Protein AF-0000000085176950 (afdb_homodimer)

Organism: Enterobacter sp. (strain 638) (NCBI:txid399742)

Structure (mmCIF, N/CA/C/O backbone):
data_AF-0000000085176950-model_v1
#
loop_
_entity.id
_entity.type
_entity.pdbx_description
1 polymer 'Transcriptional regulator, IclR family'
#
loop_
_atom_site.group_PDB
_atom_site.id
_atom_site.type_symbol
_atom_site.label_atom_id
_atom_site.label_alt_id
_atom_site.label_comp_id
_atom_site.label_asym_id
_atom_site.label_entity_id
_atom_site.label_seq_id
_atom_site.pdbx_PDB_ins_code
_atom_site.Cartn_x
_atom_site.Cartn_y
_atom_site.Cartn_z
_atom_site.occupancy
_atom_site.B_iso_or_equiv
_atom_site.auth_seq_id
_atom_site.auth_comp_id
_atom_site.auth_asym_id
_atom_site.auth_atom_id
_atom_site.pdbx_PDB_model_num
ATOM 1 N N . MET A 1 1 ? 25 12.07 13.727 1 72.38 1 MET A N 1
ATOM 2 C CA . MET A 1 1 ? 25.453 10.75 13.289 1 72.38 1 MET A CA 1
ATOM 3 C C . MET A 1 1 ? 25.469 10.656 11.766 1 72.38 1 MET A C 1
ATOM 5 O O . MET A 1 1 ? 24.656 11.297 11.102 1 72.38 1 MET A O 1
ATOM 9 N N . PRO A 1 2 ? 26.531 9.992 11.234 1 88.69 2 PRO A N 1
ATOM 10 C CA . PRO A 1 2 ? 26.75 10.148 9.797 1 88.69 2 PRO A CA 1
ATOM 11 C C . PRO A 1 2 ? 25.734 9.367 8.953 1 88.69 2 PRO A C 1
ATOM 13 O O . PRO A 1 2 ? 25.25 8.32 9.391 1 88.69 2 PRO A O 1
ATOM 16 N N . ILE A 1 3 ? 25.328 9.922 7.883 1 93.12 3 ILE A N 1
ATOM 17 C CA . ILE A 1 3 ? 24.516 9.281 6.852 1 93.12 3 ILE A CA 1
ATOM 18 C C . ILE A 1 3 ? 25.375 8.266 6.086 1 93.12 3 ILE A C 1
ATOM 20 O O . ILE A 1 3 ? 26.516 8.539 5.75 1 93.12 3 ILE A O 1
ATOM 24 N N . ILE A 1 4 ? 24.781 7.086 5.996 1 97 4 ILE A N 1
ATOM 25 C CA . ILE A 1 4 ? 25.469 6.062 5.219 1 97 4 ILE A CA 1
ATOM 26 C C . ILE A 1 4 ? 25.172 6.258 3.734 1 97 4 ILE A C 1
ATOM 28 O O . ILE A 1 4 ? 24.047 6.035 3.281 1 97 4 ILE A O 1
ATOM 32 N N . GLN A 1 5 ? 26.172 6.543 2.994 1 96.81 5 GLN A N 1
ATOM 33 C CA . GLN A 1 5 ? 26.031 7.012 1.618 1 96.81 5 GLN A CA 1
ATOM 34 C C . GLN A 1 5 ? 25.422 5.934 0.732 1 96.81 5 GLN A C 1
ATOM 36 O O . GLN A 1 5 ? 24.562 6.23 -0.115 1 96.81 5 GLN A O 1
ATOM 41 N N . SER A 1 6 ? 25.922 4.707 0.87 1 97.25 6 SER A N 1
ATOM 42 C CA . SER A 1 6 ? 25.391 3.65 0.015 1 97.25 6 SER A CA 1
ATOM 43 C C . SER A 1 6 ? 23.906 3.422 0.276 1 97.25 6 SER A C 1
ATOM 45 O O . SER A 1 6 ? 23.141 3.16 -0.654 1 97.25 6 SER A O 1
ATOM 47 N N . VAL A 1 7 ? 23.516 3.488 1.551 1 98.25 7 VAL A N 1
ATOM 48 C CA . VAL A 1 7 ? 22.094 3.346 1.893 1 98.25 7 VAL A CA 1
ATOM 49 C C . VAL A 1 7 ? 21.312 4.512 1.309 1 98.25 7 VAL A C 1
ATOM 51 O O . VAL A 1 7 ? 20.25 4.312 0.703 1 98.25 7 VAL A O 1
ATOM 54 N N . GLU A 1 8 ? 21.828 5.684 1.453 1 98.12 8 GLU A N 1
ATOM 55 C CA . GLU A 1 8 ? 21.172 6.871 0.896 1 98.12 8 GLU A CA 1
ATOM 56 C C . GLU A 1 8 ? 20.984 6.738 -0.613 1 98.12 8 GLU A C 1
ATOM 58 O O . GLU A 1 8 ? 19.906 7.012 -1.136 1 98.12 8 GLU A O 1
ATOM 63 N N . ARG A 1 9 ? 22 6.324 -1.277 1 98.12 9 ARG A N 1
ATOM 64 C CA . ARG A 1 9 ? 21.938 6.168 -2.727 1 98.12 9 ARG A CA 1
ATOM 65 C C . ARG A 1 9 ? 20.906 5.113 -3.127 1 98.12 9 ARG A C 1
ATOM 67 O O . ARG A 1 9 ? 20.156 5.305 -4.082 1 98.12 9 ARG A O 1
ATOM 74 N N . ALA A 1 10 ? 20.906 3.984 -2.383 1 98.5 10 ALA A N 1
ATOM 75 C CA . ALA A 1 10 ? 19.938 2.926 -2.662 1 98.5 10 ALA A CA 1
ATOM 76 C C . ALA A 1 10 ? 18.516 3.445 -2.541 1 98.5 10 ALA A C 1
ATOM 78 O O . ALA A 1 10 ? 17.672 3.176 -3.402 1 98.5 10 ALA A O 1
ATOM 79 N N . LEU A 1 11 ? 18.266 4.223 -1.51 1 98.5 11 LEU A N 1
ATOM 80 C CA . LEU A 1 11 ? 16.922 4.754 -1.275 1 98.5 11 LEU A CA 1
ATOM 81 C C . LEU A 1 11 ? 16.578 5.816 -2.311 1 98.5 11 LEU A C 1
ATOM 83 O O . LEU A 1 11 ? 15.422 5.914 -2.738 1 98.5 11 LEU A O 1
ATOM 87 N N . GLN A 1 12 ? 17.531 6.605 -2.746 1 98.31 12 GLN A N 1
ATOM 88 C CA . GLN A 1 12 ? 17.312 7.609 -3.781 1 98.31 12 GLN A CA 1
ATOM 89 C C . GLN A 1 12 ? 16.969 6.961 -5.117 1 98.31 12 GLN A C 1
ATOM 91 O O . GLN A 1 12 ? 16.172 7.508 -5.895 1 98.31 12 GLN A O 1
ATOM 96 N N . ILE A 1 13 ? 17.562 5.828 -5.379 1 98.44 13 ILE A N 1
ATOM 97 C CA . ILE A 1 13 ? 17.219 5.094 -6.594 1 98.44 13 ILE A CA 1
ATOM 98 C C . ILE A 1 13 ? 15.727 4.758 -6.59 1 98.44 13 ILE A C 1
ATOM 100 O O . ILE A 1 13 ? 15.047 4.918 -7.605 1 98.44 13 ILE A O 1
ATOM 104 N N . LEU A 1 14 ? 15.172 4.305 -5.453 1 98.44 14 LEU A N 1
ATOM 105 C CA . LEU A 1 14 ? 13.766 3.955 -5.344 1 98.44 14 LEU A CA 1
ATOM 106 C C . LEU A 1 14 ? 12.883 5.172 -5.609 1 98.44 14 LEU A C 1
ATOM 108 O O . LEU A 1 14 ? 11.766 5.035 -6.109 1 98.44 14 LEU A O 1
ATOM 112 N N . ASP A 1 15 ? 13.406 6.348 -5.391 1 97.31 15 ASP A N 1
ATOM 113 C CA . ASP A 1 15 ? 12.648 7.582 -5.539 1 97.31 15 ASP A CA 1
ATOM 114 C C . ASP A 1 15 ? 12.57 8.008 -7.004 1 97.31 15 ASP A C 1
ATOM 116 O O . ASP A 1 15 ? 11.781 8.891 -7.363 1 97.31 15 ASP A O 1
ATOM 120 N N . LEU A 1 16 ? 13.367 7.391 -7.871 1 97.88 16 LEU A N 1
ATOM 121 C CA . LEU A 1 16 ? 13.422 7.801 -9.266 1 97.88 16 LEU A CA 1
ATOM 122 C C . LEU A 1 16 ? 12.164 7.363 -10.008 1 97.88 16 LEU A C 1
ATOM 124 O O . LEU A 1 16 ? 11.828 7.922 -11.062 1 97.88 16 LEU A O 1
ATOM 128 N N . PHE A 1 17 ? 11.508 6.336 -9.5 1 97.75 17 PHE A N 1
ATOM 129 C CA . PHE A 1 17 ? 10.367 5.75 -10.195 1 97.75 17 PHE A CA 1
ATOM 130 C C . PHE A 1 17 ? 9.078 6.488 -9.836 1 97.75 17 PHE A C 1
ATOM 132 O O . PHE A 1 17 ? 8.836 6.797 -8.672 1 97.75 17 PHE A O 1
ATOM 139 N N . ASN A 1 18 ? 8.305 6.828 -10.812 1 94.06 18 ASN A N 1
ATOM 140 C CA . ASN A 1 18 ? 7.035 7.535 -10.648 1 94.06 18 ASN A CA 1
ATOM 141 C C . ASN A 1 18 ? 6.09 7.262 -11.82 1 94.06 18 ASN A C 1
ATOM 143 O O . ASN A 1 18 ? 6.336 6.363 -12.625 1 94.06 18 ASN A O 1
ATOM 147 N N . GLU A 1 19 ? 5.027 7.938 -11.93 1 89.56 19 GLU A N 1
ATOM 148 C CA . GLU A 1 19 ? 3.994 7.672 -12.922 1 89.56 19 GLU A CA 1
ATOM 149 C C . GLU A 1 19 ? 4.523 7.867 -14.344 1 89.56 19 GLU A C 1
ATOM 151 O O . GLU A 1 19 ? 4.105 7.172 -15.266 1 89.56 19 GLU A O 1
ATOM 156 N N . GLN A 1 20 ? 5.457 8.773 -14.523 1 91.88 20 GLN A N 1
ATOM 157 C CA . GLN A 1 20 ? 6.027 9.055 -15.836 1 91.88 20 GLN A CA 1
ATOM 158 C C . GLN A 1 20 ? 7.203 8.133 -16.141 1 91.88 20 GLN A C 1
ATOM 160 O O . GLN A 1 20 ? 7.609 7.988 -17.281 1 91.88 20 GLN A O 1
ATOM 165 N N . ALA A 1 21 ? 7.734 7.539 -15.062 1 95.56 21 ALA A N 1
ATOM 166 C CA . ALA A 1 21 ? 8.875 6.637 -15.18 1 95.56 21 ALA A CA 1
ATOM 167 C C . ALA A 1 21 ? 8.688 5.398 -14.305 1 95.56 21 ALA A C 1
ATOM 169 O O . ALA A 1 21 ? 9.375 5.227 -13.297 1 95.56 21 ALA A O 1
ATOM 170 N N . THR A 1 22 ? 7.836 4.516 -14.812 1 95.56 22 THR A N 1
ATOM 171 C CA . THR A 1 22 ? 7.531 3.322 -14.039 1 95.56 22 THR A CA 1
ATOM 172 C C . THR A 1 22 ? 8.656 2.299 -14.148 1 95.56 22 THR A C 1
ATOM 174 O O . THR A 1 22 ? 8.766 1.389 -13.328 1 95.56 22 THR A O 1
ATOM 177 N N . GLU A 1 23 ? 9.422 2.387 -15.25 1 97.31 23 GLU A N 1
ATOM 178 C CA . GLU A 1 23 ? 10.602 1.562 -15.5 1 97.31 23 GLU A CA 1
ATOM 179 C C . GLU A 1 23 ? 11.758 2.402 -16.031 1 97.31 23 GLU A C 1
ATOM 181 O O . GLU A 1 23 ? 11.539 3.396 -16.734 1 97.31 23 GLU A O 1
ATOM 186 N N . LEU A 1 24 ? 12.922 2.004 -15.656 1 98.31 24 LEU A N 1
ATOM 187 C CA . LEU A 1 24 ? 14.094 2.764 -16.078 1 98.31 24 LEU A CA 1
ATOM 188 C C . LEU A 1 24 ? 15.234 1.831 -16.484 1 98.31 24 LEU A C 1
ATOM 190 O O . LEU A 1 24 ? 15.445 0.798 -15.852 1 98.31 24 LEU A O 1
ATOM 194 N N . LYS A 1 25 ? 15.961 2.221 -17.531 1 97.69 25 LYS A N 1
ATOM 195 C CA . LYS A 1 25 ? 17.203 1.55 -17.875 1 97.69 25 LYS A CA 1
ATOM 196 C C . LYS A 1 25 ? 18.328 1.926 -16.906 1 97.69 25 LYS A C 1
ATOM 198 O O . LYS A 1 25 ? 18.312 3.02 -16.344 1 97.69 25 LYS A O 1
ATOM 203 N N . ILE A 1 26 ? 19.25 1.022 -16.797 1 97.06 26 ILE A N 1
ATOM 204 C CA . ILE A 1 26 ? 20.375 1.29 -15.898 1 97.06 26 ILE A CA 1
ATOM 205 C C . ILE A 1 26 ? 21.109 2.541 -16.359 1 97.06 26 ILE A C 1
ATOM 207 O O . ILE A 1 26 ? 21.609 3.311 -15.539 1 97.06 26 ILE A O 1
ATOM 211 N N . THR A 1 27 ? 21.141 2.797 -17.672 1 97.44 27 THR A N 1
ATOM 212 C CA . THR A 1 27 ? 21.828 3.967 -18.203 1 97.44 27 THR A CA 1
ATOM 213 C C . THR A 1 27 ? 21.125 5.25 -17.766 1 97.44 27 THR A C 1
ATOM 215 O O . THR A 1 27 ? 21.781 6.234 -17.422 1 97.44 27 THR A O 1
ATOM 218 N N . ASP A 1 28 ? 19.812 5.242 -17.75 1 97.94 28 ASP A N 1
ATOM 219 C CA . ASP A 1 28 ? 19.047 6.395 -17.297 1 97.94 28 ASP A CA 1
ATOM 220 C C . ASP A 1 28 ? 19.25 6.637 -15.805 1 97.94 28 ASP A C 1
ATOM 222 O O . ASP A 1 28 ? 19.422 7.777 -15.375 1 97.94 28 ASP A O 1
ATOM 226 N N . ILE A 1 29 ? 19.266 5.566 -15.031 1 98.44 29 ILE A N 1
ATOM 227 C CA . ILE A 1 29 ? 19.5 5.68 -13.594 1 98.44 29 ILE A CA 1
ATOM 228 C C . ILE A 1 29 ? 20.891 6.25 -13.344 1 98.44 29 ILE A C 1
ATOM 230 O O . ILE A 1 29 ? 21.062 7.109 -12.477 1 98.44 29 ILE A O 1
ATOM 234 N N . SER A 1 30 ? 21.812 5.75 -14.117 1 98.25 30 SER A N 1
ATOM 235 C CA . SER A 1 30 ? 23.188 6.234 -13.992 1 98.25 30 SER A CA 1
ATOM 236 C C . SER A 1 30 ? 23.25 7.742 -14.219 1 98.25 30 SER A C 1
ATOM 238 O O . SER A 1 30 ? 23.875 8.461 -13.438 1 98.25 30 SER A O 1
ATOM 240 N N . LYS A 1 31 ? 22.656 8.227 -15.219 1 97.88 31 LYS A N 1
ATOM 241 C CA . LYS A 1 31 ? 22.641 9.648 -15.555 1 97.88 31 LYS A CA 1
ATOM 242 C C . LYS A 1 31 ? 21.953 10.461 -14.461 1 97.88 31 LYS A C 1
ATOM 244 O O . LYS A 1 31 ? 22.484 11.492 -14.031 1 97.88 31 LYS A O 1
ATOM 249 N N . LEU A 1 32 ? 20.844 9.992 -13.992 1 97.38 32 LEU A N 1
ATOM 250 C CA . LEU A 1 32 ? 20.047 10.711 -13 1 97.38 32 LEU A CA 1
ATOM 251 C C . LEU A 1 32 ? 20.766 10.773 -11.656 1 97.38 32 LEU A C 1
ATOM 253 O O . LEU A 1 32 ? 20.672 11.773 -10.945 1 97.38 32 LEU A O 1
ATOM 257 N N . MET A 1 33 ? 21.516 9.711 -11.328 1 97.62 33 MET A N 1
ATOM 258 C CA . MET A 1 33 ? 22.141 9.594 -10.023 1 97.62 33 MET A CA 1
ATOM 259 C C . MET A 1 33 ? 23.562 10.125 -10.047 1 97.62 33 MET A C 1
ATOM 261 O O . MET A 1 33 ? 24.156 10.406 -9 1 97.62 33 MET A O 1
ATOM 265 N N . GLY A 1 34 ? 24.125 10.234 -11.227 1 97.56 34 GLY A N 1
ATOM 266 C CA . GLY A 1 34 ? 25.531 10.586 -11.344 1 97.56 34 GLY A CA 1
ATOM 267 C C . GLY A 1 34 ? 26.469 9.508 -10.82 1 97.56 34 GLY A C 1
ATOM 268 O O . GLY A 1 34 ? 27.484 9.812 -10.195 1 97.56 34 GLY A O 1
ATOM 269 N N . LEU A 1 35 ? 26.109 8.234 -10.938 1 97.38 35 LEU A N 1
ATOM 270 C CA . LEU A 1 35 ? 26.906 7.105 -10.469 1 97.38 35 LEU A CA 1
ATOM 271 C C . LEU A 1 35 ? 27.375 6.25 -11.641 1 97.38 35 LEU A C 1
ATOM 273 O O . LEU A 1 35 ? 26.719 6.203 -12.68 1 97.38 35 LEU A O 1
ATOM 277 N N . SER A 1 36 ? 28.484 5.594 -11.453 1 96.19 36 SER A N 1
ATOM 278 C CA . SER A 1 36 ? 28.953 4.648 -12.461 1 96.19 36 SER A CA 1
ATOM 279 C C . SER A 1 36 ? 28.031 3.436 -12.555 1 96.19 36 SER A C 1
ATOM 281 O O . SER A 1 36 ? 27.359 3.088 -11.586 1 96.19 36 SER A O 1
ATOM 283 N N . LYS A 1 37 ? 28.047 2.842 -13.68 1 94.25 37 LYS A N 1
ATOM 284 C CA . LYS A 1 37 ? 27.234 1.646 -13.883 1 94.25 37 LYS A CA 1
ATOM 285 C C . LYS A 1 37 ? 27.656 0.532 -12.922 1 94.25 37 LYS A C 1
ATOM 287 O O . LYS A 1 37 ? 26.812 -0.238 -12.461 1 94.25 37 LYS A O 1
ATOM 292 N N . SER A 1 38 ? 28.875 0.488 -12.656 1 93.12 38 SER A N 1
ATOM 293 C CA . SER A 1 38 ? 29.375 -0.544 -11.742 1 93.12 38 SER A CA 1
ATOM 294 C C . SER A 1 38 ? 28.797 -0.367 -10.344 1 93.12 38 SER A C 1
ATOM 296 O O . SER A 1 38 ? 28.328 -1.331 -9.734 1 93.12 38 SER A O 1
ATOM 298 N N . THR A 1 39 ? 28.828 0.821 -9.836 1 94.06 39 THR A N 1
ATOM 299 C CA . THR A 1 39 ? 28.25 1.124 -8.539 1 94.06 39 THR A CA 1
ATOM 300 C C . THR A 1 39 ? 26.75 0.848 -8.539 1 94.06 39 THR A C 1
ATOM 302 O O . THR A 1 39 ? 26.219 0.259 -7.59 1 94.06 39 THR A O 1
ATOM 305 N N . LEU A 1 40 ? 26.188 1.199 -9.609 1 96.88 40 LEU A N 1
ATOM 306 C CA . LEU A 1 40 ? 24.734 1.013 -9.719 1 96.88 40 LEU A CA 1
ATOM 307 C C . LEU A 1 40 ? 24.391 -0.469 -9.742 1 96.88 40 LEU A C 1
ATOM 309 O O . LEU A 1 40 ? 23.391 -0.886 -9.141 1 96.88 40 LEU A O 1
ATOM 313 N N . HIS A 1 41 ? 25.156 -1.19 -10.422 1 96.88 41 HIS A N 1
ATOM 314 C CA . HIS A 1 41 ? 24.891 -2.621 -10.5 1 96.88 41 HIS A CA 1
ATOM 315 C C . HIS A 1 41 ? 24.875 -3.254 -9.117 1 96.88 41 HIS A C 1
ATOM 317 O O . HIS A 1 41 ? 24 -4.078 -8.812 1 96.88 41 HIS A O 1
ATOM 323 N N . SER A 1 42 ? 25.797 -2.889 -8.289 1 97.56 42 SER A N 1
ATOM 324 C CA . SER A 1 42 ? 25.859 -3.443 -6.941 1 97.56 42 SER A CA 1
ATOM 325 C C . SER A 1 42 ? 24.672 -3 -6.105 1 97.56 42 SER A C 1
ATOM 327 O O . SER A 1 42 ? 24.094 -3.799 -5.363 1 97.56 42 SER A O 1
ATOM 329 N N . LEU A 1 43 ? 24.328 -1.726 -6.234 1 98.19 43 LEU A N 1
ATOM 330 C CA . LEU A 1 43 ? 23.172 -1.207 -5.512 1 98.19 43 LEU A CA 1
ATOM 331 C C . LEU A 1 43 ? 21.906 -1.906 -5.957 1 98.19 43 LEU A C 1
ATOM 333 O O . LEU A 1 43 ? 21.125 -2.379 -5.125 1 98.19 43 LEU A O 1
ATOM 337 N N . LEU A 1 44 ? 21.734 -2.029 -7.262 1 98.12 44 LEU A N 1
ATOM 338 C CA . LEU A 1 44 ? 20.531 -2.631 -7.832 1 98.12 44 LEU A CA 1
ATOM 339 C C . LEU A 1 44 ? 20.453 -4.117 -7.492 1 98.12 44 LEU A C 1
ATOM 341 O O . LEU A 1 44 ? 19.375 -4.633 -7.18 1 98.12 44 LEU A O 1
ATOM 345 N N . LYS A 1 45 ? 21.578 -4.77 -7.555 1 97.69 45 LYS A N 1
ATOM 346 C CA . LYS A 1 45 ? 21.609 -6.188 -7.211 1 97.69 45 LYS A CA 1
ATOM 347 C C . LYS A 1 45 ? 21.203 -6.414 -5.758 1 97.69 45 LYS A C 1
ATOM 349 O O . LYS A 1 45 ? 20.438 -7.34 -5.461 1 97.69 45 LYS A O 1
ATOM 354 N N . THR A 1 46 ? 21.703 -5.598 -4.859 1 98.19 46 THR A N 1
ATOM 355 C CA . THR A 1 46 ? 21.359 -5.711 -3.447 1 98.19 46 THR A CA 1
ATOM 356 C C . THR A 1 46 ? 19.875 -5.457 -3.232 1 98.19 46 THR A C 1
ATOM 358 O O . THR A 1 46 ? 19.203 -6.203 -2.508 1 98.19 46 THR A O 1
ATOM 361 N N . LEU A 1 47 ? 19.328 -4.43 -3.885 1 98.5 47 LEU A N 1
ATOM 362 C CA . LEU A 1 47 ? 17.906 -4.113 -3.795 1 98.5 47 LEU A CA 1
ATOM 363 C C . LEU A 1 47 ? 17.062 -5.242 -4.375 1 98.5 47 LEU A C 1
ATOM 365 O O . LEU A 1 47 ? 15.984 -5.547 -3.857 1 98.5 47 LEU A O 1
ATOM 369 N N . GLN A 1 48 ? 17.531 -5.848 -5.43 1 97.25 48 GLN A N 1
ATOM 370 C CA . GLN A 1 48 ? 16.828 -6.949 -6.074 1 97.25 48 GLN A CA 1
ATOM 371 C C . GLN A 1 48 ? 16.797 -8.18 -5.172 1 97.25 48 GLN A C 1
ATOM 373 O O . GLN A 1 48 ? 15.758 -8.844 -5.062 1 97.25 48 GLN A O 1
ATOM 378 N N . LEU A 1 49 ? 17.922 -8.43 -4.574 1 96.56 49 LEU A N 1
ATOM 379 C CA . LEU A 1 49 ? 18.031 -9.586 -3.684 1 96.56 49 LEU A CA 1
ATOM 380 C C . LEU A 1 49 ? 16.984 -9.508 -2.576 1 96.56 49 LEU A C 1
ATOM 382 O O . LEU A 1 49 ? 16.469 -10.539 -2.141 1 96.56 49 LEU A O 1
ATOM 386 N N . HIS A 1 50 ? 16.594 -8.289 -2.186 1 97.25 50 HIS A N 1
ATOM 387 C CA . HIS A 1 50 ? 15.68 -8.109 -1.062 1 97.25 50 HIS A CA 1
ATOM 388 C C . HIS A 1 50 ? 14.289 -7.707 -1.541 1 97.25 50 HIS A C 1
ATOM 390 O O . HIS A 1 50 ? 13.422 -7.375 -0.731 1 97.25 50 HIS A O 1
ATOM 396 N N . GLY A 1 51 ? 14.07 -7.664 -2.848 1 97.31 51 GLY A N 1
ATOM 397 C CA . GLY A 1 51 ? 12.742 -7.551 -3.428 1 97.31 51 GLY A CA 1
ATOM 398 C C . GLY A 1 51 ? 12.266 -6.117 -3.562 1 97.31 51 GLY A C 1
ATOM 399 O O . GLY A 1 51 ? 11.086 -5.867 -3.812 1 97.31 51 GLY A O 1
ATOM 400 N N . TYR A 1 52 ? 13.156 -5.102 -3.443 1 98.44 52 TYR A N 1
ATOM 401 C CA . TYR A 1 52 ? 12.758 -3.699 -3.506 1 98.44 52 TYR A CA 1
ATOM 402 C C . TYR A 1 52 ? 12.805 -3.182 -4.938 1 98.44 52 TYR A C 1
ATOM 404 O O . TYR A 1 52 ? 12.203 -2.15 -5.254 1 98.44 52 TYR A O 1
ATOM 412 N N . ILE A 1 53 ? 13.617 -3.898 -5.742 1 98.12 53 ILE A N 1
ATOM 413 C CA . ILE A 1 53 ? 13.688 -3.637 -7.176 1 98.12 53 ILE A CA 1
ATOM 414 C C . ILE A 1 53 ? 13.555 -4.945 -7.945 1 98.12 53 ILE A C 1
ATOM 416 O O . ILE A 1 53 ? 13.922 -6.012 -7.445 1 98.12 53 ILE A O 1
ATOM 420 N N . ASP A 1 54 ? 12.922 -4.832 -9.008 1 96.69 54 ASP A N 1
ATOM 421 C CA . ASP A 1 54 ? 12.82 -5.953 -9.938 1 96.69 54 ASP A CA 1
ATOM 422 C C . ASP A 1 54 ? 13.266 -5.547 -11.344 1 96.69 54 ASP A C 1
ATOM 424 O O . ASP A 1 54 ? 13.43 -4.359 -11.625 1 96.69 54 ASP A O 1
ATOM 428 N N . GLN A 1 55 ? 13.555 -6.52 -12.07 1 95.44 55 GLN A N 1
ATOM 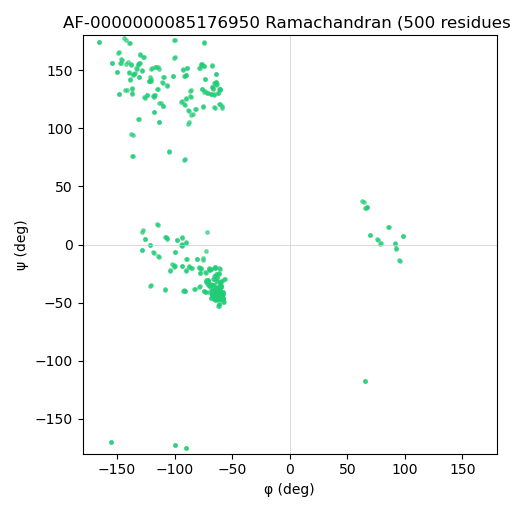429 C CA . GLN A 1 55 ? 13.914 -6.289 -13.461 1 95.44 55 GLN A CA 1
ATOM 430 C C . GLN A 1 55 ? 12.93 -6.969 -14.406 1 95.44 55 GLN A C 1
ATOM 432 O O . GLN A 1 55 ? 12.633 -8.156 -14.25 1 95.44 55 GLN A O 1
ATOM 437 N N . ASN A 1 56 ? 12.391 -6.168 -15.344 1 93.31 56 ASN A N 1
ATOM 438 C CA . ASN A 1 56 ? 11.516 -6.707 -16.391 1 93.31 56 ASN A CA 1
ATOM 439 C C . ASN A 1 56 ? 12.273 -7.648 -17.312 1 93.31 56 ASN A C 1
ATOM 441 O O . ASN A 1 56 ? 13.203 -7.23 -18.016 1 93.31 56 ASN A O 1
ATOM 445 N N . PRO A 1 57 ? 11.93 -8.867 -17.391 1 88.5 57 PRO A N 1
ATOM 446 C CA . PRO A 1 57 ? 12.688 -9.82 -18.203 1 88.5 57 PRO A CA 1
ATOM 447 C C . PRO A 1 57 ? 12.539 -9.57 -19.703 1 88.5 57 PRO A C 1
ATOM 449 O O . PRO A 1 57 ? 13.391 -10 -20.5 1 88.5 57 PRO A O 1
ATOM 452 N N . GLU A 1 58 ? 11.523 -8.891 -20.094 1 89 58 GLU A N 1
ATOM 453 C CA . GLU A 1 58 ? 11.258 -8.664 -21.516 1 89 58 GLU A CA 1
ATOM 454 C C . GLU A 1 58 ? 12.156 -7.562 -22.078 1 89 58 GLU A C 1
ATOM 456 O O . GLU A 1 58 ? 12.617 -7.652 -23.219 1 89 58 GLU A O 1
ATOM 461 N N . ASN A 1 59 ? 12.414 -6.539 -21.219 1 94.19 59 ASN A N 1
ATOM 462 C CA . ASN A 1 59 ? 13.125 -5.398 -21.797 1 94.19 59 ASN A CA 1
ATOM 463 C C . ASN A 1 59 ? 14.344 -5.02 -20.969 1 94.19 59 ASN A C 1
ATOM 465 O O . ASN A 1 59 ? 15.086 -4.102 -21.328 1 94.19 59 ASN A O 1
ATOM 469 N N . GLY A 1 60 ? 14.469 -5.715 -19.844 1 95.25 60 GLY A N 1
ATOM 470 C CA . GLY A 1 60 ? 15.656 -5.543 -19.016 1 95.25 60 GLY A CA 1
ATOM 471 C C . GLY A 1 60 ? 15.609 -4.297 -18.156 1 95.25 60 GLY A C 1
ATOM 472 O O . GLY A 1 60 ? 16.547 -4.031 -17.391 1 95.25 60 GLY A O 1
ATOM 473 N N . LYS A 1 61 ? 14.57 -3.525 -18.188 1 97.75 61 LYS A N 1
ATOM 474 C CA . LYS A 1 61 ? 14.453 -2.303 -17.391 1 97.75 61 LYS A CA 1
ATOM 475 C C . LYS A 1 61 ? 14.125 -2.619 -15.938 1 97.75 61 LYS A C 1
ATOM 477 O O . LYS A 1 61 ? 13.555 -3.672 -15.641 1 97.75 61 LYS A O 1
ATOM 482 N N . TYR A 1 62 ? 14.516 -1.677 -15.141 1 98.19 62 TYR A N 1
ATOM 483 C CA . TYR A 1 62 ? 14.273 -1.829 -13.711 1 98.19 62 TYR A CA 1
ATOM 484 C C . TYR A 1 62 ? 12.961 -1.175 -13.305 1 98.19 62 TYR A C 1
ATOM 486 O O . TYR A 1 62 ? 12.523 -0.206 -13.93 1 98.19 62 TYR A O 1
ATOM 494 N N . ARG A 1 63 ? 12.328 -1.727 -12.242 1 98 63 ARG A N 1
ATOM 495 C CA . ARG A 1 63 ? 11.109 -1.197 -11.641 1 98 63 ARG A CA 1
ATOM 496 C C . ARG A 1 63 ? 11.062 -1.498 -10.148 1 98 63 ARG A C 1
ATOM 498 O O . ARG A 1 63 ? 11.859 -2.289 -9.641 1 98 63 ARG A O 1
ATOM 505 N N . LEU A 1 64 ? 10.195 -0.833 -9.438 1 98.31 64 LEU A N 1
ATOM 506 C CA . LEU A 1 64 ? 10.039 -1.081 -8.016 1 98.31 64 LEU A CA 1
ATOM 507 C C . LEU A 1 64 ? 9.531 -2.498 -7.762 1 98.31 64 LEU A C 1
ATOM 509 O O . LEU A 1 64 ? 8.758 -3.035 -8.555 1 98.31 64 LEU A O 1
ATOM 513 N N . GLY A 1 65 ? 9.953 -3.084 -6.656 1 97.75 65 GLY A N 1
ATOM 514 C CA . GLY A 1 65 ? 9.641 -4.473 -6.363 1 97.75 65 GLY A CA 1
ATOM 515 C C . GLY A 1 65 ? 8.484 -4.633 -5.387 1 97.75 65 GLY A C 1
ATOM 516 O O . GLY A 1 65 ? 8.062 -3.662 -4.758 1 97.75 65 GLY A O 1
ATOM 517 N N . MET A 1 66 ? 8.078 -5.844 -5.129 1 97.25 66 MET A N 1
ATOM 518 C CA . MET A 1 66 ? 6.871 -6.203 -4.391 1 97.25 66 MET A CA 1
ATOM 519 C C . MET A 1 66 ? 7.09 -6.066 -2.889 1 97.25 66 MET A C 1
ATOM 521 O O . MET A 1 66 ? 6.129 -5.996 -2.121 1 97.25 66 MET A O 1
ATOM 525 N N . LYS A 1 67 ? 8.328 -6.062 -2.477 1 98 67 LYS A N 1
ATOM 526 C CA . LYS A 1 67 ? 8.609 -5.891 -1.053 1 98 67 LYS A CA 1
ATOM 527 C C . LYS A 1 67 ? 8.039 -4.574 -0.536 1 98 67 LYS A C 1
ATOM 529 O O . LYS A 1 67 ? 7.574 -4.492 0.604 1 98 67 LYS A O 1
ATOM 534 N N . LEU A 1 68 ? 8.016 -3.578 -1.43 1 98.38 68 LEU A N 1
ATOM 535 C CA . LEU A 1 68 ? 7.449 -2.283 -1.068 1 98.38 68 LEU A CA 1
ATOM 536 C C . LEU A 1 68 ? 5.957 -2.404 -0.789 1 98.38 68 LEU A C 1
ATOM 538 O O . LEU A 1 68 ? 5.445 -1.792 0.151 1 98.38 68 LEU A O 1
ATOM 542 N N . VAL A 1 69 ? 5.27 -3.207 -1.553 1 97.69 69 VAL A N 1
ATOM 543 C CA . VAL A 1 69 ? 3.84 -3.438 -1.363 1 97.69 69 VAL A CA 1
ATOM 544 C C . VAL A 1 69 ? 3.604 -4.148 -0.033 1 97.69 69 VAL A C 1
ATOM 546 O O . VAL A 1 69 ? 2.756 -3.732 0.759 1 97.69 69 VAL A O 1
ATOM 549 N N . GLU A 1 70 ? 4.371 -5.148 0.204 1 97.25 70 GLU A N 1
ATOM 550 C CA . GLU A 1 70 ? 4.266 -5.926 1.434 1 97.25 70 GLU A CA 1
ATOM 551 C C . GLU A 1 70 ? 4.441 -5.043 2.664 1 97.25 70 GLU A C 1
ATOM 553 O O . GLU A 1 70 ? 3.6 -5.047 3.564 1 97.25 70 GLU A O 1
ATOM 558 N N . ARG A 1 71 ? 5.492 -4.242 2.672 1 97.44 71 ARG A N 1
ATOM 559 C CA . ARG A 1 71 ? 5.816 -3.43 3.838 1 97.44 71 ARG A CA 1
ATOM 560 C C . ARG A 1 71 ? 4.859 -2.248 3.963 1 97.44 71 ARG A C 1
ATOM 562 O O . ARG A 1 71 ? 4.461 -1.88 5.07 1 97.44 71 ARG A O 1
ATOM 569 N N . GLY A 1 72 ? 4.543 -1.651 2.805 1 97.56 72 GLY A N 1
ATOM 570 C CA . GLY A 1 72 ? 3.631 -0.518 2.818 1 97.56 72 GLY A CA 1
ATOM 571 C C . GLY A 1 72 ? 2.25 -0.869 3.342 1 97.56 72 GLY A C 1
ATOM 572 O O . GLY A 1 72 ? 1.675 -0.125 4.141 1 97.56 72 GLY A O 1
ATOM 573 N N . HIS A 1 73 ? 1.733 -1.954 2.898 1 96 73 HIS A N 1
ATOM 574 C CA . HIS A 1 73 ? 0.406 -2.367 3.338 1 96 73 HIS A CA 1
ATOM 575 C C . HIS A 1 73 ? 0.424 -2.82 4.793 1 96 73 HIS A C 1
ATOM 577 O O . HIS A 1 73 ? -0.561 -2.643 5.516 1 96 73 HIS A O 1
ATOM 583 N N . PHE A 1 74 ? 1.51 -3.367 5.254 1 94.5 74 PHE A N 1
ATOM 584 C CA . PHE A 1 74 ? 1.665 -3.666 6.672 1 94.5 74 PHE A CA 1
ATOM 585 C C . PHE A 1 74 ? 1.535 -2.4 7.508 1 94.5 74 PHE A C 1
ATOM 587 O O . PHE A 1 74 ? 0.8 -2.377 8.5 1 94.5 74 PHE A O 1
ATOM 594 N N . VAL A 1 75 ? 2.213 -1.345 7.059 1 96.19 75 VAL A N 1
ATOM 595 C CA . VAL A 1 75 ? 2.205 -0.08 7.785 1 96.19 75 VAL A CA 1
ATOM 596 C C . VAL A 1 75 ? 0.782 0.47 7.855 1 96.19 75 VAL A C 1
ATOM 598 O O . VAL A 1 75 ? 0.28 0.779 8.938 1 96.19 75 VAL A O 1
ATOM 601 N N . VAL A 1 76 ? 0.157 0.548 6.77 1 94 76 VAL A N 1
ATOM 602 C CA . VAL A 1 76 ? -1.149 1.195 6.695 1 94 76 VAL A CA 1
ATOM 603 C C . VAL A 1 76 ? -2.203 0.309 7.352 1 94 76 VAL A C 1
ATOM 605 O O . VAL A 1 76 ? -3.141 0.809 7.98 1 94 76 VAL A O 1
ATOM 608 N N . GLY A 1 77 ? -2.041 -0.979 7.277 1 91.12 77 GLY A N 1
ATOM 609 C CA . GLY A 1 77 ? -2.959 -1.933 7.879 1 91.12 77 GLY A CA 1
ATOM 610 C C . GLY A 1 77 ? -2.9 -1.938 9.398 1 91.12 77 GLY A C 1
ATOM 611 O O . GLY A 1 77 ? -3.842 -2.381 10.055 1 91.12 77 GLY A O 1
ATOM 612 N N . SER A 1 78 ? -1.846 -1.485 9.922 1 89.75 78 SER A N 1
ATOM 613 C CA . SER A 1 78 ? -1.65 -1.526 11.367 1 89.75 78 SER A CA 1
ATOM 614 C C . SER A 1 78 ? -2.182 -0.261 12.039 1 89.75 78 SER A C 1
ATOM 616 O O . SER A 1 78 ? -2.178 -0.152 13.266 1 89.75 78 SER A O 1
ATOM 618 N N . MET A 1 79 ? -2.732 0.634 11.258 1 91.81 79 MET A N 1
ATOM 619 C CA . MET A 1 79 ? -3.209 1.896 11.812 1 91.81 79 MET A CA 1
ATOM 620 C C . MET A 1 79 ? -4.645 1.764 12.312 1 91.81 79 MET A C 1
ATOM 622 O O . MET A 1 79 ? -5.574 1.649 11.508 1 91.81 79 MET A O 1
ATOM 626 N N . ASP A 1 80 ? -4.879 1.899 13.578 1 90.88 80 ASP A N 1
ATOM 627 C CA . ASP A 1 80 ? -6.18 1.738 14.219 1 90.88 80 ASP A CA 1
ATOM 628 C C . ASP A 1 80 ? -7.184 2.762 13.68 1 90.88 80 ASP A C 1
ATOM 630 O O . ASP A 1 80 ? -8.344 2.434 13.445 1 90.88 80 ASP A O 1
ATOM 634 N N . ILE A 1 81 ? -6.762 3.916 13.406 1 94.31 81 ILE A N 1
ATOM 635 C CA . ILE A 1 81 ? -7.645 5 13 1 94.31 81 ILE A CA 1
ATOM 636 C C . ILE A 1 81 ? -8.219 4.699 11.617 1 94.31 81 ILE A C 1
ATOM 638 O O . ILE A 1 81 ? -9.352 5.09 11.305 1 94.31 81 ILE A O 1
ATOM 642 N N . ARG A 1 82 ? -7.41 4.07 10.805 1 94.5 82 ARG A N 1
ATOM 643 C CA . ARG A 1 82 ? -7.863 3.713 9.461 1 94.5 82 ARG A CA 1
ATOM 644 C C . ARG A 1 82 ? -9.055 2.758 9.531 1 94.5 82 ARG A C 1
ATOM 646 O O . ARG A 1 82 ? -10.062 2.971 8.852 1 94.5 82 ARG A O 1
ATOM 653 N N . GLN A 1 83 ? -8.953 1.76 10.344 1 90.06 83 GLN A N 1
ATOM 654 C CA . GLN A 1 83 ? -10.016 0.768 10.5 1 90.06 83 GLN A CA 1
ATOM 655 C C . GLN A 1 83 ? -11.281 1.401 11.07 1 90.06 83 GLN A C 1
ATOM 657 O O . GLN A 1 83 ? -12.383 1.114 10.609 1 90.06 83 GLN A O 1
ATOM 662 N N . LYS A 1 84 ? -11.117 2.232 11.984 1 93.94 84 LYS A N 1
ATOM 663 C CA . LYS A 1 84 ? -12.234 2.877 12.664 1 93.94 84 LYS A CA 1
ATOM 664 C C . LYS A 1 84 ? -12.938 3.873 11.742 1 93.94 84 LYS A C 1
ATOM 666 O O . LYS A 1 84 ? -14.148 4.07 11.844 1 93.94 84 LYS A O 1
ATOM 671 N N . ALA A 1 85 ? -12.188 4.457 10.867 1 97.56 85 ALA A N 1
ATOM 672 C CA . ALA A 1 85 ? -12.727 5.516 10.016 1 97.56 85 ALA A CA 1
ATOM 673 C C . ALA A 1 85 ? -13.414 4.934 8.781 1 97.56 85 ALA A C 1
ATOM 675 O O . ALA A 1 85 ? -14.227 5.605 8.141 1 97.56 85 ALA A O 1
ATOM 676 N N . LYS A 1 86 ? -13.109 3.732 8.438 1 95.25 86 LYS A N 1
ATOM 677 C CA . LYS A 1 86 ? -13.492 3.154 7.152 1 95.25 86 LYS A CA 1
ATOM 678 C C . LYS A 1 86 ? -15.008 3.15 6.984 1 95.25 86 LYS A C 1
ATOM 680 O O . LYS A 1 86 ? -15.523 3.498 5.922 1 95.25 86 LYS A O 1
ATOM 685 N N . SER A 1 87 ? -15.734 2.766 8.008 1 94.62 87 SER A N 1
ATOM 686 C CA . SER A 1 87 ? -17.188 2.68 7.91 1 94.62 87 SER A CA 1
ATOM 687 C C . SER A 1 87 ? -17.812 4.055 7.676 1 94.62 87 SER A C 1
ATOM 689 O O . SER A 1 87 ? -18.766 4.188 6.91 1 94.62 87 SER A O 1
ATOM 691 N N . TRP A 1 88 ? -17.25 5.039 8.312 1 96.69 88 TRP A N 1
ATOM 692 C CA . TRP A 1 88 ? -17.766 6.398 8.148 1 96.69 88 TRP A CA 1
ATOM 693 C C . TRP A 1 88 ? -17.469 6.922 6.746 1 96.69 88 TRP A C 1
ATOM 695 O O . TRP A 1 88 ? -18.328 7.539 6.117 1 96.69 88 TRP A O 1
ATOM 705 N N . LEU A 1 89 ? -16.281 6.633 6.285 1 98.06 89 LEU A N 1
ATOM 706 C CA . LEU A 1 89 ? -15.891 7.059 4.945 1 98.06 89 LEU A CA 1
ATOM 707 C C . LEU A 1 89 ? -16.766 6.379 3.889 1 98.06 89 LEU A C 1
ATOM 709 O O . LEU A 1 89 ? -17.188 7.02 2.924 1 98.06 89 LEU A O 1
ATOM 713 N N . THR A 1 90 ? -17.031 5.152 4.059 1 96.31 90 THR A N 1
ATOM 714 C CA . THR A 1 90 ? -17.844 4.383 3.127 1 96.31 90 THR A CA 1
ATOM 715 C C . THR A 1 90 ? -19.266 4.926 3.086 1 96.31 90 THR A C 1
ATOM 717 O O . THR A 1 90 ? -19.828 5.133 2.006 1 96.31 90 THR A O 1
ATOM 720 N N . ALA A 1 91 ? -19.844 5.184 4.27 1 97.19 91 ALA A N 1
ATOM 721 C CA . ALA A 1 91 ? -21.188 5.727 4.352 1 97.19 91 ALA A CA 1
ATOM 722 C C . ALA A 1 91 ? -21.266 7.102 3.693 1 97.19 91 ALA A C 1
ATOM 724 O O . ALA A 1 91 ? -22.203 7.383 2.938 1 97.19 91 ALA A O 1
ATOM 725 N N . LEU A 1 92 ? -20.281 7.898 3.957 1 98.19 92 LEU A N 1
ATOM 726 C CA . LEU A 1 92 ? -20.25 9.234 3.379 1 98.19 92 LEU A CA 1
ATOM 727 C C . LEU A 1 92 ? -20.172 9.172 1.856 1 98.19 92 LEU A C 1
ATOM 729 O O . LEU A 1 92 ? -20.891 9.898 1.163 1 98.19 92 LEU A O 1
ATOM 733 N N . SER A 1 93 ? -19.281 8.336 1.37 1 98 93 SER A N 1
ATOM 734 C CA . SER A 1 93 ? -19.125 8.18 -0.073 1 98 93 SER A CA 1
ATOM 735 C C . SER A 1 93 ? -20.406 7.691 -0.72 1 98 93 SER A C 1
ATOM 737 O O . SER A 1 93 ? -20.828 8.219 -1.753 1 98 93 SER A O 1
ATOM 739 N N . ARG A 1 94 ? -21 6.754 -0.101 1 96.19 94 ARG A N 1
ATOM 740 C CA . ARG A 1 94 ? -22.25 6.199 -0.599 1 96.19 94 ARG A CA 1
ATOM 741 C C . ARG A 1 94 ? -23.359 7.258 -0.62 1 96.19 94 ARG A C 1
ATOM 743 O O . ARG A 1 94 ? -24.047 7.418 -1.625 1 96.19 94 ARG A O 1
ATOM 750 N N . ASP A 1 95 ? -23.484 7.98 0.415 1 97.44 95 ASP A N 1
ATOM 751 C CA . ASP A 1 95 ? -24.578 8.93 0.595 1 97.44 95 ASP A CA 1
ATOM 752 C C . ASP A 1 95 ? -24.406 10.148 -0.302 1 97.44 95 ASP A C 1
ATOM 754 O O . ASP A 1 95 ? -25.375 10.75 -0.75 1 97.44 95 ASP A O 1
ATOM 758 N N . THR A 1 96 ? -23.156 10.477 -0.546 1 97.44 96 THR A N 1
ATOM 759 C CA . THR A 1 96 ? -22.906 11.719 -1.26 1 97.44 96 THR A CA 1
ATOM 760 C C . THR A 1 96 ? -22.531 11.445 -2.711 1 97.44 96 THR A C 1
ATOM 762 O O . THR A 1 96 ? -22.578 12.344 -3.553 1 97.44 96 THR A O 1
ATOM 765 N N . GLY A 1 97 ? -22.062 10.242 -2.936 1 97.38 97 GLY A N 1
ATOM 766 C CA . GLY A 1 97 ? -21.516 9.898 -4.246 1 97.38 97 GLY A CA 1
ATOM 767 C C . GLY A 1 97 ? -20.141 10.461 -4.488 1 97.38 97 GLY A C 1
ATOM 768 O O . GLY A 1 97 ? -19.578 10.305 -5.578 1 97.38 97 GLY A O 1
ATOM 769 N N . GLN A 1 98 ? -19.516 11.117 -3.498 1 98.19 98 GLN A N 1
ATOM 770 C CA . GLN A 1 98 ? -18.234 11.781 -3.648 1 98.19 98 GLN A CA 1
ATOM 771 C C . GLN A 1 98 ? -17.094 10.922 -3.096 1 98.19 98 GLN A C 1
ATOM 773 O O . GLN A 1 98 ? -17.344 9.984 -2.336 1 98.19 98 GLN A O 1
ATOM 778 N N . THR A 1 99 ? -15.906 11.195 -3.486 1 98.06 99 THR A N 1
ATOM 779 C CA . THR A 1 99 ? -14.727 10.508 -2.965 1 98.06 99 THR A CA 1
ATOM 780 C C . THR A 1 99 ? -14.375 11.016 -1.569 1 98.06 99 THR A C 1
ATOM 782 O O . THR A 1 99 ? -14.414 12.227 -1.316 1 98.06 99 THR A O 1
ATOM 785 N N . THR A 1 100 ? -14.125 10.102 -0.705 1 98.62 100 THR A N 1
ATOM 786 C CA . THR A 1 100 ? -13.789 10.469 0.668 1 98.62 100 THR A CA 1
ATOM 787 C C . THR A 1 100 ? -12.398 9.953 1.04 1 98.62 100 THR A C 1
ATOM 789 O O . THR A 1 100 ? -11.93 8.961 0.485 1 98.62 100 THR A O 1
ATOM 792 N N . HIS A 1 101 ? -11.75 10.664 1.96 1 98.62 101 HIS A N 1
ATOM 793 C CA . HIS A 1 101 ? -10.375 10.344 2.344 1 98.62 101 HIS A CA 1
ATOM 794 C C . HIS A 1 101 ? -10.195 10.445 3.854 1 98.62 101 HIS A C 1
ATOM 796 O O . HIS A 1 101 ? -10.961 11.125 4.535 1 98.62 101 HIS A O 1
ATOM 802 N N . LEU A 1 102 ? -9.219 9.711 4.305 1 98.81 102 LEU A N 1
ATOM 803 C CA . LEU A 1 102 ? -8.578 9.891 5.602 1 98.81 102 LEU A CA 1
ATOM 804 C C . LEU A 1 102 ? -7.102 10.234 5.434 1 98.81 102 LEU A C 1
ATOM 806 O O . LEU A 1 102 ? -6.387 9.57 4.684 1 98.81 102 LEU A O 1
ATOM 810 N N . GLY A 1 103 ? -6.672 11.25 6.047 1 98.56 103 GLY A N 1
ATOM 811 C CA . GLY A 1 103 ? -5.277 11.656 5.973 1 98.56 103 GLY A CA 1
ATOM 812 C C . GLY A 1 103 ? -4.656 11.922 7.332 1 98.56 103 GLY A C 1
ATOM 813 O O . GLY A 1 103 ? -5.367 12.211 8.297 1 98.56 103 GLY A O 1
ATOM 814 N N . ILE A 1 104 ? -3.395 11.82 7.402 1 98.38 104 ILE A N 1
ATOM 815 C CA . ILE A 1 104 ? -2.633 12.141 8.602 1 98.38 104 ILE A CA 1
ATOM 816 C C . ILE A 1 104 ? -1.477 13.078 8.25 1 98.38 104 ILE A C 1
ATOM 818 O O . ILE A 1 104 ? -1.139 13.234 7.074 1 98.38 104 ILE A O 1
ATOM 822 N N . LEU A 1 105 ? -0.949 13.672 9.312 1 97.88 105 LEU A N 1
ATOM 823 C CA . LEU A 1 105 ? 0.247 14.492 9.133 1 97.88 105 LEU A CA 1
ATOM 824 C C . LEU A 1 105 ? 1.507 13.633 9.219 1 97.88 105 LEU A C 1
ATOM 826 O O . LEU A 1 105 ? 1.664 12.852 10.156 1 97.88 105 LEU A O 1
ATOM 830 N N . ASP A 1 106 ? 2.33 13.727 8.273 1 96.31 106 ASP A N 1
ATOM 831 C CA . ASP A 1 106 ? 3.656 13.117 8.266 1 96.31 106 ASP A CA 1
ATOM 832 C C . ASP A 1 106 ? 4.723 14.117 7.844 1 96.31 106 ASP A C 1
ATOM 834 O O . ASP A 1 106 ? 4.82 14.477 6.668 1 96.31 106 ASP A O 1
ATOM 838 N N . GLY A 1 107 ? 5.516 14.523 8.836 1 93.69 107 GLY A N 1
ATOM 839 C CA . GLY A 1 107 ? 6.398 15.648 8.578 1 93.69 107 GLY A CA 1
ATOM 840 C C . GLY A 1 107 ? 5.648 16.938 8.32 1 93.69 107 GLY A C 1
ATOM 841 O O . GLY A 1 107 ? 4.875 17.391 9.164 1 93.69 107 GLY A O 1
ATOM 842 N N . ARG A 1 108 ? 5.824 17.469 7.129 1 96.38 108 ARG A N 1
ATOM 843 C CA . ARG A 1 108 ? 5.211 18.766 6.812 1 96.38 108 ARG A CA 1
ATOM 844 C C . ARG A 1 108 ? 4.152 18.609 5.723 1 96.38 108 ARG A C 1
ATOM 846 O O . ARG A 1 108 ? 3.859 19.562 4.996 1 96.38 108 ARG A O 1
ATOM 853 N N . GLU A 1 109 ? 3.773 17.359 5.57 1 97.56 109 GLU A N 1
ATOM 854 C CA . GLU A 1 109 ? 2.773 17.062 4.547 1 97.56 109 GLU A CA 1
ATOM 855 C C . GLU A 1 109 ? 1.671 16.156 5.09 1 97.56 109 GLU A C 1
ATOM 857 O O . GLU A 1 109 ? 1.893 15.406 6.039 1 97.56 109 GLU A O 1
ATOM 862 N N . GLY A 1 110 ? 0.525 16.312 4.523 1 98 110 GLY A N 1
ATOM 863 C CA . GLY A 1 110 ? -0.484 15.273 4.699 1 98 110 GLY A CA 1
ATOM 864 C C . GLY A 1 110 ? -0.228 14.039 3.857 1 98 110 GLY A C 1
ATOM 865 O O . GLY A 1 110 ? 0.449 14.109 2.83 1 98 110 GLY A O 1
ATOM 866 N N . VAL A 1 111 ? -0.744 12.922 4.305 1 98.19 111 VAL A N 1
ATOM 867 C CA . VAL A 1 111 ? -0.683 11.68 3.539 1 98.19 111 VAL A CA 1
ATOM 868 C C . VAL A 1 111 ? -2.027 10.961 3.611 1 98.19 111 VAL A C 1
ATOM 870 O O . VAL A 1 111 ? -2.596 10.797 4.695 1 98.19 111 VAL A O 1
ATOM 873 N N . TYR A 1 112 ? -2.584 10.547 2.441 1 98.19 112 TYR A N 1
ATOM 874 C CA . TYR A 1 112 ? -3.791 9.734 2.455 1 98.19 112 TYR A CA 1
ATOM 875 C C . TYR A 1 112 ? -3.502 8.344 3.014 1 98.19 112 TYR A C 1
ATOM 877 O O . TYR A 1 112 ? -2.566 7.672 2.572 1 98.19 112 TYR A O 1
ATOM 885 N N . ILE A 1 113 ? -4.301 7.91 3.963 1 97.88 113 ILE A N 1
ATOM 886 C CA . ILE A 1 113 ? -4.113 6.555 4.465 1 97.88 113 ILE A CA 1
ATOM 887 C C . ILE A 1 113 ? -5.371 5.727 4.207 1 97.88 113 ILE A C 1
ATOM 889 O O . ILE A 1 113 ? -5.391 4.52 4.453 1 97.88 113 ILE A O 1
ATOM 893 N N . GLU A 1 114 ? -6.426 6.367 3.73 1 97.44 114 GLU A N 1
ATOM 894 C CA . GLU A 1 114 ? -7.617 5.688 3.234 1 97.44 114 GLU A CA 1
ATOM 895 C C . GLU A 1 114 ? -8.305 6.504 2.146 1 97.44 114 GLU A C 1
ATOM 897 O O . GLU A 1 114 ? -8.242 7.738 2.154 1 97.44 114 GLU A O 1
ATOM 902 N N . LYS A 1 115 ? -8.906 5.887 1.265 1 96.62 115 LYS A N 1
ATOM 903 C CA . LYS A 1 115 ? -9.672 6.488 0.177 1 96.62 115 LYS A CA 1
ATOM 904 C C . LYS A 1 115 ? -10.844 5.598 -0.224 1 96.62 115 LYS A C 1
ATOM 906 O O . LYS A 1 115 ? -10.688 4.387 -0.389 1 96.62 115 LYS A O 1
ATOM 911 N N . ILE A 1 116 ? -11.992 6.141 -0.298 1 96.25 116 ILE A N 1
ATOM 912 C CA . ILE A 1 116 ? -13.172 5.504 -0.877 1 96.25 116 ILE A CA 1
ATOM 913 C C . ILE A 1 116 ? -13.648 6.305 -2.086 1 96.25 116 ILE A C 1
ATOM 915 O O . ILE A 1 116 ? -14.109 7.438 -1.945 1 96.25 116 ILE A O 1
ATOM 919 N N . GLU A 1 117 ? -13.539 5.688 -3.23 1 94.56 117 GLU A N 1
ATOM 920 C CA . GLU A 1 117 ? -13.914 6.379 -4.461 1 94.56 117 GLU A CA 1
ATOM 921 C C . GLU A 1 117 ? -15.43 6.492 -4.586 1 94.56 117 GLU A C 1
ATOM 923 O O . GLU A 1 117 ? -16.156 5.516 -4.379 1 94.56 117 GLU A O 1
ATOM 928 N N . GLY A 1 118 ? -15.875 7.68 -4.895 1 94.5 118 GLY A N 1
ATOM 929 C CA . GLY A 1 118 ? -17.297 7.914 -5.129 1 94.5 118 GLY A CA 1
ATOM 930 C C . GLY A 1 118 ? -17.703 7.711 -6.578 1 94.5 118 GLY A C 1
ATOM 931 O O . GLY A 1 118 ? -16.922 7.977 -7.492 1 94.5 118 GLY A O 1
ATOM 932 N N . LYS A 1 119 ? -18.922 7.348 -6.805 1 91.81 119 LYS A N 1
ATOM 933 C CA . LYS A 1 119 ? -19.469 7.086 -8.133 1 91.81 119 LYS A CA 1
ATOM 934 C C . LYS A 1 119 ? -19.5 8.359 -8.977 1 91.81 119 LYS A C 1
ATOM 936 O O . LYS A 1 119 ? -19.391 8.305 -10.203 1 91.81 119 LYS A O 1
ATOM 941 N N . LEU A 1 120 ? -19.594 9.484 -8.266 1 92.5 120 LEU A N 1
ATOM 942 C CA . LEU A 1 120 ? -19.812 10.742 -8.969 1 92.5 120 LEU A CA 1
ATOM 943 C C . LEU A 1 120 ? -18.516 11.539 -9.078 1 92.5 120 LEU A C 1
ATOM 945 O O . LEU A 1 120 ? -18.453 12.516 -9.836 1 92.5 120 LEU A O 1
ATOM 949 N N . ALA A 1 121 ? -17.562 11.219 -8.312 1 85.19 121 ALA A N 1
ATOM 950 C CA . ALA A 1 121 ? -16.312 11.969 -8.305 1 85.19 121 ALA A CA 1
ATOM 951 C C . ALA A 1 121 ? -15.109 11.039 -8.234 1 85.19 121 ALA A C 1
ATOM 953 O O . ALA A 1 121 ? -14.656 10.672 -7.145 1 85.19 121 ALA A O 1
ATOM 954 N N . ALA A 1 122 ? -14.625 10.766 -9.344 1 83.38 122 ALA A N 1
ATOM 955 C CA . ALA A 1 122 ? -13.328 10.102 -9.43 1 83.38 122 ALA A CA 1
ATOM 956 C C . ALA A 1 122 ? -12.188 11.109 -9.461 1 83.38 122 ALA A C 1
ATOM 958 O O . ALA A 1 122 ? -12 11.82 -10.453 1 83.38 122 ALA A O 1
ATOM 959 N N . ILE A 1 123 ? -11.531 11.219 -8.336 1 90.81 123 ILE A N 1
ATOM 960 C CA . ILE A 1 123 ? -10.43 12.172 -8.227 1 90.81 123 ILE A CA 1
ATOM 961 C C . ILE A 1 123 ? -9.148 11.539 -8.758 1 90.81 123 ILE A C 1
ATOM 963 O O . ILE A 1 123 ? -8.539 10.703 -8.086 1 90.81 123 ILE A O 1
ATOM 967 N N . ALA A 1 124 ? -8.633 11.969 -9.812 1 81.88 124 ALA A N 1
ATOM 968 C CA . ALA A 1 124 ? -7.59 11.336 -10.617 1 81.88 124 ALA A CA 1
ATOM 969 C C . ALA A 1 124 ? -6.285 11.234 -9.828 1 81.88 124 ALA A C 1
ATOM 971 O O . ALA A 1 124 ? -5.609 10.203 -9.875 1 81.88 124 ALA A O 1
ATOM 972 N N . TYR A 1 125 ? -5.945 12.117 -9.078 1 83.81 125 TYR A N 1
ATOM 973 C CA . TYR A 1 125 ? -4.625 12.18 -8.461 1 83.81 125 TYR A CA 1
ATOM 974 C C . TYR A 1 125 ? -4.637 11.523 -7.086 1 83.81 125 TYR A C 1
ATOM 976 O O . TYR A 1 125 ? -3.588 11.375 -6.453 1 83.81 125 TYR A O 1
ATOM 984 N N . SER A 1 126 ? -5.738 11.062 -6.664 1 91.94 126 SER A N 1
ATOM 985 C CA . SER A 1 126 ? -5.895 10.648 -5.277 1 91.94 126 SER A CA 1
ATOM 986 C C . SER A 1 126 ? -5.625 9.148 -5.117 1 91.94 126 SER A C 1
ATOM 988 O O . SER A 1 126 ? -6.281 8.328 -5.758 1 91.94 126 SER A O 1
ATOM 990 N N . ARG A 1 127 ? -4.672 8.844 -4.234 1 93.31 127 ARG A N 1
ATOM 991 C CA . ARG A 1 127 ? -4.367 7.457 -3.881 1 93.31 127 ARG A CA 1
ATOM 992 C C . ARG A 1 127 ? -3.758 7.367 -2.486 1 93.31 127 ARG A C 1
ATOM 994 O O . ARG A 1 127 ? -3.146 8.328 -2.008 1 93.31 127 ARG A O 1
ATOM 1001 N N . ILE A 1 128 ? -3.906 6.258 -1.961 1 96.06 128 ILE A N 1
ATOM 1002 C CA . ILE A 1 128 ? -3.281 6.023 -0.665 1 96.06 128 ILE A CA 1
ATOM 1003 C C . ILE A 1 128 ? -1.768 6.191 -0.783 1 96.06 128 ILE A C 1
ATOM 1005 O O . ILE A 1 128 ? -1.159 5.73 -1.752 1 96.06 128 ILE A O 1
ATOM 1009 N N . GLY A 1 129 ? -1.178 6.93 0.157 1 96.62 129 GLY A N 1
ATOM 1010 C CA . GLY A 1 129 ? 0.253 7.184 0.165 1 96.62 129 GLY A CA 1
ATOM 1011 C C . GLY A 1 129 ? 0.626 8.508 -0.481 1 96.62 129 GLY A C 1
ATOM 1012 O O . GLY A 1 129 ? 1.746 8.992 -0.313 1 96.62 129 GLY A O 1
ATOM 1013 N N . ARG A 1 130 ? -0.28 9.102 -1.184 1 95.75 130 ARG A N 1
ATOM 1014 C CA . ARG A 1 130 ? -0.009 10.391 -1.81 1 95.75 130 ARG A CA 1
ATOM 1015 C C . ARG A 1 130 ? 0.17 11.484 -0.759 1 95.75 130 ARG A C 1
ATOM 1017 O O . ARG A 1 130 ? -0.575 11.531 0.222 1 95.75 130 ARG A O 1
ATOM 1024 N N . ARG A 1 131 ? 1.171 12.266 -0.973 1 96.5 131 ARG A N 1
ATOM 1025 C CA . ARG A 1 131 ? 1.455 13.375 -0.065 1 96.5 131 ARG A CA 1
ATOM 1026 C C . ARG A 1 131 ? 0.756 14.648 -0.521 1 96.5 131 ARG A C 1
ATOM 1028 O O . ARG A 1 131 ? 0.634 14.898 -1.721 1 96.5 131 ARG A O 1
ATOM 1035 N N . LEU A 1 132 ? 0.338 15.414 0.395 1 97.25 132 LEU A N 1
ATOM 1036 C CA . LEU A 1 132 ? -0.483 16.609 0.181 1 97.25 132 LEU A CA 1
ATOM 1037 C C . LEU A 1 132 ? 0.174 17.844 0.792 1 97.25 132 LEU A C 1
ATOM 1039 O O . LEU A 1 132 ? 0.55 17.828 1.966 1 97.25 132 LEU A O 1
ATOM 1043 N N . PRO A 1 133 ? 0.284 18.844 -0.003 1 98.38 133 PRO A N 1
ATOM 1044 C CA . PRO A 1 133 ? 0.781 20.094 0.599 1 98.38 133 PRO A CA 1
ATOM 1045 C C . PRO A 1 133 ? -0.18 20.672 1.633 1 98.38 133 PRO A C 1
ATOM 1047 O O . PRO A 1 133 ? -1.384 20.766 1.379 1 98.38 133 PRO A O 1
ATOM 1050 N N . VAL A 1 134 ? 0.366 21.141 2.699 1 98.75 134 VAL A N 1
ATOM 1051 C CA . VAL A 1 134 ? -0.489 21.578 3.799 1 98.75 134 VAL A CA 1
ATOM 1052 C C . VAL A 1 134 ? -1.095 22.938 3.473 1 98.75 134 VAL A C 1
ATOM 1054 O O . VAL A 1 134 ? -2.174 23.281 3.963 1 98.75 134 VAL A O 1
ATOM 1057 N N . HIS A 1 135 ? -0.49 23.672 2.557 1 98.81 135 HIS A N 1
ATOM 1058 C CA . HIS A 1 135 ? -0.959 25.031 2.299 1 98.81 135 HIS A CA 1
ATOM 1059 C C . HIS A 1 135 ? -2.035 25.047 1.218 1 98.81 135 HIS A C 1
ATOM 1061 O O . HIS A 1 135 ? -2.723 26.062 1.032 1 98.81 135 HIS A O 1
ATOM 1067 N N . ALA A 1 136 ? -2.193 23.906 0.504 1 98.62 136 ALA A N 1
ATOM 1068 C CA . ALA A 1 136 ? -3.021 23.984 -0.698 1 98.62 136 ALA A CA 1
ATOM 1069 C C . ALA A 1 136 ? -4.133 22.938 -0.656 1 98.62 136 ALA A C 1
ATOM 1071 O O . ALA A 1 136 ? -4.875 22.766 -1.626 1 98.62 136 ALA A O 1
ATOM 1072 N N . THR A 1 137 ? -4.27 22.219 0.425 1 98.69 137 THR A N 1
ATOM 1073 C CA . THR A 1 137 ? -5.297 21.188 0.523 1 98.69 137 THR A CA 1
ATOM 1074 C C . THR A 1 137 ? -6.125 21.359 1.793 1 98.69 137 THR A C 1
ATOM 1076 O O . THR A 1 137 ? -5.621 21.844 2.805 1 98.69 137 THR A O 1
ATOM 1079 N N . ALA A 1 138 ? -7.418 20.938 1.716 1 98.88 138 ALA A N 1
ATOM 1080 C CA . ALA A 1 138 ? -8.281 21 2.893 1 98.88 138 ALA A CA 1
ATOM 1081 C C . ALA A 1 138 ? -7.75 20.109 4.008 1 98.88 138 ALA A C 1
ATOM 1083 O O . ALA A 1 138 ? -7.641 20.531 5.16 1 98.88 138 ALA A O 1
ATOM 1084 N N . ILE A 1 139 ? -7.336 18.938 3.693 1 98.56 139 ILE A N 1
ATOM 1085 C CA . ILE A 1 139 ? -6.789 18 4.66 1 98.56 139 ILE A CA 1
ATOM 1086 C C . ILE A 1 139 ? -5.527 18.578 5.293 1 98.56 139 ILE A C 1
ATOM 1088 O O . ILE A 1 139 ? -5.355 18.531 6.516 1 98.56 139 ILE A O 1
ATOM 1092 N N . GLY A 1 140 ? -4.664 19.125 4.449 1 98.81 140 GLY A N 1
ATOM 1093 C CA . GLY A 1 140 ? -3.439 19.703 4.965 1 98.81 140 GLY A CA 1
ATOM 1094 C C . GLY A 1 140 ? -3.688 20.812 5.98 1 98.81 140 GLY A C 1
ATOM 1095 O O . GLY A 1 140 ? -3.068 20.828 7.047 1 98.81 140 GLY A O 1
ATOM 1096 N N . LYS A 1 141 ? -4.609 21.703 5.645 1 98.94 141 LYS A N 1
ATOM 1097 C CA . LYS A 1 141 ? -4.938 22.812 6.543 1 98.94 141 LYS A CA 1
ATOM 1098 C C . LYS A 1 141 ? -5.504 22.297 7.863 1 98.94 141 LYS A C 1
ATOM 1100 O O . LYS A 1 141 ? -5.109 22.75 8.938 1 98.94 141 LYS A O 1
ATOM 1105 N N . VAL A 1 142 ? -6.363 21.281 7.805 1 98.94 142 VAL A N 1
ATOM 1106 C CA . VAL A 1 142 ? -6.961 20.734 9.016 1 98.94 142 VAL A CA 1
ATOM 1107 C C . VAL A 1 142 ? -5.883 20.094 9.883 1 98.94 142 VAL A C 1
ATOM 1109 O O . VAL A 1 142 ? -5.871 20.281 11.109 1 98.94 142 VAL A O 1
ATOM 1112 N N . LEU A 1 143 ? -4.957 19.438 9.336 1 98.88 143 LEU A N 1
ATOM 1113 C CA . LEU A 1 143 ? -3.961 18.656 10.062 1 98.88 143 LEU A CA 1
ATOM 1114 C C . LEU A 1 143 ? -3.025 19.562 10.852 1 98.88 143 LEU A C 1
ATOM 1116 O O . LEU A 1 143 ? -2.428 19.141 11.844 1 98.88 143 LEU A O 1
ATOM 1120 N N . ILE A 1 144 ? -2.941 20.859 10.438 1 98.81 144 ILE A N 1
ATOM 1121 C CA . ILE A 1 144 ? -1.937 21.672 11.117 1 98.81 144 ILE A CA 1
ATOM 1122 C C . ILE A 1 144 ? -2.605 22.875 11.781 1 98.81 144 ILE A C 1
ATOM 1124 O O . ILE A 1 144 ? -1.943 23.656 12.461 1 98.81 144 ILE A O 1
ATOM 1128 N N . ALA A 1 145 ? -3.926 23 11.641 1 98.81 145 ALA A N 1
ATOM 1129 C CA . ALA A 1 145 ? -4.637 24.203 12.078 1 98.81 145 ALA A CA 1
ATOM 1130 C C . ALA A 1 145 ? -4.586 24.344 13.594 1 98.81 145 ALA A C 1
ATOM 1132 O O . ALA A 1 145 ? -4.586 25.469 14.117 1 98.81 145 ALA A O 1
ATOM 1133 N N . TRP A 1 146 ? -4.512 23.266 14.32 1 98.69 146 TRP A N 1
ATOM 1134 C CA . TRP A 1 146 ? -4.625 23.344 15.773 1 98.69 146 TRP A CA 1
ATOM 1135 C C . TRP A 1 146 ? -3.275 23.094 16.438 1 98.69 146 TRP A C 1
ATOM 1137 O O . TRP A 1 146 ? -3.203 22.891 17.656 1 98.69 146 TRP A O 1
ATOM 1147 N N . LEU A 1 147 ? -2.219 22.984 15.641 1 98 147 LEU A N 1
ATOM 1148 C CA . LEU A 1 147 ? -0.881 22.938 16.219 1 98 147 LEU A CA 1
ATOM 1149 C C . LEU A 1 147 ? -0.55 24.25 16.922 1 98 147 LEU A C 1
ATOM 1151 O O . LEU A 1 147 ? -0.9 25.328 16.438 1 98 147 LEU A O 1
ATOM 1155 N N . ASP A 1 148 ? 0.074 24.156 18.016 1 96.62 148 ASP A N 1
ATOM 1156 C CA . ASP A 1 148 ? 0.509 25.391 18.672 1 96.62 148 ASP A CA 1
ATOM 1157 C C . ASP A 1 148 ? 1.711 26 17.938 1 96.62 148 ASP A C 1
ATOM 1159 O O . ASP A 1 148 ? 2.236 25.406 17 1 96.62 148 ASP A O 1
ATOM 1163 N N . GLU A 1 149 ? 2.09 27.141 18.359 1 96.88 149 GLU A N 1
ATOM 1164 C CA . GLU A 1 149 ? 3.16 27.875 17.688 1 96.88 149 GLU A CA 1
ATOM 1165 C C . GLU A 1 149 ? 4.469 27.078 17.719 1 96.88 149 GLU A C 1
ATOM 1167 O O . GLU A 1 149 ? 5.234 27.094 16.75 1 96.88 149 GLU A O 1
ATOM 1172 N N . ALA A 1 150 ? 4.734 26.469 18.797 1 97.06 150 ALA A N 1
ATOM 1173 C CA . ALA A 1 150 ? 5.969 25.703 18.984 1 97.06 150 ALA A CA 1
ATOM 1174 C C . ALA A 1 150 ? 6.039 24.531 18 1 97.06 150 ALA A C 1
ATOM 1176 O O . ALA A 1 150 ? 7.129 24.094 17.641 1 97.06 150 ALA A O 1
ATOM 1177 N N . GLU A 1 151 ? 4.922 24.016 17.594 1 96.75 151 GLU A N 1
ATOM 1178 C CA . GLU A 1 151 ? 4.855 22.922 16.625 1 96.75 151 GLU A CA 1
ATOM 1179 C C . GLU A 1 151 ? 4.754 23.453 15.195 1 96.75 151 GLU A C 1
ATOM 1181 O O . GLU A 1 151 ? 5.383 22.906 14.289 1 96.75 151 GLU A O 1
ATOM 1186 N N . LEU A 1 152 ? 3.975 24.5 15.016 1 98.25 152 LEU A N 1
ATOM 1187 C CA . LEU A 1 152 ? 3.654 25.016 13.688 1 98.25 152 LEU A CA 1
ATOM 1188 C C . LEU A 1 152 ? 4.852 25.734 13.07 1 98.25 152 LEU A C 1
ATOM 1190 O O . LEU A 1 152 ? 5.129 25.578 11.875 1 98.25 152 LEU A O 1
ATOM 1194 N N . ASN A 1 153 ? 5.582 26.484 13.797 1 97.94 153 ASN A N 1
ATOM 1195 C CA . ASN A 1 153 ? 6.668 27.312 13.273 1 97.94 153 ASN A CA 1
ATOM 1196 C C . ASN A 1 153 ? 7.766 26.453 12.641 1 97.94 153 ASN A C 1
ATOM 1198 O O . ASN A 1 153 ? 8.148 26.672 11.492 1 97.94 153 ASN A O 1
ATOM 1202 N N . PRO A 1 154 ? 8.273 25.453 13.414 1 97.25 154 PRO A N 1
ATOM 1203 C CA . PRO A 1 154 ? 9.281 24.609 12.773 1 97.25 154 PRO A CA 1
ATOM 1204 C C . PRO A 1 154 ? 8.75 23.891 11.531 1 97.25 154 PRO A C 1
ATOM 1206 O O . PRO A 1 154 ? 9.5 23.656 10.578 1 97.25 154 PRO A O 1
ATOM 1209 N N . LEU A 1 155 ? 7.543 23.516 11.547 1 97.62 155 LEU A N 1
ATOM 1210 C CA . LEU A 1 155 ? 6.914 22.844 10.414 1 97.62 155 LEU A CA 1
ATOM 1211 C C . LEU A 1 155 ? 6.945 23.719 9.172 1 97.62 155 LEU A C 1
ATOM 1213 O O . LEU A 1 155 ? 7.168 23.234 8.062 1 97.62 155 LEU A O 1
ATOM 1217 N N . LEU A 1 156 ? 6.777 25.016 9.328 1 98.25 156 LEU A N 1
ATOM 1218 C CA . LEU A 1 156 ? 6.641 25.922 8.203 1 98.25 156 LEU A CA 1
ATOM 1219 C C . LEU A 1 156 ? 7.961 26.625 7.906 1 98.25 156 LEU A C 1
ATOM 1221 O O . LEU A 1 156 ? 8.062 27.375 6.934 1 98.25 156 LEU A O 1
ATOM 1225 N N . GLU A 1 157 ? 8.914 26.406 8.75 1 97.56 157 GLU A N 1
ATOM 1226 C CA . GLU A 1 157 ? 10.219 27.016 8.508 1 97.56 157 GLU A CA 1
ATOM 1227 C C . GLU A 1 157 ? 10.812 26.531 7.188 1 97.56 157 GLU A C 1
ATOM 1229 O O . GLU A 1 157 ? 11.023 25.328 7 1 97.56 157 GLU A O 1
ATOM 1234 N N . GLY A 1 158 ? 11.094 27.391 6.293 1 96.75 158 GLY A N 1
ATOM 1235 C CA . GLY A 1 158 ? 11.656 27.031 5 1 96.75 158 GLY A CA 1
ATOM 1236 C C . GLY A 1 158 ? 10.672 26.297 4.105 1 96.75 158 GLY A C 1
ATOM 1237 O O . GLY A 1 158 ? 11.062 25.719 3.09 1 96.75 158 GLY A O 1
ATOM 1238 N N . TYR A 1 159 ? 9.469 26.266 4.555 1 97.75 159 TYR A N 1
ATOM 1239 C CA . TYR A 1 159 ? 8.43 25.609 3.781 1 97.75 159 TYR A CA 1
ATOM 1240 C C . TYR A 1 159 ? 8.242 26.281 2.424 1 97.75 159 TYR A C 1
ATOM 1242 O O . TYR A 1 159 ? 8.242 27.5 2.328 1 97.75 159 TYR A O 1
ATOM 1250 N N . GLN A 1 160 ? 8.164 25.5 1.348 1 97.56 160 GLN A N 1
ATOM 1251 C CA . GLN A 1 160 ? 7.973 26.016 -0.005 1 97.56 160 GLN A CA 1
ATOM 1252 C C . GLN A 1 160 ? 6.492 26.094 -0.364 1 97.56 160 GLN A C 1
ATOM 1254 O O . GLN A 1 160 ? 5.805 25.062 -0.396 1 97.56 160 GLN A O 1
ATOM 1259 N N . TYR A 1 161 ? 6.074 27.219 -0.646 1 98.44 161 TYR A N 1
ATOM 1260 C CA . TYR A 1 161 ? 4.691 27.453 -1.039 1 98.44 161 TYR A CA 1
ATOM 1261 C C . TYR A 1 161 ? 4.531 27.359 -2.553 1 98.44 161 TYR A C 1
ATOM 1263 O O . TYR A 1 161 ? 4.273 28.375 -3.215 1 98.44 161 TYR A O 1
ATOM 1271 N N . THR A 1 162 ? 4.594 26.172 -3.018 1 98.19 162 THR A N 1
ATOM 1272 C CA . THR A 1 162 ? 4.492 25.906 -4.449 1 98.19 162 THR A CA 1
ATOM 1273 C C . THR A 1 162 ? 3.123 26.312 -4.98 1 98.19 162 THR A C 1
ATOM 1275 O O . THR A 1 162 ? 2.1 26.047 -4.344 1 98.19 162 THR A O 1
ATOM 1278 N N . THR A 1 163 ? 3.096 26.938 -6.133 1 98.56 163 THR A N 1
ATOM 1279 C CA . THR A 1 163 ? 1.85 27.312 -6.797 1 98.56 163 THR A CA 1
ATOM 1280 C C . THR A 1 163 ? 1.376 26.203 -7.723 1 98.56 163 THR A C 1
ATOM 1282 O O . THR A 1 163 ? 2.09 25.812 -8.648 1 98.56 163 THR A O 1
ATOM 1285 N N . PHE A 1 164 ? 0.123 25.75 -7.531 1 97.88 164 PHE A N 1
ATOM 1286 C CA . PHE A 1 164 ? -0.441 24.688 -8.359 1 97.88 164 PHE A CA 1
ATOM 1287 C C . PHE A 1 164 ? -1.504 25.25 -9.297 1 97.88 164 PHE A C 1
ATOM 1289 O O . PHE A 1 164 ? -1.656 24.766 -10.422 1 97.88 164 PHE A O 1
ATOM 1296 N N . THR A 1 165 ? -2.27 26.156 -8.805 1 98.31 165 THR A N 1
ATOM 1297 C CA . THR A 1 165 ? -3.322 26.859 -9.531 1 98.31 165 THR A CA 1
ATOM 1298 C C . THR A 1 165 ? -3.328 28.344 -9.18 1 98.31 165 THR A C 1
ATOM 1300 O O . THR A 1 165 ? -2.637 28.781 -8.25 1 98.31 165 THR A O 1
ATOM 1303 N N . PRO A 1 166 ? -4.121 29.094 -9.859 1 98.19 166 PRO A N 1
ATOM 1304 C CA . PRO A 1 166 ? -4.219 30.516 -9.516 1 98.19 166 PRO A CA 1
ATOM 1305 C C . PRO A 1 166 ? -4.801 30.75 -8.117 1 98.19 166 PRO A C 1
ATOM 1307 O O . PRO A 1 166 ? -4.613 31.828 -7.539 1 98.19 166 PRO A O 1
ATOM 1310 N N . ALA A 1 167 ? -5.469 29.766 -7.594 1 98.5 167 ALA A N 1
ATOM 1311 C CA . ALA A 1 167 ? -6.141 29.922 -6.305 1 98.5 167 ALA A CA 1
ATOM 1312 C C . ALA A 1 167 ? -5.254 29.438 -5.164 1 98.5 167 ALA A C 1
ATOM 1314 O O . ALA A 1 167 ? -5.617 29.562 -3.99 1 98.5 167 ALA A O 1
ATOM 1315 N N . THR A 1 168 ? -4.051 28.953 -5.418 1 98.81 168 THR A N 1
ATOM 1316 C CA . THR A 1 168 ? -3.178 28.359 -4.406 1 98.81 168 THR A CA 1
ATOM 1317 C C . THR A 1 168 ? -2.732 29.422 -3.395 1 98.81 168 THR A C 1
ATOM 1319 O O . THR A 1 168 ? -2.389 30.531 -3.771 1 98.81 168 THR A O 1
ATOM 1322 N N . ILE A 1 169 ? -2.812 29.047 -2.158 1 98.62 169 ILE A N 1
ATOM 1323 C CA . ILE A 1 169 ? -2.189 29.859 -1.126 1 98.62 169 ILE A CA 1
ATOM 1324 C C . ILE A 1 169 ? -0.672 29.844 -1.296 1 98.62 169 ILE A C 1
ATOM 1326 O O . ILE A 1 169 ? -0.061 28.766 -1.345 1 98.62 169 ILE A O 1
ATOM 1330 N N . THR A 1 170 ? -0.022 31.031 -1.331 1 98.25 170 THR A N 1
ATOM 1331 C CA . THR A 1 170 ? 1.383 31.016 -1.721 1 98.25 170 THR A CA 1
ATOM 1332 C C . THR A 1 170 ? 2.238 31.734 -0.688 1 98.25 170 THR A C 1
ATOM 1334 O O . THR A 1 170 ? 3.387 32.094 -0.965 1 98.25 170 THR A O 1
ATOM 1337 N N . SER A 1 171 ? 1.671 32.031 0.482 1 98.25 171 SER A N 1
ATOM 1338 C CA . SER A 1 171 ? 2.457 32.719 1.515 1 98.25 171 SER A CA 1
ATOM 1339 C C . SER A 1 171 ? 2.111 32.188 2.902 1 98.25 171 SER A C 1
ATOM 1341 O O . SER A 1 171 ? 1.006 31.688 3.123 1 98.25 171 SER A O 1
ATOM 1343 N N . ARG A 1 172 ? 3.09 32.375 3.738 1 98.31 172 ARG A N 1
ATOM 1344 C CA . ARG A 1 172 ? 2.879 31.984 5.129 1 98.31 172 ARG A CA 1
ATOM 1345 C C . ARG A 1 172 ? 1.724 32.75 5.746 1 98.31 172 ARG A C 1
ATOM 1347 O O . ARG A 1 172 ? 0.9 32.188 6.469 1 98.31 172 ARG A O 1
ATOM 1354 N N . GLU A 1 173 ? 1.661 34.031 5.516 1 98.31 173 GLU A N 1
ATOM 1355 C CA . GLU A 1 173 ? 0.618 34.875 6.066 1 98.31 173 GLU A CA 1
ATOM 1356 C C . GLU A 1 173 ? -0.769 34.406 5.641 1 98.31 173 GLU A C 1
ATOM 1358 O O . GLU A 1 173 ? -1.675 34.281 6.469 1 98.31 173 GLU A O 1
ATOM 1363 N N . ASP A 1 174 ? -0.898 34.125 4.344 1 98.62 174 ASP A N 1
ATOM 1364 C CA . ASP A 1 174 ? -2.18 33.656 3.826 1 98.62 17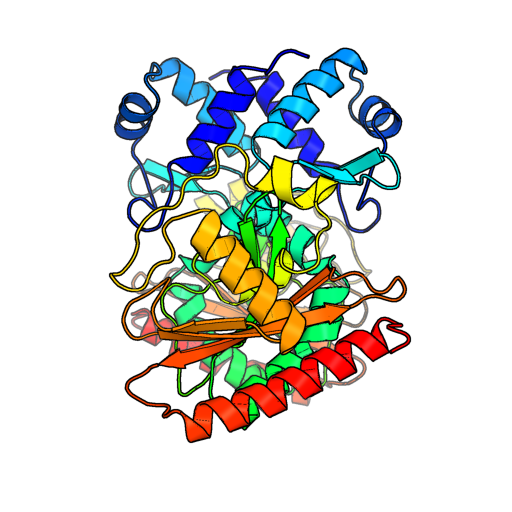4 ASP A CA 1
ATOM 1365 C C . ASP A 1 174 ? -2.543 32.281 4.418 1 98.62 174 ASP A C 1
ATOM 1367 O O . ASP A 1 174 ? -3.713 32.031 4.703 1 98.62 174 ASP A O 1
ATOM 1371 N N . LEU A 1 175 ? -1.523 31.469 4.543 1 98.81 175 LEU A N 1
ATOM 1372 C CA . LEU A 1 175 ? -1.783 30.172 5.156 1 98.81 175 LEU A CA 1
ATOM 1373 C C . LEU A 1 175 ? -2.234 30.328 6.605 1 98.81 175 LEU A C 1
ATOM 1375 O O . LEU A 1 175 ? -3.195 29.688 7.035 1 98.81 175 LEU A O 1
ATOM 1379 N N . LEU A 1 176 ? -1.564 31.188 7.355 1 98.62 176 LEU A N 1
ATOM 1380 C CA . LEU A 1 176 ? -1.931 31.406 8.75 1 98.62 176 LEU A CA 1
ATOM 1381 C C . LEU A 1 176 ? -3.359 31.922 8.859 1 98.62 176 LEU A C 1
ATOM 1383 O O . LEU A 1 176 ? -4.094 31.547 9.773 1 98.62 176 LEU A O 1
ATOM 1387 N N . ALA A 1 177 ? -3.73 32.781 7.973 1 98.75 177 ALA A N 1
ATOM 1388 C CA . ALA A 1 177 ? -5.102 33.281 7.949 1 98.75 177 ALA A CA 1
ATOM 1389 C C . ALA A 1 177 ? -6.09 32.156 7.684 1 98.75 177 ALA A C 1
ATOM 1391 O O . ALA A 1 177 ? -7.141 32.062 8.328 1 98.75 177 ALA A O 1
ATOM 1392 N N . ALA A 1 178 ? -5.766 31.297 6.742 1 98.81 178 ALA A N 1
ATOM 1393 C CA . ALA A 1 178 ? -6.609 30.141 6.426 1 98.81 178 ALA A CA 1
ATOM 1394 C C . ALA A 1 178 ? -6.723 29.203 7.621 1 98.81 178 ALA A C 1
ATOM 1396 O O . ALA A 1 178 ? -7.793 28.641 7.883 1 98.81 178 ALA A O 1
ATOM 1397 N N . LEU A 1 179 ? -5.645 29.016 8.328 1 98.88 179 LEU A N 1
ATOM 1398 C CA . LEU A 1 179 ? -5.648 28.156 9.5 1 98.88 179 LEU A CA 1
ATOM 1399 C C . LEU A 1 179 ? -6.523 28.75 10.602 1 98.88 179 LEU A C 1
ATOM 1401 O O . LEU A 1 179 ? -7.254 28.016 11.281 1 98.88 179 LEU A O 1
ATOM 1405 N N . ALA A 1 180 ? -6.426 30.031 10.789 1 98.75 180 ALA A N 1
ATOM 1406 C CA . ALA A 1 180 ? -7.27 30.703 11.773 1 98.75 180 ALA A CA 1
ATOM 1407 C C . ALA A 1 180 ? -8.75 30.531 11.445 1 98.75 180 ALA A C 1
ATOM 1409 O O . ALA A 1 180 ? -9.562 30.266 12.328 1 98.75 180 ALA A O 1
ATOM 1410 N N . GLN A 1 181 ? -9.078 30.703 10.164 1 98.69 181 GLN A N 1
ATOM 1411 C CA . GLN A 1 181 ? -10.445 30.5 9.719 1 98.69 181 GLN A CA 1
ATOM 1412 C C . GLN A 1 181 ? -10.883 29.047 9.953 1 98.69 181 GLN A C 1
ATOM 1414 O O . GLN A 1 181 ? -12.016 28.812 10.375 1 98.69 181 GLN A O 1
ATOM 1419 N N . THR A 1 182 ? -10.023 28.109 9.68 1 98.88 182 THR A N 1
ATOM 1420 C CA . THR A 1 182 ? -10.297 26.688 9.883 1 98.88 182 THR A CA 1
ATOM 1421 C C . THR A 1 182 ? -10.617 26.406 11.352 1 98.88 182 THR A C 1
ATOM 1423 O O . THR A 1 182 ? -11.594 25.719 11.656 1 98.88 182 THR A O 1
ATOM 1426 N N . ARG A 1 183 ? -9.883 26.969 12.258 1 98.44 183 ARG A N 1
ATOM 1427 C CA . ARG A 1 183 ? -10.117 26.781 13.688 1 98.44 183 ARG A CA 1
ATOM 1428 C C . ARG A 1 183 ? -11.469 27.359 14.094 1 98.44 183 ARG A C 1
ATOM 1430 O O . ARG A 1 183 ? -12.211 26.75 14.867 1 98.44 183 ARG A O 1
ATOM 1437 N N . ALA A 1 184 ? -11.734 28.484 13.547 1 98.44 184 ALA A N 1
ATOM 1438 C CA . ALA A 1 184 ? -12.945 29.203 13.938 1 98.44 184 ALA A CA 1
ATOM 1439 C C . ALA A 1 184 ? -14.195 28.469 13.484 1 98.44 184 ALA A C 1
ATOM 1441 O O . ALA A 1 184 ? -15.195 28.422 14.203 1 98.44 184 ALA A O 1
ATOM 1442 N N . GLN A 1 185 ? -14.133 27.891 12.281 1 98.25 185 GLN A N 1
ATOM 1443 C CA . GLN A 1 185 ? -15.359 27.312 11.734 1 98.25 185 GLN A CA 1
ATOM 1444 C C . GLN A 1 185 ? -15.383 25.797 11.922 1 98.25 185 GLN A C 1
ATOM 1446 O O . GLN A 1 185 ? -16.422 25.172 11.75 1 98.25 185 GLN A O 1
ATOM 1451 N N . GLY A 1 186 ? -14.203 25.172 12.188 1 98.38 186 GLY A N 1
ATOM 1452 C CA . GLY A 1 186 ? -14.148 23.766 12.5 1 98.38 186 GLY A CA 1
ATOM 1453 C C . GLY A 1 186 ? -13.938 22.891 11.281 1 98.38 186 GLY A C 1
ATOM 1454 O O . GLY A 1 186 ? -13.945 21.656 11.375 1 98.38 186 GLY A O 1
ATOM 1455 N N . TYR A 1 187 ? -13.805 23.5 10.086 1 98.88 187 TYR A N 1
ATOM 1456 C CA . TYR A 1 187 ? -13.531 22.781 8.852 1 98.88 187 TYR A CA 1
ATOM 1457 C C . TYR A 1 187 ? -12.656 23.609 7.918 1 98.88 187 TYR A C 1
ATOM 1459 O O . TYR A 1 187 ? -12.531 24.828 8.102 1 98.88 187 TYR A O 1
ATOM 1467 N N . ALA A 1 188 ? -12.016 22.953 7 1 98.94 188 ALA A N 1
ATOM 1468 C CA . ALA A 1 188 ? -11.227 23.641 5.98 1 98.94 188 ALA A CA 1
ATOM 1469 C C . ALA A 1 188 ? -11.789 23.375 4.586 1 98.94 188 ALA A C 1
ATOM 1471 O O . ALA A 1 188 ? -12.414 22.344 4.348 1 98.94 188 ALA A O 1
ATOM 1472 N N . LEU A 1 189 ? -11.539 24.312 3.748 1 98.56 189 LEU A N 1
ATOM 1473 C CA . LEU A 1 189 ? -11.906 24.203 2.342 1 98.56 189 LEU A CA 1
ATOM 1474 C C . LEU A 1 189 ? -10.68 24.328 1.447 1 98.56 189 LEU A C 1
ATOM 1476 O O . LEU A 1 189 ? -9.719 25.016 1.798 1 98.56 189 LEU A O 1
ATOM 1480 N N . ASP A 1 190 ? -10.609 23.594 0.456 1 98.19 190 ASP A N 1
ATOM 1481 C CA . ASP A 1 190 ? -9.773 23.75 -0.732 1 98.19 190 ASP A CA 1
ATOM 1482 C C . ASP A 1 190 ? -10.625 24.016 -1.971 1 98.19 190 ASP A C 1
ATOM 1484 O O . ASP A 1 190 ? -11.336 23.109 -2.447 1 98.19 190 ASP A O 1
ATOM 1488 N N . SER A 1 191 ? -10.625 25.172 -2.41 1 97.75 191 SER A N 1
ATOM 1489 C CA . SER A 1 191 ? -11.367 25.562 -3.604 1 97.75 191 SER A CA 1
ATOM 1490 C C . SER A 1 191 ? -10.445 25.75 -4.801 1 97.75 191 SER A C 1
ATOM 1492 O O . SER A 1 191 ? -10.141 26.875 -5.191 1 97.75 191 SER A O 1
ATOM 1494 N N . GLU A 1 192 ? -10.133 24.688 -5.32 1 98.06 192 GLU A N 1
ATOM 1495 C CA . GLU A 1 192 ? -9.289 24.641 -6.512 1 98.06 192 GLU A CA 1
ATOM 1496 C C . GLU A 1 192 ? -7.875 25.141 -6.211 1 98.06 192 GLU A C 1
ATOM 1498 O O . GLU A 1 192 ? -7.258 25.797 -7.047 1 98.06 192 GLU A O 1
ATOM 1503 N N . GLU A 1 193 ? -7.43 24.938 -5.035 1 98.5 193 GLU A N 1
ATOM 1504 C CA . GLU A 1 193 ? -6.102 25.391 -4.633 1 98.5 193 GLU A CA 1
ATOM 1505 C C . GLU A 1 193 ? -5.027 24.406 -5.07 1 98.5 193 GLU A C 1
ATOM 1507 O O . GLU A 1 193 ? -3.926 24.812 -5.457 1 98.5 193 GLU A O 1
ATOM 1512 N N . ASN A 1 194 ? -5.359 23.078 -4.969 1 97.69 194 ASN A N 1
ATOM 1513 C CA . ASN A 1 194 ? -4.41 22.016 -5.297 1 97.69 194 ASN A CA 1
ATOM 1514 C C . ASN A 1 194 ? -4.539 21.578 -6.754 1 97.69 194 ASN A C 1
ATOM 1516 O O . ASN A 1 194 ? -3.543 21.25 -7.402 1 97.69 194 ASN A O 1
ATOM 1520 N N . GLU A 1 195 ? -5.777 21.5 -7.227 1 97.19 195 GLU A N 1
ATOM 1521 C CA . GLU A 1 195 ? -6.117 21.094 -8.586 1 97.19 195 GLU A CA 1
ATOM 1522 C C . GLU A 1 195 ? -7.281 21.906 -9.141 1 97.19 195 GLU A C 1
ATOM 1524 O O . GLU A 1 195 ? -8.305 22.078 -8.469 1 97.19 195 GLU A O 1
ATOM 1529 N N . GLN A 1 196 ? -7.062 22.359 -10.359 1 96.69 196 GLN A N 1
ATOM 1530 C CA . GLN A 1 196 ? -8.141 23.094 -11 1 96.69 196 GLN A CA 1
ATOM 1531 C C . GLN A 1 196 ? -9.375 22.219 -11.188 1 96.69 196 GLN A C 1
ATOM 1533 O O . GLN A 1 196 ? -9.273 21.078 -11.633 1 96.69 196 GLN A O 1
ATOM 1538 N N . GLY A 1 197 ? -10.523 22.719 -10.773 1 97.06 197 GLY A N 1
ATOM 1539 C CA . GLY A 1 197 ? -11.781 22.016 -10.977 1 97.06 197 GLY A CA 1
ATOM 1540 C C . GLY A 1 197 ? -12.164 21.125 -9.812 1 97.06 197 GLY A C 1
ATOM 1541 O O . GLY A 1 197 ? -13.25 20.547 -9.797 1 97.06 197 GLY A O 1
ATOM 1542 N N . VAL A 1 198 ? -11.273 21.062 -8.82 1 97.81 198 VAL A N 1
ATOM 1543 C CA . VAL A 1 198 ? -11.531 20.188 -7.684 1 97.81 198 VAL A CA 1
ATOM 1544 C C . VAL A 1 198 ? -11.711 21.016 -6.418 1 97.81 198 VAL A C 1
ATOM 1546 O O . VAL A 1 198 ? -10.961 21.969 -6.18 1 97.81 198 VAL A O 1
ATOM 1549 N N . ARG A 1 199 ? -12.727 20.703 -5.645 1 97.75 199 ARG A N 1
ATOM 1550 C CA . ARG A 1 199 ? -12.953 21.281 -4.324 1 97.75 199 ARG A CA 1
ATOM 1551 C C . ARG A 1 199 ? -12.992 20.203 -3.248 1 97.75 199 ARG A C 1
ATOM 1553 O O . ARG A 1 199 ? -13.469 19.094 -3.492 1 97.75 199 ARG A O 1
ATOM 1560 N N . CYS A 1 200 ? -12.477 20.594 -2.145 1 98.44 200 CYS A N 1
ATOM 1561 C CA . CYS A 1 200 ? -12.469 19.641 -1.036 1 98.44 200 CYS A CA 1
ATOM 1562 C C . CYS A 1 200 ? -12.891 20.312 0.263 1 98.44 200 CYS A C 1
ATOM 1564 O O . CYS A 1 200 ? -12.68 21.516 0.441 1 98.44 200 CYS A O 1
ATOM 1566 N N . VAL A 1 201 ? -13.523 19.578 1.07 1 98.81 201 VAL A N 1
ATOM 1567 C CA . VAL A 1 201 ? -13.805 19.969 2.447 1 98.81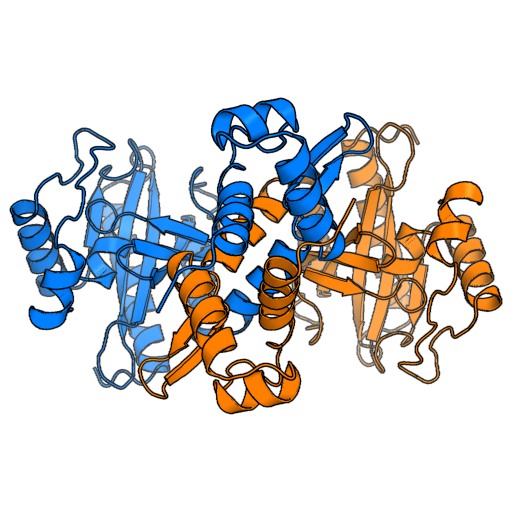 201 VAL A CA 1
ATOM 1568 C C . VAL A 1 201 ? -13.227 18.938 3.41 1 98.81 201 VAL A C 1
ATOM 1570 O O . VAL A 1 201 ? -13.211 17.75 3.107 1 98.81 201 VAL A O 1
ATOM 1573 N N . SER A 1 202 ? -12.68 19.359 4.492 1 98.94 202 SER A N 1
ATOM 1574 C CA . SER A 1 202 ? -12.039 18.469 5.453 1 98.94 202 SER A CA 1
ATOM 1575 C C . SER A 1 202 ? -12.359 18.891 6.887 1 98.94 202 SER A C 1
ATOM 1577 O O . SER A 1 202 ? -12.578 20.062 7.164 1 98.94 202 SER A O 1
ATOM 1579 N N . VAL A 1 203 ? -12.43 17.906 7.738 1 98.94 203 VAL A N 1
ATOM 1580 C CA . VAL A 1 203 ? -12.711 18.125 9.148 1 98.94 203 VAL A CA 1
ATOM 1581 C C . VAL A 1 203 ? -11.703 17.359 10.008 1 98.94 203 VAL A C 1
ATOM 1583 O O . VAL A 1 203 ? -11.141 16.359 9.562 1 98.94 203 VAL A O 1
ATOM 1586 N N . PRO A 1 204 ? -11.469 17.828 11.227 1 98.88 204 PRO A N 1
ATOM 1587 C CA . PRO A 1 204 ? -10.492 17.172 12.094 1 98.88 204 PRO A CA 1
ATOM 1588 C C . PRO A 1 204 ? -11.047 15.891 12.734 1 98.88 204 PRO A C 1
ATOM 1590 O O . PRO A 1 204 ? -12.258 15.742 12.875 1 98.88 204 PRO A O 1
ATOM 1593 N N . VAL A 1 205 ? -10.227 15 13.016 1 98.75 205 VAL A N 1
ATOM 1594 C CA . VAL A 1 205 ? -10.469 13.859 13.898 1 98.75 205 VAL A CA 1
ATOM 1595 C C . VAL A 1 205 ? -9.672 14.031 15.188 1 98.75 205 VAL A C 1
ATOM 1597 O O . VAL A 1 205 ? -8.438 14.055 15.164 1 98.75 205 VAL A O 1
ATOM 1600 N N . TRP A 1 206 ? -10.383 14.094 16.266 1 98.31 206 TRP A N 1
ATOM 1601 C CA . TRP A 1 206 ? -9.789 14.344 17.578 1 98.31 206 TRP A CA 1
ATOM 1602 C C . TRP A 1 206 ? -9.656 13.047 18.375 1 98.31 206 TRP A C 1
ATOM 1604 O O . TRP A 1 206 ? -10.5 12.148 18.25 1 98.31 206 TRP A O 1
ATOM 1614 N N . ASN A 1 207 ? -8.586 13.008 19.125 1 96.94 207 ASN A N 1
ATOM 1615 C CA . ASN A 1 207 ? -8.438 11.859 20 1 96.94 207 ASN A CA 1
ATOM 1616 C C . ASN A 1 207 ? -8.852 12.195 21.438 1 96.94 207 ASN A C 1
ATOM 1618 O O . ASN A 1 207 ? -9.43 13.258 21.688 1 96.94 207 ASN A O 1
ATOM 1622 N N . HIS A 1 208 ? -8.625 11.273 22.375 1 96.06 208 HIS A N 1
ATOM 1623 C CA . HIS A 1 208 ? -9.047 11.406 23.766 1 96.06 208 HIS A CA 1
ATOM 1624 C C . HIS A 1 208 ? -8.32 12.555 24.453 1 96.06 208 HIS A C 1
ATOM 1626 O O . HIS A 1 208 ? -8.797 13.078 25.469 1 96.06 208 HIS A O 1
ATOM 1632 N N . GLU A 1 209 ? -7.188 12.984 23.906 1 95.75 209 GLU A N 1
ATOM 1633 C CA . GLU A 1 209 ? -6.418 14.094 24.469 1 95.75 209 GLU A CA 1
ATOM 1634 C C . GLU A 1 209 ? -6.805 15.414 23.812 1 95.75 209 GLU A C 1
ATOM 1636 O O . GLU A 1 209 ? -6.141 16.438 24.016 1 95.75 209 GLU A O 1
ATOM 1641 N N . SER A 1 210 ? -7.805 15.383 22.984 1 96.62 210 SER A N 1
ATOM 1642 C CA . SER A 1 210 ? -8.289 16.562 22.281 1 96.62 210 SER A CA 1
ATOM 1643 C C . SER A 1 210 ? -7.227 17.109 21.328 1 96.62 210 SER A C 1
ATOM 1645 O O . SER A 1 210 ? -7.027 18.328 21.25 1 96.62 210 SER A O 1
ATOM 1647 N N . ARG A 1 211 ? -6.52 16.219 20.75 1 97 211 ARG A N 1
ATOM 1648 C CA . ARG A 1 211 ? -5.57 16.562 19.703 1 97 211 ARG A CA 1
ATOM 1649 C C . ARG A 1 211 ? -6.059 16.062 18.344 1 97 211 ARG A C 1
ATOM 1651 O O . ARG A 1 211 ? -6.625 14.969 18.25 1 97 211 ARG A O 1
ATOM 1658 N N . VAL A 1 212 ? -5.785 16.828 17.312 1 98.31 212 VAL A N 1
ATOM 1659 C CA . VAL A 1 212 ? -6.105 16.391 15.961 1 98.31 212 VAL A CA 1
ATOM 1660 C C . VAL A 1 212 ? -5.094 15.336 15.508 1 98.31 212 VAL A C 1
ATOM 1662 O O . VAL A 1 212 ? -3.9 15.617 15.398 1 98.31 212 VAL A O 1
ATOM 1665 N N . ILE A 1 213 ? -5.562 14.125 15.211 1 97.44 213 ILE A N 1
ATOM 1666 C CA . ILE A 1 213 ? -4.645 13.039 14.875 1 97.44 213 ILE A CA 1
ATOM 1667 C C . ILE A 1 213 ? -4.84 12.633 13.414 1 97.44 213 ILE A C 1
ATOM 1669 O O . ILE A 1 213 ? -4.051 11.852 12.875 1 97.44 213 ILE A O 1
ATOM 1673 N N . ALA A 1 214 ? -5.852 13.109 12.781 1 98.75 214 ALA A N 1
ATOM 1674 C CA . ALA A 1 214 ? -6.18 12.828 11.383 1 98.75 214 ALA A CA 1
ATOM 1675 C C . ALA A 1 214 ? -7.215 13.82 10.859 1 98.75 214 ALA A C 1
ATOM 1677 O O . ALA A 1 214 ? -7.676 14.695 11.594 1 98.75 214 ALA A O 1
ATOM 1678 N N . ALA A 1 215 ? -7.465 13.711 9.602 1 98.88 215 ALA A N 1
ATOM 1679 C CA . ALA A 1 215 ? -8.484 14.523 8.953 1 98.88 215 ALA A CA 1
ATOM 1680 C C . ALA A 1 215 ? -9.328 13.688 7.992 1 98.88 215 ALA A C 1
ATOM 1682 O O . ALA A 1 215 ? -8.805 12.859 7.254 1 98.88 215 ALA A O 1
ATOM 1683 N N . LEU A 1 216 ? -10.648 13.859 8.055 1 98.81 216 LEU A N 1
ATOM 1684 C CA . LEU A 1 216 ? -11.562 13.352 7.039 1 98.81 216 LEU A CA 1
ATOM 1685 C C . LEU A 1 216 ? -11.781 14.391 5.941 1 98.81 216 LEU A C 1
ATOM 1687 O O . LEU A 1 216 ? -11.859 15.586 6.223 1 98.81 216 LEU A O 1
ATOM 1691 N N . SER A 1 217 ? -11.945 13.906 4.801 1 98.62 217 SER A N 1
ATOM 1692 C CA . SER A 1 217 ? -12.203 14.859 3.727 1 98.62 217 SER A CA 1
ATOM 1693 C C . SER A 1 217 ? -13.133 14.266 2.676 1 98.62 217 SER A C 1
ATOM 1695 O O . SER A 1 217 ? -13.305 13.047 2.609 1 98.62 217 SER A O 1
ATOM 1697 N N . LEU A 1 218 ? -13.789 15.102 1.981 1 98.5 218 LEU A N 1
ATOM 1698 C CA . LEU A 1 218 ? -14.602 14.82 0.803 1 98.5 218 LEU A CA 1
ATOM 1699 C C . LEU A 1 218 ? -14.172 15.688 -0.374 1 98.5 218 LEU A C 1
ATOM 1701 O O . LEU A 1 218 ? -14.055 16.906 -0.242 1 98.5 218 LEU A O 1
ATOM 1705 N N . SER A 1 219 ? -13.883 15.055 -1.461 1 98.38 219 SER A N 1
ATOM 1706 C CA . SER A 1 219 ? -13.469 15.742 -2.678 1 98.38 219 SER A CA 1
ATOM 1707 C C . SER A 1 219 ? -14.547 15.664 -3.752 1 98.38 219 SER A C 1
ATOM 1709 O O . SER A 1 219 ? -15.18 14.625 -3.932 1 98.38 219 SER A O 1
ATOM 1711 N N . THR A 1 220 ? -14.727 16.766 -4.426 1 97.94 220 THR A N 1
ATOM 1712 C CA . THR A 1 220 ? -15.742 16.828 -5.465 1 97.94 220 THR A CA 1
ATOM 1713 C C . THR A 1 220 ? -15.273 17.688 -6.633 1 97.94 220 THR A C 1
ATOM 1715 O O . THR A 1 220 ? -14.164 18.234 -6.605 1 97.94 220 THR A O 1
ATOM 1718 N N . LEU A 1 221 ? -16.062 17.781 -7.629 1 97.12 221 LEU A N 1
ATOM 1719 C CA . LEU A 1 221 ? -15.797 18.578 -8.82 1 97.12 221 LEU A CA 1
ATOM 1720 C C . LEU A 1 221 ? -16.656 19.828 -8.852 1 97.12 221 LEU A C 1
ATOM 1722 O O . LEU A 1 221 ? -17.859 19.766 -8.57 1 97.12 221 LEU A O 1
ATOM 1726 N N . THR A 1 222 ? -16.047 20.906 -9.219 1 96.12 222 THR A N 1
ATOM 1727 C CA . THR A 1 222 ? -16.781 22.156 -9.289 1 96.12 222 THR A CA 1
ATOM 1728 C C . THR A 1 222 ? -17.875 22.094 -10.359 1 96.12 222 THR A C 1
ATOM 1730 O O . THR A 1 222 ? -18.891 22.766 -10.242 1 96.12 222 THR A O 1
ATOM 1733 N N . SER A 1 223 ? -17.75 21.281 -11.359 1 96.19 223 SER A N 1
ATOM 1734 C CA . SER A 1 223 ? -18.688 21.172 -12.469 1 96.19 223 SER A CA 1
ATOM 1735 C C . SER A 1 223 ? -19.953 20.422 -12.055 1 96.19 223 SER A C 1
ATOM 1737 O O . SER A 1 223 ? -20.984 20.5 -12.727 1 96.19 223 SER A O 1
ATOM 1739 N N . ARG A 1 224 ? -19.922 19.797 -10.898 1 95.75 224 ARG A N 1
ATOM 1740 C CA . ARG A 1 224 ? -21.016 18.891 -10.562 1 95.75 224 ARG A CA 1
ATOM 1741 C C . ARG A 1 224 ? -21.703 19.328 -9.273 1 95.75 224 ARG A C 1
ATOM 1743 O O . ARG A 1 224 ? -22.906 19.109 -9.102 1 95.75 224 ARG A O 1
ATOM 1750 N N . VAL A 1 225 ? -20.953 19.828 -8.383 1 97.44 225 VAL A N 1
ATOM 1751 C CA . VAL A 1 225 ? -21.453 20.125 -7.043 1 97.44 225 VAL A CA 1
ATOM 1752 C C . VAL A 1 225 ? -21.484 21.625 -6.816 1 97.44 225 VAL A C 1
ATOM 1754 O O . VAL A 1 225 ? -20.438 22.297 -6.875 1 97.44 225 VAL A O 1
ATOM 1757 N N . ASP A 1 226 ? -22.594 22.156 -6.531 1 97.25 226 ASP A N 1
ATOM 1758 C CA . ASP A 1 226 ? -22.688 23.594 -6.27 1 97.25 226 ASP A CA 1
ATOM 1759 C C . ASP A 1 226 ? -22.484 23.891 -4.789 1 97.25 226 ASP A C 1
ATOM 1761 O O . ASP A 1 226 ? -22.203 22.984 -3.996 1 97.25 226 ASP A O 1
ATOM 1765 N N . ASP A 1 227 ? -22.641 25.109 -4.422 1 97.19 227 ASP A N 1
ATOM 1766 C CA . ASP A 1 227 ? -22.312 25.547 -3.068 1 97.19 227 ASP A CA 1
ATOM 1767 C C . ASP A 1 227 ? -23.281 24.969 -2.047 1 97.19 227 ASP A C 1
ATOM 1769 O O . ASP A 1 227 ? -22.891 24.625 -0.932 1 97.19 227 ASP A O 1
ATOM 1773 N N . ASN A 1 228 ? -24.484 24.875 -2.42 1 97.88 228 ASN A N 1
ATOM 1774 C CA . ASN A 1 228 ? -25.484 24.312 -1.51 1 97.88 228 ASN A CA 1
ATOM 1775 C C . ASN A 1 228 ? -25.234 22.844 -1.237 1 97.88 228 ASN A C 1
ATOM 1777 O O . ASN A 1 228 ? -25.328 22.391 -0.094 1 97.88 228 ASN A O 1
ATOM 1781 N N . GLU A 1 229 ? -24.938 22.141 -2.285 1 97.56 229 GLU A N 1
ATOM 1782 C CA . GLU A 1 229 ? -24.625 20.719 -2.133 1 97.56 229 GLU A CA 1
ATOM 1783 C C . GLU A 1 229 ? -23.359 20.516 -1.301 1 97.56 229 GLU A C 1
ATOM 1785 O O . GLU A 1 229 ? -23.312 19.641 -0.448 1 97.56 229 GLU A O 1
ATOM 1790 N N . LEU A 1 230 ? -22.422 21.375 -1.585 1 98.06 230 LEU A N 1
ATOM 1791 C CA . LEU A 1 230 ? -21.188 21.266 -0.825 1 98.06 230 LEU A CA 1
ATOM 1792 C C . LEU A 1 230 ? -21.438 21.516 0.66 1 98.06 230 LEU A C 1
ATOM 1794 O O . LEU A 1 230 ? -20.828 20.859 1.511 1 98.06 230 LEU A O 1
ATOM 1798 N N . THR A 1 231 ? -22.281 22.453 0.945 1 98.31 231 THR A N 1
ATOM 1799 C CA . THR A 1 231 ? -22.625 22.734 2.334 1 98.31 231 THR A CA 1
ATOM 1800 C C . THR A 1 231 ? -23.281 21.516 2.988 1 98.31 231 THR A C 1
ATOM 1802 O O . THR A 1 231 ? -22.969 21.188 4.137 1 98.31 231 THR A O 1
ATOM 1805 N N . ARG A 1 232 ? -24.109 20.875 2.262 1 98.38 232 ARG A N 1
ATOM 1806 C CA . ARG A 1 232 ? -24.734 19.656 2.766 1 98.38 232 ARG A CA 1
ATOM 1807 C C . ARG A 1 232 ? -23.703 18.578 3.025 1 98.38 232 ARG A C 1
ATOM 1809 O O . ARG A 1 232 ? -23.75 17.891 4.055 1 98.38 232 ARG A O 1
ATOM 1816 N N . PHE A 1 233 ? -22.812 18.438 2.1 1 98.44 233 PHE A N 1
ATOM 1817 C CA . PHE A 1 233 ? -21.734 17.453 2.262 1 98.44 233 PHE A CA 1
ATOM 1818 C C . PHE A 1 233 ? -20.875 17.781 3.477 1 98.44 233 PHE A C 1
ATOM 1820 O O . PHE A 1 233 ? -20.5 16.891 4.238 1 98.44 233 PHE A O 1
ATOM 1827 N N . ARG A 1 234 ? -20.594 19.031 3.613 1 98.69 234 ARG A N 1
ATOM 1828 C CA . ARG A 1 234 ? -19.781 19.5 4.738 1 98.69 234 ARG A CA 1
ATOM 1829 C C . ARG A 1 234 ? -20.438 19.125 6.066 1 98.69 234 ARG A C 1
ATOM 1831 O O . ARG A 1 234 ? -19.766 18.625 6.977 1 98.69 234 ARG A O 1
ATOM 1838 N N . LEU A 1 235 ? -21.719 19.328 6.156 1 98.69 235 LEU A N 1
ATOM 1839 C CA . LEU A 1 235 ? -22.438 19.031 7.391 1 98.69 235 LEU A CA 1
ATOM 1840 C C . LEU A 1 235 ? -22.391 17.547 7.699 1 98.69 235 LEU A C 1
ATOM 1842 O O . LEU A 1 235 ? -22.219 17.156 8.852 1 98.69 235 LEU A O 1
ATOM 1846 N N . GLN A 1 236 ? -22.5 16.75 6.668 1 98.69 236 GLN A N 1
ATOM 1847 C CA . GLN A 1 236 ? -22.391 15.297 6.836 1 98.69 236 GLN A CA 1
ATOM 1848 C C . GLN A 1 236 ? -20.984 14.906 7.27 1 98.69 236 GLN A C 1
ATOM 1850 O O . GLN A 1 236 ? -20.812 14.031 8.125 1 98.69 236 GLN A O 1
ATOM 1855 N N . LEU A 1 237 ? -20.031 15.539 6.684 1 98.81 237 LEU A N 1
ATOM 1856 C CA . LEU A 1 237 ? -18.625 15.273 7 1 98.81 237 LEU A CA 1
ATOM 1857 C C . LEU A 1 237 ? -18.312 15.672 8.438 1 98.81 237 LEU A C 1
ATOM 1859 O O . LEU A 1 237 ? -17.609 14.953 9.148 1 98.81 237 LEU A O 1
ATOM 1863 N N . GLU A 1 238 ? -18.812 16.812 8.828 1 98.75 238 GLU A N 1
ATOM 1864 C CA . GLU A 1 238 ? -18.609 17.281 10.195 1 98.75 238 GLU A CA 1
ATOM 1865 C C . GLU A 1 238 ? -19.203 16.297 11.203 1 98.75 238 GLU A C 1
ATOM 1867 O O . GLU A 1 238 ? -18.578 16 12.227 1 98.75 238 GLU A O 1
ATOM 1872 N N . GLU A 1 239 ? -20.375 15.82 10.867 1 98.31 239 GLU A N 1
ATOM 1873 C CA . GLU A 1 239 ? -21.016 14.844 11.742 1 98.31 239 GLU A CA 1
ATOM 1874 C C . GLU A 1 239 ? -20.188 13.562 11.828 1 98.31 239 GLU A C 1
ATOM 1876 O O . GLU A 1 239 ? -19.969 13.031 12.922 1 98.31 239 GLU A O 1
ATOM 1881 N N . ALA A 1 240 ? -19.719 13.109 10.727 1 98.38 240 ALA A N 1
ATOM 1882 C CA . ALA A 1 240 ? -18.875 11.914 10.688 1 98.38 240 ALA A CA 1
ATOM 1883 C C . ALA A 1 240 ? -17.594 12.117 11.484 1 98.38 240 ALA A C 1
ATOM 1885 O O . ALA A 1 240 ? -17.188 11.242 12.258 1 98.38 240 ALA A O 1
ATOM 1886 N N . GLY A 1 241 ? -16.906 13.281 11.266 1 98.38 241 GLY A N 1
ATOM 1887 C CA . GLY A 1 241 ? -15.68 13.586 12 1 98.38 241 GLY A CA 1
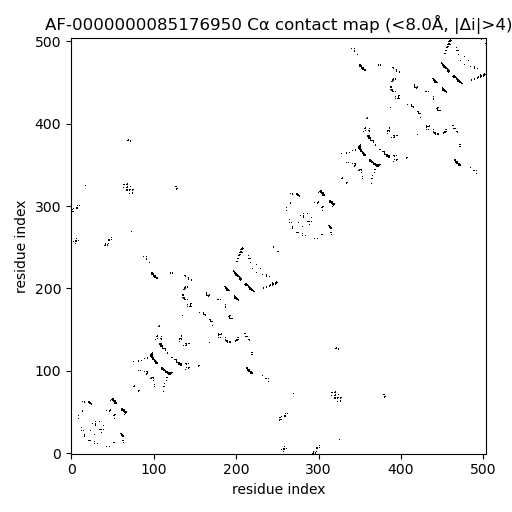ATOM 1888 C C . GLY A 1 241 ? -15.883 13.602 13.508 1 98.38 241 GLY A C 1
ATOM 1889 O O . GLY A 1 241 ? -15.055 13.086 14.258 1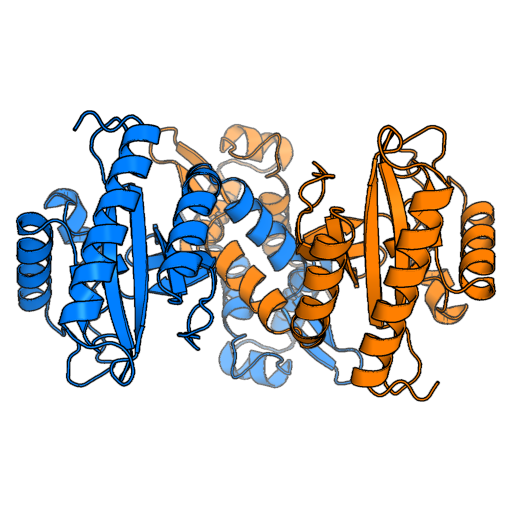 98.38 241 GLY A O 1
ATOM 1890 N N . LEU A 1 242 ? -17.016 14.172 13.891 1 97.94 242 LEU A N 1
ATOM 1891 C CA . LEU A 1 242 ? -17.328 14.258 15.312 1 97.94 242 LEU A CA 1
ATOM 1892 C C . LEU A 1 242 ? -17.609 12.875 15.898 1 97.94 242 LEU A C 1
ATOM 1894 O O . LEU A 1 242 ? -17.125 12.547 16.984 1 97.94 242 LEU A O 1
ATOM 1898 N N . GLN A 1 243 ? -18.406 12.086 15.219 1 97.62 243 GLN A N 1
ATOM 1899 C CA . GLN A 1 243 ? -18.734 10.75 15.695 1 97.62 243 GLN A CA 1
ATOM 1900 C C . GLN A 1 243 ? -17.484 9.875 15.781 1 97.62 243 GLN A C 1
ATOM 1902 O O . GLN A 1 243 ? -17.312 9.133 16.75 1 97.62 243 GLN A O 1
ATOM 1907 N N . LEU A 1 244 ? -16.641 9.961 14.789 1 97.94 244 LEU A N 1
ATOM 1908 C CA . LEU A 1 244 ? -15.383 9.227 14.82 1 97.94 244 LEU A CA 1
ATOM 1909 C C . LEU A 1 244 ? -14.508 9.695 15.977 1 97.94 244 LEU A C 1
ATOM 1911 O O . LEU A 1 244 ? -13.914 8.875 16.672 1 97.94 244 LEU A O 1
ATOM 1915 N N . SER A 1 245 ? -14.453 10.977 16.172 1 98.38 245 SER A N 1
ATOM 1916 C CA . SER A 1 245 ? -13.68 11.531 17.281 1 98.38 245 SER A CA 1
ATOM 1917 C C . SER A 1 245 ? -14.18 11.008 18.625 1 98.38 245 SER A C 1
ATOM 1919 O O . SER A 1 245 ? -13.383 10.625 19.484 1 98.38 245 SER A O 1
ATOM 1921 N N . ARG A 1 246 ? -15.5 10.953 18.766 1 97.5 246 ARG A N 1
ATOM 1922 C CA . ARG A 1 246 ? -16.094 10.445 20 1 97.5 246 ARG A CA 1
ATOM 1923 C C . ARG A 1 246 ? -15.75 8.969 20.203 1 97.5 246 ARG A C 1
ATOM 1925 O O . ARG A 1 246 ? -15.445 8.547 21.328 1 97.5 246 ARG A O 1
ATOM 1932 N N . ALA A 1 247 ? -15.812 8.266 19.125 1 96.31 247 ALA A N 1
ATOM 1933 C CA . ALA A 1 247 ? -15.453 6.855 19.188 1 96.31 247 ALA A CA 1
ATOM 1934 C C . ALA A 1 247 ? -14 6.68 19.609 1 96.31 247 ALA A C 1
ATOM 1936 O O . ALA A 1 247 ? -13.617 5.625 20.141 1 96.31 247 ALA A O 1
ATOM 1937 N N . LEU A 1 248 ? -13.195 7.758 19.438 1 96.06 248 LEU A N 1
ATOM 1938 C CA . LEU A 1 248 ? -11.781 7.723 19.797 1 96.06 248 LEU A CA 1
ATOM 1939 C C . LEU A 1 248 ? -11.547 8.336 21.172 1 96.06 248 LEU A C 1
ATOM 1941 O O . LEU A 1 248 ? -10.406 8.555 21.578 1 96.06 248 LEU A O 1
ATOM 1945 N N . GLY A 1 249 ? -12.633 8.719 21.844 1 95.75 249 GLY A N 1
ATOM 1946 C CA . GLY A 1 249 ? -12.547 9.18 23.219 1 95.75 249 GLY A CA 1
ATOM 1947 C C . GLY A 1 249 ? -12.531 10.688 23.344 1 95.75 249 GLY A C 1
ATOM 1948 O O . GLY A 1 249 ? -12.273 11.227 24.422 1 95.75 249 GLY A O 1
ATOM 1949 N N . TYR A 1 250 ? -12.742 11.391 22.25 1 95.31 250 TYR A N 1
ATOM 1950 C CA . TYR A 1 250 ? -12.812 12.844 22.312 1 95.31 250 TYR A CA 1
ATOM 1951 C C . TYR A 1 250 ? -13.922 13.305 23.25 1 95.31 250 TYR A C 1
ATOM 1953 O O . TYR A 1 250 ? -15.078 12.898 23.094 1 95.31 250 TYR A O 1
ATOM 1961 N N . PRO A 1 251 ? -13.531 14 24.297 1 89.94 251 PRO A N 1
ATOM 1962 C CA . PRO A 1 251 ? -14.508 14.391 25.328 1 89.94 251 PRO A CA 1
ATOM 1963 C C . PRO A 1 251 ? -15.461 15.484 24.844 1 89.94 251 PRO A C 1
ATOM 1965 O O . PRO A 1 251 ? -16.422 15.828 25.547 1 89.94 251 PRO A O 1
ATOM 1968 N N . ALA A 1 252 ? -15.625 15.914 23.734 1 69.12 252 ALA A N 1
ATOM 1969 C CA . ALA A 1 252 ? -16.391 17.094 23.328 1 69.12 252 ALA A CA 1
ATOM 1970 C C . ALA A 1 252 ? -17.516 17.375 24.312 1 69.12 252 ALA A C 1
ATOM 1972 O O . ALA A 1 252 ? -18.031 16.453 24.953 1 69.12 252 ALA A O 1
ATOM 1973 N N . MET B 1 1 ? 28.266 -9.789 -8.961 1 72.56 1 MET B N 1
ATOM 1974 C CA . MET B 1 1 ? 28.5 -8.445 -8.445 1 72.56 1 MET B CA 1
ATOM 1975 C C . MET B 1 1 ? 28.219 -8.375 -6.949 1 72.56 1 MET B C 1
ATOM 1977 O O . MET B 1 1 ? 27.359 -9.102 -6.441 1 72.56 1 MET B O 1
ATOM 1981 N N . PRO B 1 2 ? 29.094 -7.617 -6.219 1 88.62 2 PRO B N 1
ATOM 1982 C CA . PRO B 1 2 ? 29.047 -7.773 -4.762 1 88.62 2 PRO B CA 1
ATOM 1983 C C . PRO B 1 2 ? 27.828 -7.117 -4.129 1 88.62 2 PRO B C 1
ATOM 1985 O O . PRO B 1 2 ? 27.312 -6.121 -4.648 1 88.62 2 PRO B O 1
ATOM 1988 N N . ILE B 1 3 ? 27.281 -7.723 -3.146 1 93.19 3 ILE B N 1
ATOM 1989 C CA . ILE B 1 3 ? 26.234 -7.184 -2.283 1 93.19 3 ILE B CA 1
ATOM 1990 C C . ILE B 1 3 ? 26.828 -6.098 -1.383 1 93.19 3 ILE B C 1
ATOM 1992 O O . ILE B 1 3 ? 27.922 -6.258 -0.839 1 93.19 3 ILE B O 1
ATOM 1996 N N . ILE B 1 4 ? 26.109 -4.984 -1.411 1 97.06 4 ILE B N 1
ATOM 1997 C CA . ILE B 1 4 ? 26.531 -3.9 -0.533 1 97.06 4 ILE B CA 1
ATOM 1998 C C . ILE B 1 4 ? 26 -4.145 0.879 1 97.06 4 ILE B C 1
ATOM 2000 O O . ILE B 1 4 ? 24.797 -4.047 1.124 1 97.06 4 ILE B O 1
ATOM 2004 N N . GLN B 1 5 ? 26.875 -4.324 1.788 1 96.75 5 GLN B N 1
ATOM 2005 C CA . GLN B 1 5 ? 26.562 -4.816 3.123 1 96.75 5 GLN B CA 1
ATOM 2006 C C . GLN B 1 5 ? 25.672 -3.82 3.873 1 96.75 5 GLN B C 1
ATOM 2008 O O . GLN B 1 5 ? 24.734 -4.215 4.559 1 96.75 5 GLN B O 1
ATOM 2013 N N . SER B 1 6 ? 26.062 -2.545 3.818 1 97.19 6 SER B N 1
ATOM 2014 C CA . SER B 1 6 ? 25.281 -1.562 4.555 1 97.19 6 SER B CA 1
ATOM 2015 C C . SER B 1 6 ? 23.844 -1.492 4.031 1 97.19 6 SER B C 1
ATOM 2017 O O . SER B 1 6 ? 22.906 -1.324 4.805 1 97.19 6 SER B O 1
ATOM 2019 N N . VAL B 1 7 ? 23.688 -1.592 2.713 1 98.25 7 VAL B N 1
ATOM 2020 C CA . VAL B 1 7 ? 22.359 -1.598 2.121 1 98.25 7 VAL B CA 1
ATOM 2021 C C . VAL B 1 7 ? 21.594 -2.85 2.564 1 98.25 7 VAL B C 1
ATOM 2023 O O . VAL B 1 7 ? 20.438 -2.77 2.971 1 98.25 7 VAL B O 1
ATOM 2026 N N . GLU B 1 8 ? 22.266 -3.951 2.521 1 98.12 8 GLU B N 1
ATOM 2027 C CA . GLU B 1 8 ? 21.656 -5.203 2.965 1 98.12 8 GLU B CA 1
ATOM 2028 C C . GLU B 1 8 ? 21.188 -5.109 4.414 1 98.12 8 GLU B C 1
ATOM 2030 O O . GLU B 1 8 ? 20.062 -5.504 4.738 1 98.12 8 GLU B O 1
ATOM 2035 N N . ARG B 1 9 ? 22.016 -4.594 5.242 1 98.12 9 ARG B N 1
ATOM 2036 C CA . ARG B 1 9 ? 21.688 -4.457 6.656 1 98.12 9 ARG B CA 1
ATOM 2037 C C . ARG B 1 9 ? 20.484 -3.525 6.855 1 98.12 9 ARG B C 1
ATOM 2039 O O . ARG B 1 9 ? 19.594 -3.807 7.66 1 98.12 9 ARG B O 1
ATOM 2046 N N . ALA B 1 10 ? 20.5 -2.4 6.117 1 98.5 10 ALA B N 1
ATOM 2047 C CA . ALA B 1 10 ? 19.391 -1.456 6.207 1 98.5 10 ALA B CA 1
ATOM 2048 C C . ALA B 1 10 ? 18.062 -2.125 5.832 1 98.5 10 ALA B C 1
ATOM 2050 O O . ALA B 1 10 ? 17.062 -1.957 6.527 1 98.5 10 ALA B O 1
ATOM 2051 N N . LEU B 1 11 ? 18.078 -2.91 4.777 1 98.5 11 LEU B N 1
ATOM 2052 C CA . LEU B 1 11 ? 16.875 -3.582 4.312 1 98.5 11 LEU B CA 1
ATOM 2053 C C . LEU B 1 11 ? 16.453 -4.688 5.277 1 98.5 11 LEU B C 1
ATOM 2055 O O . LEU B 1 11 ? 15.266 -4.914 5.492 1 98.5 11 LEU B O 1
ATOM 2059 N N . GLN B 1 12 ? 17.406 -5.367 5.887 1 98.25 12 GLN B N 1
ATOM 2060 C CA . GLN B 1 12 ? 17.109 -6.402 6.879 1 98.25 12 GLN B CA 1
ATOM 2061 C C . GLN B 1 12 ? 16.469 -5.805 8.125 1 98.25 12 GLN B C 1
ATOM 2063 O O . GLN B 1 12 ? 15.617 -6.438 8.758 1 98.25 12 GLN B O 1
ATOM 2068 N N . ILE B 1 13 ? 16.891 -4.617 8.477 1 98.44 13 ILE B N 1
ATOM 2069 C CA . ILE B 1 13 ? 16.25 -3.934 9.602 1 98.44 13 ILE B CA 1
ATOM 2070 C C . ILE B 1 13 ? 14.766 -3.76 9.336 1 98.44 13 ILE B C 1
ATOM 2072 O O . ILE B 1 13 ? 13.93 -3.998 10.211 1 98.44 13 ILE B O 1
ATOM 2076 N N . LEU B 1 14 ? 14.383 -3.363 8.117 1 98.44 14 LEU B N 1
ATOM 2077 C CA . LEU B 1 14 ? 12.977 -3.17 7.754 1 98.44 14 LEU B CA 1
ATOM 2078 C C . LEU B 1 14 ? 12.203 -4.477 7.875 1 98.44 14 LEU B C 1
ATOM 2080 O O . LEU B 1 14 ? 11.008 -4.469 8.172 1 98.44 14 LEU B O 1
ATOM 2084 N N . ASP B 1 15 ? 12.883 -5.582 7.758 1 97.25 15 ASP B N 1
ATOM 2085 C CA . ASP B 1 15 ? 12.242 -6.895 7.781 1 97.25 15 ASP B CA 1
ATOM 2086 C C . ASP B 1 15 ? 11.953 -7.336 9.219 1 97.25 15 ASP B C 1
ATOM 2088 O O . ASP B 1 15 ? 11.219 -8.297 9.438 1 97.25 15 ASP B O 1
ATOM 2092 N N . LEU B 1 16 ? 12.516 -6.652 10.203 1 97.81 16 LEU B N 1
ATOM 2093 C CA . LEU B 1 16 ? 12.359 -7.062 11.594 1 97.81 16 LEU B CA 1
ATOM 2094 C C . LEU B 1 16 ? 10.953 -6.766 12.094 1 97.81 16 LEU B C 1
ATOM 2096 O O . LEU B 1 16 ? 10.5 -7.363 13.078 1 97.81 16 LEU B O 1
ATOM 2100 N N . PHE B 1 17 ? 10.297 -5.805 11.461 1 97.69 17 PHE B N 1
ATOM 2101 C CA . PHE B 1 17 ? 8.992 -5.355 11.938 1 97.69 17 PHE B CA 1
ATOM 2102 C C . PHE B 1 17 ? 7.879 -6.223 11.367 1 97.69 17 PHE B C 1
ATOM 2104 O O . PHE B 1 17 ? 7.883 -6.543 10.18 1 97.69 17 PHE B O 1
ATOM 2111 N N . ASN B 1 18 ? 6.98 -6.648 12.18 1 93.94 18 ASN B N 1
ATOM 2112 C CA . ASN B 1 18 ? 5.848 -7.488 11.805 1 93.94 18 ASN B CA 1
ATOM 2113 C C . ASN B 1 18 ? 4.684 -7.332 12.781 1 93.94 18 ASN B C 1
ATOM 2115 O O . ASN B 1 18 ? 4.684 -6.418 13.609 1 93.94 18 ASN B O 1
ATOM 2119 N N . GLU B 1 19 ? 3.697 -8.125 12.711 1 89.31 19 GLU B N 1
ATOM 2120 C CA . GLU B 1 19 ? 2.479 -7.98 13.5 1 89.31 19 GLU B CA 1
ATOM 2121 C C . GLU B 1 19 ? 2.768 -8.133 14.992 1 89.31 19 GLU B C 1
ATOM 2123 O O . GLU B 1 19 ? 2.117 -7.492 15.828 1 89.31 19 GLU B O 1
ATOM 2128 N N . GLN B 1 20 ? 3.744 -8.93 15.352 1 91.69 20 GLN B N 1
ATOM 2129 C CA . GLN B 1 20 ? 4.098 -9.164 16.75 1 91.69 20 GLN B CA 1
ATOM 2130 C C . GLN B 1 20 ? 5.094 -8.117 17.234 1 91.69 20 GLN B C 1
ATOM 2132 O O . GLN B 1 20 ? 5.258 -7.934 18.453 1 91.69 20 GLN B O 1
ATOM 2137 N N . ALA B 1 21 ? 5.754 -7.473 16.266 1 95.38 21 ALA B N 1
ATOM 2138 C CA . ALA B 1 21 ? 6.75 -6.449 16.578 1 95.38 21 ALA B CA 1
ATOM 2139 C C . ALA B 1 21 ? 6.586 -5.23 15.68 1 95.38 21 ALA B C 1
ATOM 2141 O O . ALA B 1 21 ? 7.418 -4.98 14.805 1 95.38 21 ALA B O 1
ATOM 2142 N N . THR B 1 22 ? 5.566 -4.457 16.016 1 95.5 22 THR B N 1
ATOM 2143 C CA . THR B 1 22 ? 5.277 -3.295 15.188 1 95.5 22 THR B CA 1
ATOM 2144 C C . THR B 1 22 ? 6.246 -2.158 15.492 1 95.5 22 THR B C 1
ATOM 2146 O O . THR B 1 22 ? 6.406 -1.238 14.688 1 95.5 22 THR B O 1
ATOM 2149 N N . GLU B 1 23 ? 6.797 -2.172 16.703 1 97.31 23 GLU B N 1
ATOM 2150 C CA . GLU B 1 23 ? 7.816 -1.226 17.156 1 97.31 23 GLU B CA 1
ATOM 2151 C C . GLU B 1 23 ? 8.938 -1.938 17.906 1 97.31 23 GLU B C 1
ATOM 2153 O O . GLU B 1 23 ? 8.711 -2.955 18.562 1 97.31 23 GLU B O 1
ATOM 2158 N N . LEU B 1 24 ? 10.109 -1.411 17.734 1 98.25 24 LEU B N 1
ATOM 2159 C CA . LEU B 1 24 ? 11.258 -2.045 18.375 1 98.25 24 LEU B CA 1
ATOM 2160 C C . LEU B 1 24 ? 12.195 -0.998 18.953 1 98.25 24 LEU B C 1
ATOM 2162 O O . LEU B 1 24 ? 12.406 0.059 18.359 1 98.25 24 LEU B O 1
ATOM 2166 N N . LYS B 1 25 ? 12.766 -1.311 20.109 1 97.62 25 LYS B N 1
ATOM 2167 C CA . LYS B 1 25 ? 13.852 -0.509 20.672 1 97.62 25 LYS B CA 1
ATOM 2168 C C . LYS B 1 25 ? 15.156 -0.752 19.922 1 97.62 25 LYS B C 1
ATOM 2170 O O . LYS B 1 25 ? 15.367 -1.833 19.359 1 97.62 25 LYS B O 1
ATOM 2175 N N . ILE B 1 26 ? 15.984 0.236 19.969 1 97 26 ILE B N 1
ATOM 2176 C CA . ILE B 1 26 ? 17.266 0.103 19.297 1 97 26 ILE B CA 1
ATOM 2177 C C . ILE B 1 26 ? 18.047 -1.066 19.891 1 97 26 ILE B C 1
ATOM 2179 O O . ILE B 1 26 ? 18.766 -1.767 19.188 1 97 26 ILE B O 1
ATOM 2183 N N . THR B 1 27 ? 17.875 -1.327 21.203 1 97.38 27 THR B N 1
ATOM 2184 C CA . THR B 1 27 ? 18.578 -2.424 21.859 1 97.38 27 THR B CA 1
ATOM 2185 C C . THR B 1 27 ? 18.109 -3.77 21.312 1 97.38 27 THR B C 1
ATOM 2187 O O . THR B 1 27 ? 18.922 -4.676 21.094 1 97.38 27 THR B O 1
ATOM 2190 N N . ASP B 1 28 ? 16.812 -3.902 21.047 1 97.94 28 ASP B N 1
ATOM 2191 C CA . ASP B 1 28 ? 16.266 -5.125 20.469 1 97.94 28 ASP B CA 1
ATOM 2192 C C . ASP B 1 28 ? 16.781 -5.328 19.047 1 97.94 28 ASP B C 1
ATOM 2194 O O . ASP B 1 28 ? 17.141 -6.441 18.656 1 97.94 28 ASP B O 1
ATOM 2198 N N . ILE B 1 29 ? 16.797 -4.258 18.281 1 98.44 29 ILE B N 1
ATOM 2199 C CA . ILE B 1 29 ? 17.297 -4.332 16.906 1 98.44 29 ILE B CA 1
ATOM 2200 C C . ILE B 1 29 ? 18.766 -4.746 16.922 1 98.44 29 ILE B C 1
ATOM 2202 O O . ILE B 1 29 ? 19.188 -5.574 16.109 1 98.44 29 ILE B O 1
ATOM 2206 N N . SER B 1 30 ? 19.484 -4.156 17.844 1 98.25 30 SER B N 1
ATOM 2207 C CA . SER B 1 30 ? 20.891 -4.488 17.969 1 98.25 30 SER B CA 1
ATOM 2208 C C . SER B 1 30 ? 21.094 -5.98 18.219 1 98.25 30 SER B C 1
ATOM 2210 O O . SER B 1 30 ? 21.922 -6.621 17.578 1 98.25 30 SER B O 1
ATOM 2212 N N . LYS B 1 31 ? 20.375 -6.531 19.109 1 97.75 31 LYS B N 1
ATOM 2213 C CA . LYS B 1 31 ? 20.469 -7.949 19.453 1 97.75 31 LYS B CA 1
ATOM 2214 C C . LYS B 1 31 ? 20.078 -8.828 18.266 1 97.75 31 LYS B C 1
ATOM 2216 O O . LYS B 1 31 ? 20.781 -9.789 17.953 1 97.75 31 LYS B O 1
ATOM 2221 N N . LEU B 1 32 ? 19.031 -8.477 17.594 1 97.31 32 LEU B N 1
ATOM 2222 C CA . LEU B 1 32 ? 18.5 -9.273 16.484 1 97.31 32 LEU B CA 1
ATOM 2223 C C . LEU B 1 32 ? 19.453 -9.242 15.297 1 97.31 32 LEU B C 1
ATOM 2225 O O . LEU B 1 32 ? 19.609 -10.242 14.594 1 97.31 32 LEU B O 1
ATOM 2229 N N . MET B 1 33 ? 20.125 -8.102 15.086 1 97.56 33 MET B N 1
ATOM 2230 C CA . MET B 1 33 ? 20.969 -7.902 13.906 1 97.56 33 MET B CA 1
ATOM 2231 C C . MET B 1 33 ? 22.422 -8.273 14.195 1 97.56 33 MET B C 1
ATOM 2233 O O . MET B 1 33 ? 23.203 -8.477 13.273 1 97.56 33 MET B O 1
ATOM 2237 N N . GLY B 1 34 ? 22.75 -8.328 15.461 1 97.5 34 GLY B N 1
ATOM 2238 C CA . GLY B 1 34 ? 24.156 -8.523 15.828 1 97.5 34 GLY B CA 1
ATOM 2239 C C . GLY B 1 34 ? 25.031 -7.348 15.469 1 97.5 34 GLY B C 1
ATOM 2240 O O . GLY B 1 34 ? 26.172 -7.527 15.039 1 97.5 34 GLY B O 1
ATOM 2241 N N . LEU B 1 35 ? 24.531 -6.129 15.5 1 97.31 35 LEU B N 1
ATOM 2242 C CA . LEU B 1 35 ? 25.25 -4.91 15.164 1 97.31 35 LEU B CA 1
ATOM 2243 C C . LEU B 1 35 ? 25.422 -4.02 16.391 1 97.31 35 LEU B C 1
ATOM 2245 O O . LEU B 1 35 ? 24.578 -4.055 17.297 1 97.31 35 LEU B O 1
ATOM 2249 N N . SER B 1 36 ? 26.453 -3.246 16.422 1 96.12 36 SER B N 1
ATOM 2250 C CA . SER B 1 36 ? 26.641 -2.266 17.484 1 96.12 36 SER B CA 1
ATOM 2251 C C . SER B 1 36 ? 25.594 -1.16 17.406 1 96.12 36 SER B C 1
ATOM 2253 O O . SER B 1 36 ? 25.062 -0.876 16.328 1 96.12 36 SER B O 1
ATOM 2255 N N . LYS B 1 37 ? 25.328 -0.577 18.5 1 94.19 37 LYS B N 1
ATOM 2256 C CA . LYS B 1 37 ? 24.375 0.52 18.547 1 94.19 37 LYS B CA 1
ATOM 2257 C C . LYS B 1 37 ? 24.828 1.682 17.656 1 94.19 37 LYS B C 1
ATOM 2259 O O . LYS B 1 37 ? 24 2.359 17.047 1 94.19 37 LYS B O 1
ATOM 2264 N N . SER B 1 38 ? 26.062 1.859 17.609 1 93 38 SER B N 1
ATOM 2265 C CA . SER B 1 38 ? 26.594 2.947 16.797 1 93 38 SER B CA 1
ATOM 2266 C C . SER B 1 38 ? 26.312 2.723 15.32 1 93 38 SER B C 1
ATOM 2268 O O . SER B 1 38 ? 25.859 3.635 14.625 1 93 38 SER B O 1
ATOM 2270 N N . THR B 1 39 ? 26.578 1.553 14.852 1 93.94 39 THR B N 1
ATOM 2271 C CA . THR B 1 39 ? 26.266 1.202 13.461 1 93.94 39 THR B CA 1
ATOM 2272 C C . THR B 1 39 ? 24.781 1.313 13.188 1 93.94 39 THR B C 1
ATOM 2274 O O . THR B 1 39 ? 24.375 1.85 12.156 1 93.94 39 THR B O 1
ATOM 2277 N N . LEU B 1 40 ? 24.062 0.893 14.148 1 96.81 40 LEU B N 1
ATOM 2278 C CA . LEU B 1 40 ? 22.609 0.917 13.992 1 96.81 40 LEU B CA 1
ATOM 2279 C C . LEU B 1 40 ? 22.094 2.35 13.938 1 96.81 40 LEU B C 1
ATOM 2281 O O . LEU B 1 40 ? 21.188 2.658 13.164 1 96.81 40 LEU B O 1
ATOM 2285 N N . HIS B 1 41 ? 22.656 3.139 14.742 1 96.81 41 HIS B N 1
ATOM 2286 C CA . HIS B 1 41 ? 22.219 4.531 14.75 1 96.81 41 HIS B CA 1
ATOM 2287 C C . HIS B 1 41 ? 22.375 5.172 13.383 1 96.81 41 HIS B C 1
ATOM 2289 O O . HIS B 1 41 ? 21.484 5.895 12.914 1 96.81 41 HIS B O 1
ATOM 2295 N N . SER B 1 42 ? 23.484 4.918 12.734 1 97.5 42 SER B N 1
ATOM 2296 C CA . SER B 1 42 ? 23.719 5.492 11.414 1 97.5 42 SER B CA 1
ATOM 2297 C C . SER B 1 42 ? 22.75 4.926 10.383 1 97.5 42 SER B C 1
ATOM 2299 O O . SER B 1 42 ? 22.234 5.664 9.539 1 97.5 42 SER B O 1
ATOM 2301 N N . LEU B 1 43 ? 22.547 3.633 10.461 1 98.19 43 LEU B N 1
ATOM 2302 C CA . LEU B 1 43 ? 21.594 2.998 9.547 1 98.19 43 LEU B CA 1
ATOM 2303 C C . LEU B 1 43 ? 20.188 3.547 9.75 1 98.19 43 LEU B C 1
ATOM 2305 O O . LEU B 1 43 ? 19.531 3.941 8.789 1 98.19 43 LEU B O 1
ATOM 2309 N N . LEU B 1 44 ? 19.781 3.635 11.008 1 98.12 44 LEU B N 1
ATOM 2310 C CA . LEU B 1 44 ? 18.438 4.098 11.344 1 98.12 44 LEU B CA 1
ATOM 2311 C C . LEU B 1 44 ? 18.266 5.566 10.984 1 98.12 44 LEU B C 1
ATOM 2313 O O . LEU B 1 44 ? 17.219 5.965 10.484 1 98.12 44 LEU B O 1
ATOM 2317 N N . LYS B 1 45 ? 19.266 6.336 11.234 1 97.62 45 LYS B N 1
ATOM 2318 C CA . LYS B 1 45 ? 19.219 7.754 10.883 1 97.62 45 LYS B CA 1
ATOM 2319 C C . LYS B 1 45 ? 19.047 7.945 9.383 1 97.62 45 LYS B C 1
ATOM 2321 O O . LYS B 1 45 ? 18.25 8.781 8.945 1 97.62 45 LYS B O 1
ATOM 2326 N N . THR B 1 46 ? 19.797 7.203 8.602 1 98.19 46 THR B N 1
ATOM 2327 C CA . THR B 1 46 ? 19.688 7.293 7.145 1 98.19 46 THR B CA 1
ATOM 2328 C C . THR B 1 46 ? 18.297 6.879 6.672 1 98.19 46 THR B C 1
ATOM 2330 O O . THR B 1 46 ? 17.703 7.555 5.836 1 98.19 46 THR B O 1
ATOM 2333 N N . LEU B 1 47 ? 17.766 5.793 7.227 1 98.5 47 LEU B N 1
ATOM 2334 C CA . LEU B 1 47 ? 16.438 5.324 6.887 1 98.5 47 LEU B CA 1
ATOM 2335 C C . LEU B 1 47 ? 15.375 6.348 7.297 1 98.5 47 LEU B C 1
ATOM 2337 O O . LEU B 1 47 ? 14.383 6.539 6.59 1 98.5 47 LEU B O 1
ATOM 2341 N N . GLN B 1 48 ? 15.586 6.988 8.414 1 97.19 48 GLN B N 1
ATOM 2342 C CA . GLN B 1 48 ? 14.656 8 8.914 1 97.19 48 GLN B CA 1
ATOM 2343 C C . GLN B 1 48 ? 14.648 9.227 8.008 1 97.19 48 GLN B C 1
ATOM 2345 O O . GLN B 1 48 ? 13.586 9.781 7.707 1 97.19 48 GLN B O 1
ATOM 2350 N N . LEU B 1 49 ? 15.836 9.609 7.617 1 96.5 49 LEU B N 1
ATOM 2351 C CA . LEU B 1 49 ? 15.977 10.773 6.75 1 96.5 49 LEU B CA 1
ATOM 2352 C C . LEU B 1 49 ? 15.156 10.602 5.473 1 96.5 49 LEU B C 1
ATOM 2354 O O . LEU B 1 49 ? 14.609 11.57 4.941 1 96.5 49 LEU B O 1
ATOM 2358 N N . HIS B 1 50 ? 14.977 9.344 5.027 1 97.25 50 HIS B N 1
ATOM 2359 C CA . HIS B 1 50 ? 14.305 9.078 3.762 1 97.25 50 HIS B CA 1
ATOM 2360 C C . HIS B 1 50 ? 12.906 8.516 3.988 1 97.25 50 HIS B C 1
ATOM 2362 O O . HIS B 1 50 ? 12.242 8.102 3.041 1 97.25 50 HIS B O 1
ATOM 2368 N N . GLY B 1 51 ? 12.461 8.453 5.238 1 97.31 51 GLY B N 1
ATOM 2369 C CA . GLY B 1 51 ? 11.07 8.188 5.574 1 97.31 51 GLY B CA 1
ATOM 2370 C C . GLY B 1 51 ? 10.734 6.711 5.637 1 97.31 51 GLY B C 1
ATOM 2371 O O . GLY B 1 51 ? 9.562 6.336 5.68 1 97.31 51 GLY B O 1
ATOM 2372 N N . TYR B 1 52 ? 11.742 5.797 5.691 1 98.44 52 TYR B N 1
ATOM 2373 C CA . TYR B 1 52 ? 11.492 4.363 5.695 1 98.44 52 TYR B CA 1
ATOM 2374 C C . TYR B 1 52 ? 11.336 3.84 7.117 1 98.44 52 TYR B C 1
ATOM 2376 O O . TYR B 1 52 ? 10.805 2.748 7.332 1 98.44 52 TYR B O 1
ATOM 2384 N N . ILE B 1 53 ? 11.906 4.629 8.039 1 98.06 53 ILE B N 1
ATOM 2385 C CA . ILE B 1 53 ? 11.758 4.363 9.469 1 98.06 53 ILE B CA 1
ATOM 2386 C C . ILE B 1 53 ? 11.336 5.641 10.188 1 98.06 53 ILE B C 1
ATOM 2388 O O . ILE B 1 53 ? 11.68 6.746 9.758 1 98.06 53 ILE B O 1
ATOM 2392 N N . ASP B 1 54 ? 10.547 5.449 11.125 1 96.69 54 ASP B N 1
ATOM 2393 C CA . ASP B 1 54 ? 10.164 6.543 12.008 1 96.69 54 ASP B CA 1
ATOM 2394 C C . ASP B 1 54 ? 10.391 6.172 13.477 1 96.69 54 ASP B C 1
ATOM 2396 O O . ASP B 1 54 ? 10.633 5.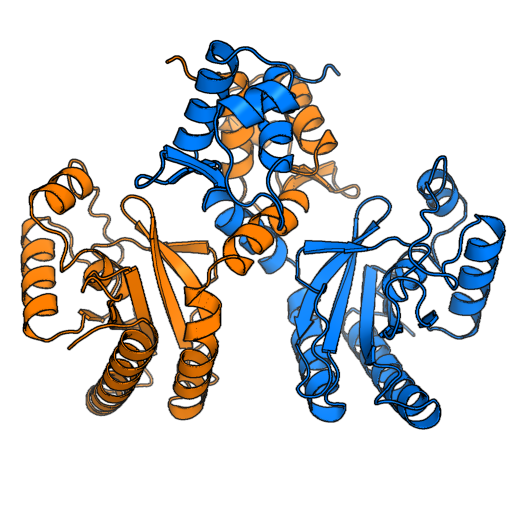008 13.789 1 96.69 54 ASP B O 1
ATOM 2400 N N . GLN B 1 55 ? 10.43 7.156 14.242 1 95.38 55 GLN B N 1
ATOM 2401 C CA . GLN B 1 55 ? 10.562 6.953 15.68 1 95.38 55 GLN B CA 1
ATOM 2402 C C . GLN B 1 55 ? 9.359 7.516 16.422 1 95.38 55 GLN B C 1
ATOM 2404 O O . GLN B 1 55 ? 8.961 8.664 16.203 1 95.38 55 GLN B O 1
ATOM 2409 N N . ASN B 1 56 ? 8.758 6.66 17.266 1 93.31 56 ASN B N 1
ATOM 2410 C CA . ASN B 1 56 ? 7.66 7.094 18.125 1 93.31 56 ASN B CA 1
ATOM 2411 C C . ASN B 1 56 ? 8.133 8.109 19.156 1 93.31 56 ASN B C 1
ATOM 2413 O O . ASN B 1 56 ? 8.961 7.785 20.016 1 93.31 56 ASN B O 1
ATOM 2417 N N . PRO B 1 57 ? 7.641 9.273 19.156 1 88.5 57 PRO B N 1
ATOM 2418 C CA . PRO B 1 57 ? 8.133 10.297 20.078 1 88.5 57 PRO B CA 1
ATOM 2419 C C . PRO B 1 57 ? 7.754 10.016 21.531 1 88.5 57 PRO B C 1
ATOM 2421 O O . PRO B 1 57 ? 8.398 10.531 22.453 1 88.5 57 PRO B O 1
ATOM 2424 N N . GLU B 1 58 ? 6.766 9.227 21.734 1 89 58 GLU B N 1
ATOM 2425 C CA . GLU B 1 58 ? 6.277 8.961 23.078 1 89 58 GLU B CA 1
ATOM 2426 C C . GLU B 1 58 ? 7.172 7.953 23.797 1 89 58 GLU B C 1
ATOM 2428 O O . GLU B 1 58 ? 7.418 8.086 25 1 89 58 GLU B O 1
ATOM 2433 N N . ASN B 1 59 ? 7.68 6.98 23.031 1 94.19 59 ASN B N 1
ATOM 2434 C CA . ASN B 1 59 ? 8.391 5.914 23.719 1 94.19 59 ASN B CA 1
ATOM 2435 C C . ASN B 1 59 ? 9.773 5.676 23.125 1 94.19 59 ASN B C 1
ATOM 2437 O O . ASN B 1 59 ? 10.531 4.836 23.625 1 94.19 59 ASN B O 1
ATOM 2441 N N . GLY B 1 60 ? 10.023 6.406 22.047 1 95.19 60 GLY B N 1
ATOM 2442 C CA . GLY B 1 60 ? 11.352 6.375 21.453 1 95.19 60 GLY B CA 1
ATOM 2443 C C . GLY B 1 60 ? 11.594 5.137 20.609 1 95.19 60 GLY B C 1
ATOM 2444 O O . GLY B 1 60 ? 12.672 4.98 20.016 1 95.19 60 GLY B O 1
ATOM 2445 N N . LYS B 1 61 ? 10.664 4.254 20.469 1 97.69 61 LYS B N 1
ATOM 2446 C CA . LYS B 1 61 ? 10.82 3.031 19.672 1 97.69 61 LYS B CA 1
ATOM 2447 C C . LYS B 1 61 ? 10.727 3.32 18.188 1 97.69 61 LYS B C 1
ATOM 2449 O O . LYS B 1 61 ? 10.109 4.305 17.781 1 97.69 61 LYS B O 1
ATOM 2454 N N . TYR B 1 62 ? 11.359 2.436 17.469 1 98.19 62 TYR B N 1
ATOM 2455 C CA . TYR B 1 62 ? 11.367 2.57 16.016 1 98.19 62 TYR B CA 1
ATOM 2456 C C . TYR B 1 62 ? 10.227 1.78 15.391 1 98.19 62 TYR B C 1
ATOM 2458 O O . TYR B 1 62 ? 9.789 0.761 15.93 1 98.19 62 TYR B O 1
ATOM 2466 N N . ARG B 1 63 ? 9.727 2.27 14.234 1 97.94 63 ARG B N 1
ATOM 2467 C CA . ARG B 1 63 ? 8.703 1.615 13.43 1 97.94 63 ARG B CA 1
ATOM 2468 C C . ARG B 1 63 ? 8.891 1.922 11.945 1 97.94 63 ARG B C 1
ATOM 2470 O O . ARG B 1 63 ? 9.68 2.797 11.586 1 97.94 63 ARG B O 1
ATOM 2477 N N . LEU B 1 64 ? 8.234 1.169 11.102 1 98.25 64 LEU B N 1
ATOM 2478 C CA . LEU B 1 64 ? 8.305 1.41 9.664 1 98.25 64 LEU B CA 1
ATOM 2479 C C . LEU B 1 64 ? 7.703 2.764 9.312 1 98.25 64 LEU B C 1
ATOM 2481 O O . LEU B 1 64 ? 6.746 3.209 9.953 1 98.25 64 LEU B O 1
ATOM 2485 N N . GLY B 1 65 ? 8.25 3.406 8.289 1 97.75 65 GLY B N 1
ATOM 2486 C CA . GLY B 1 65 ? 7.844 4.758 7.934 1 97.75 65 GLY B CA 1
ATOM 2487 C C . GLY B 1 65 ? 6.879 4.801 6.766 1 97.75 65 GLY B C 1
ATOM 2488 O O . GLY B 1 65 ? 6.68 3.797 6.078 1 97.75 65 GLY B O 1
ATOM 2489 N N . MET B 1 66 ? 6.391 5.969 6.43 1 97.25 66 MET B N 1
ATOM 2490 C CA . MET B 1 66 ? 5.305 6.199 5.484 1 97.25 66 MET B CA 1
ATOM 2491 C C . MET B 1 66 ? 5.801 6.105 4.047 1 97.25 66 MET B C 1
ATOM 2493 O O . MET B 1 66 ? 5.004 5.934 3.121 1 97.25 66 MET B O 1
ATOM 2497 N N . LYS B 1 67 ? 7.082 6.238 3.861 1 97.94 67 LYS B N 1
ATOM 2498 C CA . LYS B 1 67 ? 7.621 6.113 2.51 1 97.94 67 LYS B CA 1
ATOM 2499 C C . LYS B 1 67 ? 7.305 4.742 1.916 1 97.94 67 LYS B C 1
ATOM 2501 O O . LYS B 1 67 ? 7.066 4.625 0.713 1 97.94 67 LYS B O 1
ATOM 2506 N N . LEU B 1 68 ? 7.234 3.748 2.801 1 98.38 68 LEU B N 1
ATOM 2507 C CA . LEU B 1 68 ? 6.883 2.402 2.357 1 98.38 68 LEU B CA 1
ATOM 2508 C C . LEU B 1 68 ? 5.457 2.365 1.817 1 98.38 68 LEU B C 1
ATOM 2510 O O . LEU B 1 68 ? 5.188 1.708 0.808 1 98.38 68 LEU B O 1
ATOM 2514 N N . VAL B 1 69 ? 4.562 3.074 2.439 1 97.69 69 VAL B N 1
ATOM 2515 C CA . VAL B 1 69 ? 3.174 3.15 1.995 1 97.69 69 VAL B CA 1
ATOM 2516 C C . VAL B 1 69 ? 3.104 3.848 0.638 1 97.69 69 VAL B C 1
ATOM 2518 O O . VAL B 1 69 ? 2.459 3.35 -0.289 1 97.69 69 VAL B O 1
ATOM 2521 N N . GLU B 1 70 ? 3.783 4.926 0.529 1 97.31 70 GLU B N 1
ATOM 2522 C CA . GLU B 1 70 ? 3.816 5.703 -0.706 1 97.31 70 GLU B CA 1
ATOM 2523 C C . GLU B 1 70 ? 4.309 4.859 -1.878 1 97.31 70 GLU B C 1
ATOM 2525 O O . GLU B 1 70 ? 3.645 4.781 -2.916 1 97.31 70 GLU B O 1
ATOM 2530 N N . ARG B 1 71 ? 5.426 4.18 -1.691 1 97.5 71 ARG B N 1
ATOM 2531 C CA . ARG B 1 71 ? 6.035 3.42 -2.775 1 97.5 71 ARG B CA 1
ATOM 2532 C C . ARG B 1 71 ? 5.254 2.141 -3.057 1 97.5 71 ARG B C 1
ATOM 2534 O O . ARG B 1 71 ? 5.102 1.742 -4.211 1 97.5 71 ARG B O 1
ATOM 2541 N N . GLY B 1 72 ? 4.801 1.505 -1.974 1 97.62 72 GLY B N 1
ATOM 2542 C CA . GLY B 1 72 ? 4.035 0.28 -2.139 1 97.62 72 GLY B CA 1
ATOM 2543 C C . GLY B 1 72 ? 2.742 0.483 -2.904 1 97.62 72 GLY B C 1
ATOM 2544 O O . GLY B 1 72 ? 2.406 -0.309 -3.787 1 97.62 72 GLY B O 1
ATOM 2545 N N . HIS B 1 73 ? 2.043 1.497 -2.572 1 96.06 73 HIS B N 1
ATOM 2546 C CA . HIS B 1 73 ? 0.78 1.77 -3.246 1 96.06 73 HIS B CA 1
ATOM 2547 C C . HIS B 1 73 ? 1.01 2.234 -4.68 1 96.06 73 HIS B C 1
ATOM 2549 O O . HIS B 1 73 ? 0.196 1.961 -5.566 1 96.06 73 HIS B O 1
ATOM 2555 N N . PHE B 1 74 ? 2.088 2.902 -4.93 1 94.62 74 PHE B N 1
ATOM 2556 C CA . PHE B 1 74 ? 2.461 3.232 -6.301 1 94.62 74 PHE B CA 1
ATOM 2557 C C . PHE B 1 74 ? 2.617 1.97 -7.141 1 94.62 74 PHE B C 1
ATOM 2559 O O . PHE B 1 74 ? 2.082 1.881 -8.242 1 94.62 74 PHE B O 1
ATOM 2566 N N . VAL B 1 75 ? 3.316 0.979 -6.57 1 96.25 75 VAL B N 1
ATOM 2567 C CA . VAL B 1 75 ? 3.572 -0.272 -7.273 1 96.25 75 VAL B CA 1
ATOM 2568 C C . VAL B 1 75 ? 2.252 -0.968 -7.59 1 96.25 75 VAL B C 1
ATOM 2570 O O . VAL B 1 75 ? 1.988 -1.318 -8.742 1 96.25 75 VAL B O 1
ATOM 2573 N N . VAL B 1 76 ? 1.458 -1.119 -6.633 1 94 76 VAL B N 1
ATOM 2574 C CA . VAL B 1 76 ? 0.233 -1.896 -6.785 1 94 76 VAL B CA 1
ATOM 2575 C C . VAL B 1 76 ? -0.769 -1.119 -7.637 1 94 76 VAL B C 1
ATOM 2577 O O . VAL B 1 76 ? -1.515 -1.708 -8.422 1 94 76 VAL B O 1
ATOM 2580 N N . GLY B 1 77 ? -0.765 0.178 -7.539 1 91.19 77 GLY B N 1
ATOM 2581 C CA . GLY B 1 77 ? -1.652 1.037 -8.305 1 91.19 77 GLY B CA 1
ATOM 2582 C C . GLY B 1 77 ? -1.322 1.066 -9.789 1 91.19 77 GLY B C 1
ATOM 2583 O O . GLY B 1 77 ? -2.17 1.416 -10.609 1 91.19 77 GLY B O 1
ATOM 2584 N N . SER B 1 78 ? -0.145 0.73 -10.109 1 89.81 78 SER B N 1
ATOM 2585 C CA . SER B 1 78 ? 0.304 0.809 -11.5 1 89.81 78 SER B CA 1
ATOM 2586 C C . SER B 1 78 ? 0.041 -0.498 -12.234 1 89.81 78 SER B C 1
ATOM 2588 O O . SER B 1 78 ? 0.276 -0.591 -13.445 1 89.81 78 SER B O 1
ATOM 2590 N N . MET B 1 79 ? -0.556 -1.452 -11.562 1 91.88 79 MET B N 1
ATOM 2591 C CA . MET B 1 79 ? -0.784 -2.752 -12.188 1 91.88 79 MET B CA 1
ATOM 2592 C C . MET B 1 79 ? -2.113 -2.77 -12.938 1 91.88 79 MET B C 1
ATOM 2594 O O . MET B 1 79 ? -3.18 -2.762 -12.32 1 91.88 79 MET B O 1
ATOM 2598 N N . ASP B 1 80 ? -2.1 -2.922 -14.227 1 90.88 80 ASP B N 1
ATOM 2599 C CA . ASP B 1 80 ? -3.277 -2.898 -15.086 1 90.88 80 ASP B CA 1
ATOM 2600 C C . ASP B 1 80 ? -4.238 -4.031 -14.727 1 90.88 80 ASP B C 1
ATOM 2602 O O . ASP B 1 80 ? -5.457 -3.83 -14.703 1 90.88 80 ASP B O 1
ATOM 2606 N N . ILE B 1 81 ? -3.75 -5.141 -14.383 1 94.31 81 ILE B N 1
ATOM 2607 C CA . ILE B 1 81 ? -4.57 -6.32 -14.125 1 94.31 81 ILE B CA 1
ATOM 2608 C C . ILE B 1 81 ? -5.41 -6.102 -12.867 1 94.31 81 ILE B C 1
ATOM 2610 O O . ILE B 1 81 ? -6.527 -6.613 -12.766 1 94.31 81 ILE B O 1
ATOM 2614 N N . ARG B 1 82 ? -4.824 -5.398 -11.938 1 94.5 82 ARG B N 1
ATOM 2615 C CA . ARG B 1 82 ? -5.547 -5.109 -10.703 1 94.5 82 ARG B CA 1
ATOM 2616 C C . ARG B 1 82 ? -6.801 -4.289 -10.984 1 94.5 82 ARG B C 1
ATOM 2618 O O . ARG B 1 82 ? -7.887 -4.621 -10.5 1 94.5 82 ARG B O 1
ATOM 2625 N N . GLN B 1 83 ? -6.672 -3.268 -11.758 1 90.06 83 GLN B N 1
ATOM 2626 C CA . GLN B 1 83 ? -7.785 -2.395 -12.109 1 90.06 83 GLN B CA 1
ATOM 2627 C C . GLN B 1 83 ? -8.852 -3.152 -12.898 1 90.06 83 GLN B C 1
ATOM 2629 O O . GLN B 1 83 ? -10.047 -2.996 -12.641 1 90.06 83 GLN B O 1
ATOM 2634 N N . LYS B 1 84 ? -8.445 -3.949 -13.758 1 93.88 84 LYS B N 1
ATOM 2635 C CA . LYS B 1 84 ? -9.344 -4.699 -14.625 1 93.88 84 LYS B CA 1
ATOM 2636 C C . LYS B 1 84 ? -10.086 -5.781 -13.844 1 93.88 84 LYS B C 1
ATOM 2638 O O . LYS B 1 84 ? -11.234 -6.109 -14.156 1 93.88 84 LYS B O 1
ATOM 2643 N N . ALA B 1 85 ? -9.453 -6.285 -12.836 1 97.56 85 ALA B N 1
ATOM 2644 C CA . ALA B 1 85 ? -10.016 -7.41 -12.086 1 97.56 85 ALA B CA 1
ATOM 2645 C C . ALA B 1 85 ? -10.969 -6.922 -11 1 97.56 85 ALA B C 1
ATOM 2647 O O . ALA B 1 85 ? -11.805 -7.688 -10.516 1 97.56 85 ALA B O 1
ATOM 2648 N N . LYS B 1 86 ? -10.867 -5.707 -10.617 1 95.19 86 LYS B N 1
ATOM 2649 C CA . LYS B 1 86 ? -11.539 -5.195 -9.43 1 95.19 86 LYS B CA 1
ATOM 2650 C C . LYS B 1 86 ? -13.047 -5.359 -9.539 1 95.19 86 LYS B C 1
ATOM 2652 O O . LYS B 1 86 ? -13.703 -5.777 -8.578 1 95.19 86 LYS B O 1
ATOM 2657 N N . SER B 1 87 ? -13.617 -5.043 -10.664 1 94.56 87 SER B N 1
ATOM 2658 C CA . SER B 1 87 ? -15.062 -5.125 -10.828 1 94.56 87 SER B CA 1
ATOM 2659 C C . SER B 1 87 ? -15.555 -6.559 -10.703 1 94.56 87 SER B C 1
ATOM 2661 O O . SER B 1 87 ? -16.609 -6.809 -10.117 1 94.56 87 SER B O 1
ATOM 2663 N N . TRP B 1 88 ? -14.805 -7.477 -11.234 1 96.69 88 TRP B N 1
ATOM 2664 C CA . TRP B 1 88 ? -15.18 -8.883 -11.148 1 96.69 88 TRP B CA 1
ATOM 2665 C C . TRP B 1 88 ? -15.086 -9.391 -9.719 1 96.69 88 TRP B C 1
ATOM 2667 O O . TRP B 1 88 ? -15.977 -10.109 -9.242 1 96.69 88 TRP B O 1
ATOM 2677 N N . LEU B 1 89 ? -14.031 -8.977 -9.055 1 98.06 89 LEU B N 1
ATOM 2678 C CA . LEU B 1 89 ? -13.844 -9.375 -7.664 1 98.06 89 LEU B CA 1
ATOM 2679 C C . LEU B 1 89 ? -14.953 -8.805 -6.781 1 98.06 89 LEU B C 1
ATOM 2681 O O . LEU B 1 89 ? -15.469 -9.5 -5.902 1 98.06 89 LEU B O 1
ATOM 2685 N N . THR B 1 90 ? -15.32 -7.613 -7.004 1 96.31 90 THR B N 1
ATOM 2686 C CA . THR B 1 90 ? -16.375 -6.957 -6.234 1 96.31 90 THR B CA 1
ATOM 2687 C C . THR B 1 90 ? -17.719 -7.652 -6.445 1 96.31 90 THR B C 1
ATOM 2689 O O . THR B 1 90 ? -18.438 -7.934 -5.484 1 96.31 90 THR B O 1
ATOM 2692 N N . ALA B 1 91 ? -18.016 -7.957 -7.711 1 97.19 91 ALA B N 1
ATOM 2693 C CA . ALA B 1 91 ? -19.266 -8.648 -8.031 1 97.19 91 ALA B CA 1
ATOM 2694 C C . ALA B 1 91 ? -19.312 -10.031 -7.383 1 97.19 91 ALA B C 1
ATOM 2696 O O . ALA B 1 91 ? -20.328 -10.422 -6.801 1 97.19 91 ALA B O 1
ATOM 2697 N N . LEU B 1 92 ? -18.219 -10.711 -7.465 1 98.19 92 LEU B N 1
ATOM 2698 C CA . LEU B 1 92 ? -18.125 -12.047 -6.879 1 98.19 92 LEU B CA 1
ATOM 2699 C C . LEU B 1 92 ? -18.328 -11.992 -5.371 1 98.19 92 LEU B C 1
ATOM 2701 O O . LEU B 1 92 ? -19.078 -12.797 -4.809 1 98.19 92 LEU B O 1
ATOM 2705 N N . SER B 1 93 ? -17.641 -11.062 -4.738 1 98 93 SER B N 1
ATOM 2706 C CA . SER B 1 93 ? -17.75 -10.914 -3.291 1 98 93 SER B CA 1
ATOM 2707 C C . SER B 1 93 ? -19.188 -10.578 -2.887 1 98 93 SER B C 1
ATOM 2709 O O . SER B 1 93 ? -19.734 -11.156 -1.943 1 98 93 SER B O 1
ATOM 2711 N N . ARG B 1 94 ? -19.766 -9.695 -3.605 1 96.12 94 ARG B N 1
ATOM 2712 C CA . ARG B 1 94 ? -21.141 -9.289 -3.342 1 96.12 94 ARG B CA 1
ATOM 2713 C C . ARG B 1 94 ? -22.094 -10.461 -3.512 1 96.12 94 ARG B C 1
ATOM 2715 O O . ARG B 1 94 ? -22.938 -10.711 -2.643 1 96.12 94 ARG B O 1
ATOM 2722 N N . ASP B 1 95 ? -21.953 -11.188 -4.555 1 97.44 95 ASP B N 1
ATOM 2723 C CA . ASP B 1 95 ? -22.891 -12.25 -4.922 1 97.44 95 ASP B CA 1
ATOM 2724 C C . ASP B 1 95 ? -22.734 -13.453 -4 1 97.44 95 ASP B C 1
ATOM 2726 O O . ASP B 1 95 ? -23.719 -14.164 -3.732 1 97.44 95 ASP B O 1
ATOM 2730 N N . THR B 1 96 ? -21.547 -13.641 -3.537 1 97.44 96 THR B N 1
ATOM 2731 C CA . THR B 1 96 ? -21.281 -14.867 -2.781 1 97.44 96 THR B CA 1
ATOM 2732 C C . THR B 1 96 ? -21.203 -14.57 -1.286 1 97.44 96 THR B C 1
ATOM 2734 O O . THR B 1 96 ? -21.312 -15.477 -0.462 1 97.44 96 THR B O 1
ATOM 2737 N N . GLY B 1 97 ? -20.922 -13.328 -0.99 1 97.31 97 GLY B N 1
ATOM 2738 C CA . GLY B 1 97 ? -20.672 -12.945 0.391 1 97.31 97 GLY B CA 1
ATOM 2739 C C . GLY B 1 97 ? -19.297 -13.352 0.885 1 97.31 97 GLY B C 1
ATOM 2740 O O . GLY B 1 97 ? -18.969 -13.148 2.057 1 97.31 97 GLY B O 1
ATOM 2741 N N . GLN B 1 98 ? -18.438 -13.922 0.026 1 98.19 98 GLN B N 1
ATOM 2742 C CA . GLN B 1 98 ? -17.125 -14.445 0.41 1 98.19 98 GLN B CA 1
ATOM 2743 C C . GLN B 1 98 ? -16.016 -13.461 0.061 1 98.19 98 GLN B C 1
ATOM 2745 O O . GLN B 1 98 ? -16.219 -12.547 -0.742 1 98.19 98 GLN B O 1
ATOM 2750 N N . THR B 1 99 ? -14.898 -13.602 0.663 1 98.06 99 THR B N 1
ATOM 2751 C CA . THR B 1 99 ? -13.727 -12.781 0.353 1 98.06 99 THR B CA 1
ATOM 2752 C C . THR B 1 99 ? -13.086 -13.234 -0.956 1 98.06 99 THR B C 1
ATOM 2754 O O . THR B 1 99 ? -12.945 -14.43 -1.204 1 98.06 99 THR B O 1
ATOM 2757 N N . THR B 1 100 ? -12.781 -12.281 -1.765 1 98.62 100 THR B N 1
ATOM 2758 C CA . THR B 1 100 ? -12.172 -12.586 -3.057 1 98.62 100 THR B CA 1
ATOM 2759 C C . THR B 1 100 ? -10.805 -11.922 -3.178 1 98.62 100 THR B C 1
ATOM 2761 O O . THR B 1 100 ? -10.547 -10.883 -2.557 1 98.62 100 THR B O 1
ATOM 2764 N N . HIS B 1 101 ? -9.922 -12.547 -3.963 1 98.62 101 HIS B N 1
ATOM 2765 C CA . HIS B 1 101 ? -8.547 -12.078 -4.098 1 98.62 101 HIS B CA 1
ATOM 2766 C C . HIS B 1 101 ? -8.086 -12.133 -5.551 1 98.62 101 HIS B C 1
ATOM 2768 O O . HIS B 1 101 ? -8.648 -12.883 -6.355 1 98.62 101 HIS B O 1
ATOM 2774 N N . LEU B 1 102 ? -7.141 -11.281 -5.828 1 98.81 102 LEU B N 1
ATOM 2775 C CA . LEU B 1 102 ? -6.262 -11.375 -6.988 1 98.81 102 LEU B CA 1
ATOM 2776 C C . LEU B 1 102 ? -4.809 -11.555 -6.559 1 98.81 102 LEU B C 1
ATOM 2778 O O . LEU B 1 102 ? -4.32 -10.828 -5.695 1 98.81 102 LEU B O 1
ATOM 2782 N N . GLY B 1 103 ? -4.164 -12.508 -7.078 1 98.56 103 GLY B N 1
ATOM 2783 C CA . GLY B 1 103 ? -2.768 -12.758 -6.75 1 98.56 103 GLY B CA 1
ATOM 2784 C C . GLY B 1 103 ? -1.892 -12.938 -7.977 1 98.56 103 GLY B C 1
ATOM 2785 O O . GLY B 1 103 ? -2.381 -13.297 -9.047 1 98.56 103 GLY B O 1
ATOM 2786 N N . ILE B 1 104 ? -0.653 -12.695 -7.828 1 98.38 104 ILE B N 1
ATOM 2787 C CA . ILE B 1 104 ? 0.341 -12.906 -8.875 1 98.38 104 ILE B CA 1
ATOM 2788 C C . ILE B 1 104 ? 1.512 -13.711 -8.312 1 98.38 104 ILE B C 1
ATOM 2790 O O . ILE B 1 104 ? 1.65 -13.852 -7.094 1 98.38 104 ILE B O 1
ATOM 2794 N N . LEU B 1 105 ? 2.279 -14.242 -9.258 1 97.88 105 LEU B N 1
ATOM 2795 C CA . LEU B 1 105 ? 3.506 -14.922 -8.859 1 97.88 105 LEU B CA 1
ATOM 2796 C C . LEU B 1 105 ? 4.66 -13.938 -8.727 1 97.88 105 LEU B C 1
ATOM 2798 O O . LEU B 1 105 ? 4.895 -13.125 -9.625 1 97.88 105 LEU B O 1
ATOM 2802 N N . ASP B 1 106 ? 5.305 -13.945 -7.645 1 96.38 106 ASP B N 1
ATOM 2803 C CA . ASP B 1 106 ? 6.531 -13.195 -7.406 1 96.38 106 ASP B CA 1
ATOM 2804 C C . ASP B 1 106 ? 7.613 -14.086 -6.797 1 96.38 106 ASP B C 1
ATOM 2806 O O . ASP B 1 106 ? 7.539 -14.445 -5.621 1 96.38 106 ASP B O 1
ATOM 2810 N N . GLY B 1 107 ? 8.609 -14.391 -7.625 1 93.75 107 GLY B N 1
ATOM 2811 C CA . GLY B 1 107 ? 9.547 -15.422 -7.215 1 93.75 107 GLY B CA 1
ATOM 2812 C C . GLY B 1 107 ? 8.914 -16.797 -7.094 1 93.75 107 GLY B C 1
ATOM 2813 O O . GLY B 1 107 ? 8.352 -17.312 -8.062 1 93.75 107 GLY B O 1
ATOM 2814 N N . ARG B 1 108 ? 8.93 -17.312 -5.891 1 96.44 108 ARG B N 1
ATOM 2815 C CA . ARG B 1 108 ? 8.406 -18.672 -5.688 1 96.44 108 ARG B CA 1
ATOM 2816 C C . ARG B 1 108 ? 7.172 -18.641 -4.797 1 96.44 108 ARG B C 1
ATOM 2818 O O . ARG B 1 108 ? 6.863 -19.641 -4.129 1 96.44 108 ARG B O 1
ATOM 2825 N N . GLU B 1 109 ? 6.633 -17.438 -4.719 1 97.56 109 GLU B N 1
ATOM 2826 C CA . G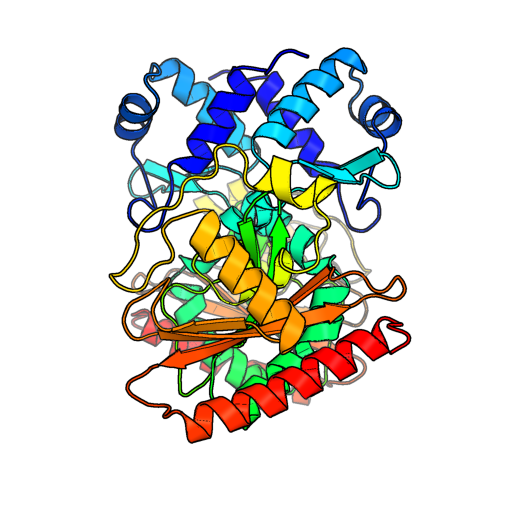LU B 1 109 ? 5.441 -17.281 -3.889 1 97.56 109 GLU B CA 1
ATOM 2827 C C . GLU B 1 109 ? 4.359 -16.484 -4.621 1 97.56 109 GLU B C 1
ATOM 2829 O O . GLU B 1 109 ? 4.66 -15.695 -5.52 1 97.56 109 GLU B O 1
ATOM 2834 N N . GLY B 1 110 ? 3.152 -16.766 -4.258 1 98.06 110 GLY B N 1
ATOM 2835 C CA . GLY B 1 110 ? 2.082 -15.852 -4.621 1 98.06 110 GLY B CA 1
ATOM 2836 C C . GLY B 1 110 ? 2.047 -14.602 -3.754 1 98.06 110 GLY B C 1
ATOM 2837 O O . GLY B 1 110 ? 2.533 -14.617 -2.621 1 98.06 110 GLY B O 1
ATOM 2838 N N . VAL B 1 111 ? 1.5 -13.539 -4.293 1 98.19 111 VAL B N 1
ATOM 2839 C CA . VAL B 1 111 ? 1.286 -12.312 -3.533 1 98.19 111 VAL B CA 1
ATOM 2840 C C . VAL B 1 111 ? -0.095 -11.742 -3.85 1 98.19 111 VAL B C 1
ATOM 2842 O O . VAL B 1 111 ? -0.473 -11.625 -5.02 1 98.19 111 VAL B O 1
ATOM 2845 N N . TYR B 1 112 ? -0.894 -11.414 -2.799 1 98.19 112 TYR B N 1
ATOM 2846 C CA . TYR B 1 112 ? -2.162 -10.734 -3.035 1 98.19 112 TYR B CA 1
ATOM 2847 C C . TYR B 1 112 ? -1.937 -9.312 -3.535 1 98.19 112 TYR B C 1
ATOM 2849 O O . TYR B 1 112 ? -1.178 -8.547 -2.932 1 98.19 112 TYR B O 1
ATOM 2857 N N . ILE B 1 113 ? -2.592 -8.953 -4.617 1 97.88 113 ILE B N 1
ATOM 2858 C CA . ILE B 1 113 ? -2.469 -7.578 -5.086 1 97.88 113 ILE B CA 1
ATOM 2859 C C . ILE B 1 113 ? -3.838 -6.902 -5.059 1 97.88 113 ILE B C 1
ATOM 2861 O O . ILE B 1 113 ? -3.947 -5.699 -5.312 1 97.88 113 ILE B O 1
ATOM 2865 N N . GLU B 1 114 ? -4.879 -7.66 -4.781 1 97.44 114 GLU B N 1
ATOM 2866 C CA . GLU B 1 114 ? -6.211 -7.125 -4.508 1 97.44 114 GLU B CA 1
ATOM 2867 C C . GLU B 1 114 ? -6.984 -8.031 -3.559 1 97.44 114 GLU B C 1
ATOM 2869 O O . GLU B 1 114 ? -6.785 -9.242 -3.549 1 97.44 114 GLU B O 1
ATOM 2874 N N . LYS B 1 115 ? -7.797 -7.488 -2.799 1 96.62 115 LYS B N 1
ATOM 2875 C CA . LYS B 1 115 ? -8.672 -8.188 -1.861 1 96.62 115 LYS B CA 1
ATOM 2876 C C . LYS B 1 115 ? -9.984 -7.434 -1.68 1 96.62 115 LYS B C 1
ATOM 2878 O O . LYS B 1 115 ? -9.992 -6.215 -1.494 1 96.62 115 LYS B O 1
ATOM 2883 N N . ILE B 1 116 ? -11.07 -8.102 -1.806 1 96.19 116 ILE B N 1
ATOM 2884 C CA . ILE B 1 116 ? -12.391 -7.602 -1.448 1 96.19 116 ILE B CA 1
ATOM 2885 C C . ILE B 1 116 ? -12.984 -8.469 -0.339 1 96.19 116 ILE B C 1
ATOM 2887 O O . ILE B 1 116 ? -13.289 -9.641 -0.556 1 96.19 116 ILE B O 1
ATOM 2891 N N . GLU B 1 117 ? -13.141 -7.855 0.803 1 94.56 117 GLU B N 1
ATOM 2892 C CA . GLU B 1 117 ? -13.641 -8.602 1.952 1 94.56 117 GLU B CA 1
ATOM 2893 C C . GLU B 1 117 ? -15.141 -8.883 1.812 1 94.56 117 GLU B C 1
ATOM 2895 O O . GLU B 1 117 ? -15.914 -7.984 1.478 1 94.56 117 GLU B O 1
ATOM 2900 N N . GLY B 1 118 ? -15.5 -10.117 2.035 1 94.44 118 GLY B N 1
ATOM 2901 C CA . GLY B 1 118 ? -16.906 -10.508 2.016 1 94.44 118 GLY B CA 1
ATOM 2902 C C . GLY B 1 118 ? -17.578 -10.375 3.367 1 94.44 118 GLY B C 1
ATOM 2903 O O . GLY B 1 118 ? -16.953 -10.562 4.406 1 94.44 118 GLY B O 1
ATOM 2904 N N . LYS B 1 119 ? -18.844 -10.148 3.367 1 91.56 119 LYS B N 1
ATOM 2905 C CA . LYS B 1 119 ? -19.641 -9.969 4.582 1 91.56 119 LYS B CA 1
ATOM 2906 C C . LYS B 1 119 ? -19.688 -11.25 5.406 1 91.56 119 LYS B C 1
ATOM 2908 O O . LYS B 1 119 ? -19.781 -11.203 6.633 1 91.56 119 LYS B O 1
ATOM 2913 N N . LEU B 1 120 ? -19.547 -12.367 4.703 1 92.31 120 LEU B N 1
ATOM 2914 C CA . LEU B 1 120 ? -19.75 -13.656 5.363 1 92.31 120 LEU B CA 1
ATOM 2915 C C . LEU B 1 120 ? -18.406 -14.297 5.711 1 92.31 120 LEU B C 1
ATOM 2917 O O . LEU B 1 120 ? -18.359 -15.25 6.492 1 92.31 120 LEU B O 1
ATOM 2921 N N . ALA B 1 121 ? -17.375 -13.898 5.098 1 85.06 121 ALA B N 1
ATOM 2922 C CA . ALA B 1 121 ? -16.062 -14.508 5.336 1 85.06 121 ALA B CA 1
ATOM 2923 C C . ALA B 1 121 ? -14.977 -13.445 5.461 1 85.06 121 ALA B C 1
ATOM 2925 O O . ALA B 1 121 ? -14.375 -13.047 4.461 1 85.06 121 ALA B O 1
ATOM 2926 N N . ALA B 1 122 ? -14.742 -13.117 6.629 1 82.44 122 ALA B N 1
ATOM 2927 C CA . ALA B 1 122 ? -13.562 -12.312 6.938 1 82.44 122 ALA B CA 1
ATOM 2928 C C . ALA B 1 122 ? -12.344 -13.195 7.184 1 82.44 122 ALA B C 1
ATOM 2930 O O . ALA B 1 122 ? -12.273 -13.898 8.195 1 82.44 122 ALA B O 1
ATOM 2931 N N . ILE B 1 123 ? -11.477 -13.211 6.211 1 90.38 123 ILE B N 1
ATOM 2932 C CA . ILE B 1 123 ? -10.281 -14.031 6.309 1 90.38 123 ILE B CA 1
ATOM 2933 C C . ILE B 1 123 ? -9.188 -13.266 7.043 1 90.38 123 ILE B C 1
ATOM 2935 O O . ILE B 1 123 ? -8.562 -12.367 6.477 1 90.38 123 ILE B O 1
ATOM 2939 N N . ALA B 1 124 ? -8.828 -13.633 8.188 1 81.62 124 ALA B N 1
ATOM 2940 C CA . ALA B 1 124 ? -8.016 -12.891 9.148 1 81.62 124 ALA B CA 1
ATOM 2941 C C . ALA B 1 124 ? -6.609 -12.648 8.602 1 81.62 124 ALA B C 1
ATOM 2943 O O . ALA B 1 124 ? -6.059 -11.555 8.75 1 81.62 124 ALA B O 1
ATOM 2944 N N . TYR B 1 125 ? -6.055 -13.5 7.938 1 84.25 125 TYR B N 1
ATOM 2945 C CA . TYR B 1 125 ? -4.648 -13.422 7.562 1 84.25 125 TYR B CA 1
ATOM 2946 C C . TYR B 1 125 ? -4.484 -12.781 6.188 1 84.25 125 TYR B C 1
ATOM 2948 O O . TYR B 1 125 ? -3.359 -12.562 5.73 1 84.25 125 TYR B O 1
ATOM 2956 N N . SER B 1 126 ? -5.543 -12.422 5.594 1 92.06 126 SER B N 1
ATOM 2957 C CA . SER B 1 126 ? -5.508 -12.008 4.195 1 92.06 126 SER B CA 1
ATOM 2958 C C . SER B 1 126 ? -5.379 -10.492 4.074 1 92.06 126 SER B C 1
ATOM 2960 O O . SER B 1 126 ? -6.227 -9.75 4.57 1 92.06 126 SER B O 1
ATOM 2962 N N . ARG B 1 127 ? -4.32 -10.055 3.383 1 93.38 127 ARG B N 1
ATOM 2963 C CA . ARG B 1 127 ? -4.109 -8.641 3.09 1 93.38 127 ARG B CA 1
ATOM 2964 C C . ARG B 1 127 ? -3.27 -8.469 1.829 1 93.38 127 ARG B C 1
ATOM 2966 O O . ARG B 1 127 ? -2.479 -9.344 1.474 1 93.38 127 ARG B O 1
ATOM 2973 N N . ILE B 1 128 ? -3.439 -7.371 1.283 1 96.06 128 ILE B N 1
ATOM 2974 C CA . ILE B 1 128 ? -2.623 -7.047 0.119 1 96.06 128 ILE B CA 1
ATOM 2975 C C . ILE B 1 128 ? -1.146 -7.055 0.507 1 96.06 128 ILE B C 1
ATOM 2977 O O . ILE B 1 128 ? -0.774 -6.551 1.568 1 96.06 128 ILE B O 1
ATOM 2981 N N . GLY B 1 129 ? -0.323 -7.699 -0.312 1 96.62 129 GLY B N 1
ATOM 2982 C CA . GLY B 1 129 ? 1.105 -7.801 -0.063 1 96.62 129 GLY B CA 1
ATOM 2983 C C . GLY B 1 129 ? 1.499 -9.086 0.648 1 96.62 129 GLY B C 1
ATOM 2984 O O . GLY B 1 129 ? 2.68 -9.438 0.694 1 96.62 129 GLY B O 1
ATOM 2985 N N . ARG B 1 130 ? 0.548 -9.789 1.169 1 95.81 130 ARG B N 1
ATOM 2986 C CA . ARG B 1 130 ? 0.841 -11.055 1.837 1 95.81 130 ARG B CA 1
ATOM 2987 C C . ARG B 1 130 ? 1.333 -12.094 0.84 1 95.81 130 ARG B C 1
ATOM 2989 O O . ARG B 1 130 ? 0.792 -12.211 -0.262 1 95.81 130 ARG B O 1
ATOM 2996 N N . ARG B 1 131 ? 2.359 -12.773 1.242 1 96.5 131 ARG B N 1
ATOM 2997 C CA . ARG B 1 131 ? 2.926 -13.828 0.405 1 96.5 131 ARG B CA 1
ATOM 2998 C C . ARG B 1 131 ? 2.303 -15.18 0.734 1 96.5 131 ARG B C 1
ATOM 3000 O O . ARG B 1 131 ? 2 -15.461 1.895 1 96.5 131 ARG B O 1
ATOM 3007 N N . LEU B 1 132 ? 2.141 -15.969 -0.237 1 97.19 132 LEU B N 1
ATOM 3008 C CA . LEU B 1 132 ? 1.433 -17.234 -0.166 1 97.19 132 LEU B CA 1
ATOM 3009 C C . LEU B 1 132 ? 2.32 -18.391 -0.645 1 97.19 132 LEU B C 1
ATOM 3011 O O . LEU B 1 132 ? 2.898 -18.312 -1.731 1 97.19 132 LEU B O 1
ATOM 3015 N N . PRO B 1 133 ? 2.396 -19.391 0.158 1 98.38 133 PRO B N 1
ATOM 3016 C CA . PRO B 1 133 ? 3.121 -20.562 -0.341 1 98.38 133 PRO B CA 1
ATOM 3017 C C . PRO B 1 133 ? 2.426 -21.234 -1.526 1 98.38 133 PRO B C 1
ATOM 3019 O O . PRO B 1 133 ? 1.213 -21.453 -1.487 1 98.38 133 PRO B O 1
ATOM 3022 N N . VAL B 1 134 ? 3.199 -21.625 -2.482 1 98.75 134 VAL B N 1
ATOM 3023 C CA . VAL B 1 134 ? 2.604 -22.141 -3.711 1 98.75 134 VAL B CA 1
ATOM 3024 C C . VAL B 1 134 ? 2.105 -23.562 -3.492 1 98.75 134 VAL B C 1
ATOM 3026 O O . VAL B 1 134 ? 1.168 -24.016 -4.16 1 98.75 134 VAL B O 1
ATOM 3029 N N . HIS B 1 135 ? 2.627 -24.25 -2.479 1 98.81 135 HIS B N 1
ATOM 3030 C CA . HIS B 1 135 ? 2.271 -25.656 -2.301 1 98.81 135 HIS B CA 1
ATOM 3031 C C . HIS B 1 135 ? 1.031 -25.797 -1.428 1 98.81 135 HIS B C 1
ATOM 3033 O O . HIS B 1 135 ? 0.438 -26.875 -1.362 1 98.81 135 HIS B O 1
ATOM 3039 N N . ALA B 1 136 ? 0.625 -24.703 -0.758 1 98.62 136 ALA B N 1
ATOM 3040 C CA . ALA B 1 136 ? -0.388 -24.875 0.279 1 98.62 136 ALA B CA 1
ATOM 3041 C C . ALA B 1 136 ? -1.587 -23.953 0.033 1 98.62 136 ALA B C 1
ATOM 3043 O O . ALA B 1 136 ? -2.508 -23.906 0.852 1 98.62 136 ALA B O 1
ATOM 3044 N N . THR B 1 137 ? -1.604 -23.234 -1.06 1 98.69 137 THR B N 1
ATOM 3045 C CA . THR B 1 137 ? -2.705 -22.312 -1.343 1 98.69 137 THR B CA 1
ATOM 3046 C C . THR B 1 137 ? -3.27 -22.562 -2.738 1 98.69 137 THR B C 1
ATOM 3048 O O . THR B 1 137 ? -2.543 -22.984 -3.643 1 98.69 137 THR B O 1
ATOM 3051 N N . ALA B 1 138 ? -4.594 -22.297 -2.893 1 98.88 138 ALA B N 1
ATOM 3052 C CA . ALA B 1 138 ? -5.223 -22.438 -4.203 1 98.88 138 ALA B CA 1
ATOM 3053 C C . ALA B 1 138 ? -4.605 -21.469 -5.211 1 98.88 138 ALA B C 1
ATOM 3055 O O . ALA B 1 138 ? -4.25 -21.875 -6.324 1 98.88 138 ALA B O 1
ATOM 3056 N N . ILE B 1 139 ? -4.395 -20.266 -4.836 1 98.56 139 ILE B N 1
ATOM 3057 C CA . ILE B 1 139 ? -3.799 -19.25 -5.695 1 98.56 139 ILE B CA 1
ATOM 3058 C C . ILE B 1 139 ? -2.387 -19.688 -6.094 1 98.56 139 ILE B C 1
ATOM 3060 O O . ILE B 1 139 ? -2.01 -19.594 -7.266 1 98.56 139 ILE B O 1
ATOM 3064 N N . GLY B 1 140 ? -1.631 -20.141 -5.105 1 98.81 140 GLY B N 1
ATOM 3065 C CA . GLY B 1 140 ? -0.275 -20.578 -5.398 1 98.81 140 GLY B CA 1
ATOM 3066 C C . GLY B 1 140 ? -0.213 -21.688 -6.434 1 98.81 140 GLY B C 1
ATOM 3067 O O . GLY B 1 140 ? 0.582 -21.609 -7.375 1 98.81 140 GLY B O 1
ATOM 3068 N N . LYS B 1 141 ? -1.075 -22.672 -6.258 1 98.94 141 LYS B N 1
ATOM 3069 C CA . LYS B 1 141 ? -1.116 -23.797 -7.195 1 98.94 141 LYS B CA 1
ATOM 3070 C C . LYS B 1 141 ? -1.49 -23.328 -8.594 1 98.94 141 LYS B C 1
ATOM 3072 O O . LYS B 1 141 ? -0.864 -23.734 -9.578 1 98.94 141 LYS B O 1
ATOM 3077 N N . VAL B 1 142 ? -2.451 -22.422 -8.695 1 98.94 142 VAL B N 1
ATOM 3078 C CA . VAL B 1 142 ? -2.885 -21.922 -9.992 1 98.94 142 VAL B CA 1
ATOM 3079 C C . VAL B 1 142 ? -1.744 -21.156 -10.664 1 98.94 142 VAL B C 1
ATOM 3081 O O . VAL B 1 142 ? -1.5 -21.312 -11.859 1 98.94 142 VAL B O 1
ATOM 3084 N N . LEU B 1 143 ? -1.009 -20.406 -9.961 1 98.88 143 LEU B N 1
ATOM 3085 C CA . LEU B 1 143 ? 0.007 -19.516 -10.508 1 98.88 143 LEU B CA 1
ATOM 3086 C C . LEU B 1 143 ? 1.163 -20.297 -11.109 1 98.88 143 LEU B C 1
ATOM 3088 O O . LEU B 1 143 ? 1.876 -19.797 -11.984 1 98.88 143 LEU B O 1
ATOM 3092 N N . ILE B 1 144 ? 1.312 -21.578 -10.68 1 98.81 144 ILE B N 1
ATOM 3093 C CA . ILE B 1 144 ? 2.504 -22.266 -11.164 1 98.81 144 ILE B CA 1
ATOM 3094 C C . ILE B 1 144 ? 2.102 -23.531 -11.938 1 98.81 144 ILE B C 1
ATOM 3096 O O . ILE B 1 144 ? 2.957 -24.234 -12.477 1 98.81 144 ILE B O 1
ATOM 3100 N N . ALA B 1 145 ? 0.796 -23.797 -12.031 1 98.81 145 ALA B N 1
ATOM 3101 C CA . ALA B 1 145 ? 0.309 -25.062 -12.586 1 98.81 145 ALA B CA 1
ATOM 3102 C C . ALA B 1 145 ? 0.648 -25.172 -14.062 1 98.81 145 ALA B C 1
ATOM 3104 O O . ALA B 1 145 ? 0.867 -26.281 -14.578 1 98.81 145 ALA B O 1
ATOM 3105 N N . TRP B 1 146 ? 0.728 -24.078 -14.773 1 98.69 146 TRP B N 1
ATOM 3106 C CA . TRP B 1 146 ? 0.884 -24.141 -16.219 1 98.69 146 TRP B CA 1
ATOM 3107 C C . TRP B 1 146 ? 2.295 -23.734 -16.641 1 98.69 146 TRP B C 1
ATOM 3109 O O . TRP B 1 146 ? 2.562 -23.516 -17.828 1 98.69 146 TRP B O 1
ATOM 3119 N N . LEU B 1 147 ? 3.176 -23.531 -15.664 1 98 147 LEU B N 1
ATOM 3120 C CA . LEU B 1 147 ? 4.582 -23.344 -15.992 1 98 147 LEU B CA 1
ATOM 3121 C C . LEU B 1 147 ? 5.176 -24.594 -16.625 1 98 147 LEU B C 1
ATOM 3123 O O . LEU B 1 147 ? 4.863 -25.703 -16.203 1 98 147 LEU B O 1
ATOM 3127 N N . ASP B 1 148 ? 5.977 -24.406 -17.594 1 96.62 148 ASP B N 1
ATOM 3128 C CA . ASP B 1 148 ? 6.652 -25.578 -18.156 1 96.62 148 ASP B CA 1
ATOM 3129 C C . ASP B 1 148 ? 7.766 -26.062 -17.219 1 96.62 148 ASP B C 1
ATOM 3131 O O . ASP B 1 148 ? 8.047 -25.422 -16.203 1 96.62 148 ASP B O 1
ATOM 3135 N N . GLU B 1 149 ? 8.328 -27.156 -17.562 1 96.94 149 GLU B N 1
ATOM 3136 C CA . GLU B 1 149 ? 9.336 -27.781 -16.703 1 96.94 149 GLU B CA 1
ATOM 3137 C C . GLU B 1 149 ? 10.539 -26.844 -16.5 1 96.94 149 GLU B C 1
ATOM 3139 O O . GLU B 1 149 ? 11.117 -26.797 -15.422 1 96.94 149 GLU B O 1
ATOM 3144 N N . ALA B 1 150 ? 10.922 -26.188 -17.516 1 97.12 150 ALA B N 1
ATOM 3145 C CA . ALA B 1 150 ? 12.078 -25.297 -17.484 1 97.12 150 ALA B CA 1
ATOM 3146 C C . ALA B 1 150 ? 11.852 -24.141 -16.516 1 97.12 150 ALA B C 1
ATOM 3148 O O . ALA B 1 150 ? 12.805 -23.578 -15.953 1 97.12 150 ALA B O 1
ATOM 3149 N N . GLU B 1 151 ? 10.617 -23.75 -16.312 1 96.81 151 GLU B N 1
ATOM 3150 C CA . GLU B 1 151 ? 10.258 -22.688 -15.375 1 96.81 151 GLU B CA 1
ATOM 3151 C C . GLU B 1 151 ? 9.969 -23.234 -13.984 1 96.81 151 GLU B C 1
ATOM 3153 O O . GLU B 1 151 ? 10.375 -22.641 -12.977 1 96.81 151 GLU B O 1
ATOM 3158 N N . LEU B 1 152 ? 9.297 -24.375 -13.945 1 98.31 152 LEU B N 1
ATOM 3159 C CA . LEU B 1 152 ? 8.805 -24.938 -12.695 1 98.31 152 LEU B CA 1
ATOM 3160 C C . LEU B 1 152 ? 9.945 -25.531 -11.875 1 98.31 152 LEU B C 1
ATOM 3162 O O . LEU B 1 152 ? 9.992 -25.375 -10.656 1 98.31 152 LEU B O 1
ATOM 3166 N N . ASN B 1 153 ? 10.867 -26.203 -12.453 1 97.94 153 ASN B N 1
ATOM 3167 C CA . ASN B 1 153 ? 11.93 -26.906 -11.742 1 97.94 153 ASN B CA 1
ATOM 3168 C C . ASN B 1 153 ? 12.797 -25.953 -10.93 1 97.94 153 ASN B C 1
ATOM 3170 O O . ASN B 1 153 ? 12.992 -26.141 -9.727 1 97.94 153 ASN B O 1
ATOM 3174 N N . PRO B 1 154 ? 13.312 -24.891 -11.602 1 97.31 154 PRO B N 1
ATOM 3175 C CA . PRO B 1 154 ? 14.094 -23.938 -10.797 1 97.31 154 PRO B CA 1
ATOM 3176 C C . PRO B 1 154 ? 13.273 -23.312 -9.672 1 97.31 154 PRO B C 1
ATOM 3178 O O . PRO B 1 154 ? 13.812 -23.016 -8.602 1 97.31 154 PRO B O 1
ATOM 3181 N N . LEU B 1 155 ? 12.055 -23.062 -9.898 1 97.69 155 LEU B N 1
ATOM 3182 C CA . LEU B 1 155 ? 11.164 -22.484 -8.898 1 97.69 155 LEU B CA 1
ATOM 3183 C C . LEU B 1 155 ? 11.07 -23.375 -7.668 1 97.69 155 LEU B C 1
ATOM 3185 O O . LEU B 1 155 ? 11.047 -22.875 -6.539 1 97.69 155 LEU B O 1
ATOM 3189 N N . LEU B 1 156 ? 11.078 -24.672 -7.852 1 98.25 156 LEU B N 1
ATOM 3190 C CA . LEU B 1 156 ? 10.844 -25.609 -6.762 1 98.25 156 LEU B CA 1
ATOM 3191 C C . LEU B 1 156 ? 12.156 -26.172 -6.23 1 98.25 156 LEU B C 1
ATOM 3193 O O . LEU B 1 156 ? 12.172 -26.922 -5.25 1 98.25 156 LEU B O 1
ATOM 3197 N N . GLU B 1 157 ? 13.227 -25.844 -6.887 1 97.56 157 GLU B N 1
ATOM 3198 C CA . GLU B 1 157 ? 14.523 -26.297 -6.41 1 97.56 157 GLU B CA 1
ATOM 3199 C C . GLU B 1 157 ? 14.82 -25.766 -5.012 1 97.56 157 GLU B C 1
ATOM 3201 O O . GLU B 1 157 ? 14.859 -24.562 -4.797 1 97.56 157 GLU B O 1
ATOM 3206 N N . GLY B 1 158 ? 15.031 -26.609 -4.078 1 96.75 158 GLY B N 1
ATOM 3207 C CA . GLY B 1 158 ? 15.312 -26.219 -2.709 1 96.75 158 GLY B CA 1
ATOM 3208 C C . GLY B 1 158 ? 14.117 -25.609 -2.006 1 96.75 158 GLY B C 1
ATOM 3209 O O . GLY B 1 158 ? 14.25 -25 -0.939 1 96.75 158 GLY B O 1
ATOM 3210 N N . TYR B 1 159 ? 13.008 -25.688 -2.666 1 97.75 159 TYR B N 1
ATOM 3211 C CA . TYR B 1 159 ? 11.781 -25.156 -2.094 1 97.75 159 TYR B CA 1
ATOM 3212 C C . TYR B 1 159 ? 11.43 -25.859 -0.789 1 97.75 159 TYR B C 1
ATOM 3214 O O . TYR B 1 159 ? 11.547 -27.094 -0.689 1 97.75 159 TYR B O 1
ATOM 3222 N N . GLN B 1 160 ? 11.07 -25.125 0.252 1 97.56 160 GLN B N 1
ATOM 3223 C CA . GLN B 1 160 ? 10.703 -25.688 1.551 1 97.56 160 GLN B CA 1
ATOM 3224 C C . GLN B 1 160 ? 9.203 -25.922 1.64 1 97.56 160 GLN B C 1
ATOM 3226 O O . GLN B 1 160 ? 8.406 -24.984 1.552 1 97.56 160 GLN B O 1
ATOM 3231 N N . TYR B 1 161 ? 8.875 -27.094 1.85 1 98.44 161 TYR B N 1
ATOM 3232 C CA . TYR B 1 161 ? 7.473 -27.484 1.991 1 98.44 161 TYR B CA 1
ATOM 3233 C C . TYR B 1 161 ? 7.039 -27.438 3.451 1 98.44 161 TYR B C 1
ATOM 3235 O O . TYR B 1 161 ? 6.793 -28.484 4.062 1 98.44 161 TYR B O 1
ATOM 3243 N N . THR B 1 162 ? 6.891 -26.266 3.918 1 98.19 162 THR B N 1
ATOM 3244 C CA . THR B 1 162 ? 6.508 -26.031 5.309 1 98.19 162 THR B CA 1
ATOM 3245 C C . THR B 1 162 ? 5.121 -26.609 5.59 1 98.19 162 THR B C 1
ATOM 3247 O O . THR B 1 162 ? 4.203 -26.438 4.785 1 98.19 162 THR B O 1
ATOM 3250 N N . THR B 1 163 ? 4.949 -27.25 6.723 1 98.56 163 THR B N 1
ATOM 3251 C CA . THR B 1 163 ? 3.654 -27.766 7.152 1 98.56 163 THR B CA 1
ATOM 3252 C C . THR B 1 163 ? 2.902 -26.719 7.977 1 98.56 163 THR B C 1
ATOM 3254 O O . THR B 1 163 ? 3.396 -26.266 9.008 1 98.56 163 THR B O 1
ATOM 3257 N N . PHE B 1 164 ? 1.662 -26.406 7.566 1 97.88 164 PHE B N 1
ATOM 3258 C CA . PHE B 1 164 ? 0.846 -25.438 8.273 1 97.88 164 PHE B CA 1
ATOM 3259 C C . PHE B 1 164 ? -0.298 -26.109 9.016 1 97.88 164 PHE B C 1
ATOM 3261 O O . PHE B 1 164 ? -0.706 -25.672 10.086 1 97.88 164 PHE B O 1
ATOM 3268 N N . THR B 1 165 ? -0.851 -27.109 8.398 1 98.31 165 THR B N 1
ATOM 3269 C CA . THR B 1 165 ? -1.93 -27.938 8.93 1 98.31 165 THR B CA 1
ATOM 3270 C C . THR B 1 165 ? -1.71 -29.406 8.578 1 98.31 165 THR B C 1
ATOM 3272 O O . THR B 1 165 ? -0.825 -29.734 7.785 1 98.31 165 THR B O 1
ATOM 3275 N N . PRO B 1 166 ? -2.523 -30.25 9.102 1 98.19 166 PRO B N 1
ATOM 3276 C CA . PRO B 1 166 ? -2.4 -31.656 8.75 1 98.19 166 PRO B CA 1
ATOM 3277 C C . PRO B 1 166 ? -2.699 -31.938 7.277 1 98.19 166 PRO B C 1
ATOM 3279 O O . PRO B 1 166 ? -2.297 -32.969 6.738 1 98.19 166 PRO B O 1
ATOM 3282 N N . ALA B 1 167 ? -3.377 -31.016 6.645 1 98.5 167 ALA B N 1
ATOM 3283 C CA . ALA B 1 167 ? -3.787 -31.219 5.258 1 98.5 167 ALA B CA 1
ATOM 3284 C C . ALA B 1 167 ? -2.773 -30.625 4.289 1 98.5 167 ALA B C 1
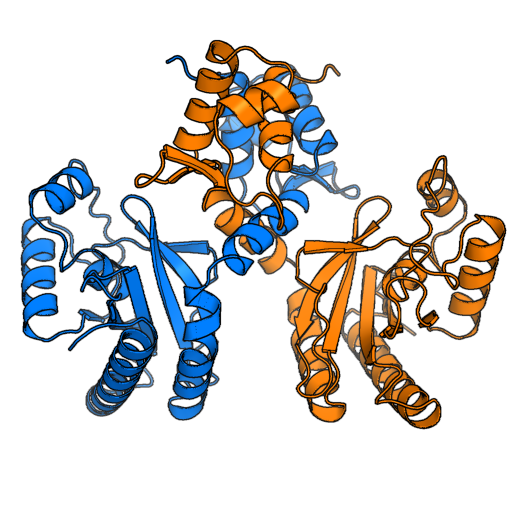ATOM 3286 O O . ALA B 1 167 ? -2.908 -30.766 3.072 1 98.5 167 ALA B O 1
ATOM 3287 N N . THR B 1 168 ? -1.691 -30.016 4.762 1 98.75 168 THR B N 1
ATOM 3288 C CA . THR B 1 168 ? -0.727 -29.312 3.92 1 98.75 168 THR B CA 1
ATOM 3289 C C . THR B 1 168 ? 0.008 -30.297 3.012 1 98.75 168 THR B C 1
ATOM 3291 O O . THR B 1 168 ? 0.402 -31.391 3.449 1 98.75 168 THR B O 1
ATOM 3294 N N . ILE B 1 169 ? 0.107 -29.922 1.771 1 98.62 169 ILE B N 1
ATOM 3295 C CA . ILE B 1 169 ? 0.993 -30.656 0.871 1 98.62 169 ILE B CA 1
ATOM 3296 C C . ILE B 1 169 ? 2.443 -30.469 1.31 1 98.62 169 ILE B C 1
ATOM 3298 O O . ILE B 1 169 ? 2.91 -29.328 1.465 1 98.62 169 ILE B O 1
ATOM 3302 N N . THR B 1 170 ? 3.211 -31.562 1.462 1 98.25 170 THR B N 1
ATOM 3303 C CA . THR B 1 170 ? 4.516 -31.391 2.096 1 98.25 170 THR B CA 1
ATOM 3304 C C . THR B 1 170 ? 5.617 -32 1.235 1 98.25 170 THR B C 1
ATOM 3306 O O . THR B 1 170 ? 6.73 -32.25 1.714 1 98.25 170 THR B O 1
ATOM 3309 N N . SER B 1 171 ? 5.305 -32.375 -0.015 1 98.25 171 SER B N 1
ATOM 3310 C CA . SER B 1 171 ? 6.332 -32.906 -0.889 1 98.25 171 SER B CA 1
ATOM 3311 C C . SER B 1 171 ? 6.18 -32.406 -2.316 1 98.25 171 SER B C 1
ATOM 3313 O O . SER B 1 171 ? 5.082 -32.031 -2.734 1 98.25 171 SER B O 1
ATOM 3315 N N . ARG B 1 172 ? 7.301 -32.469 -2.965 1 98.31 172 ARG B N 1
ATOM 3316 C CA . ARG B 1 172 ? 7.297 -32.094 -4.371 1 98.31 172 ARG B CA 1
ATOM 3317 C C . ARG B 1 172 ? 6.363 -32.969 -5.184 1 98.31 172 ARG B C 1
ATOM 3319 O O . ARG B 1 172 ? 5.617 -32.5 -6.035 1 98.31 172 ARG B O 1
ATOM 3326 N N . GLU B 1 173 ? 6.402 -34.25 -4.957 1 98.31 173 GLU B N 1
ATOM 3327 C CA . GLU B 1 173 ? 5.578 -35.219 -5.68 1 98.31 173 GLU B CA 1
ATOM 3328 C C . GLU B 1 173 ? 4.094 -34.906 -5.512 1 98.31 173 GLU B C 1
ATOM 3330 O O . GLU B 1 173 ? 3.342 -34.875 -6.488 1 98.31 173 GLU B O 1
ATOM 3335 N N . ASP B 1 174 ? 3.705 -34.656 -4.266 1 98.62 174 ASP B N 1
ATOM 3336 C CA . ASP B 1 174 ? 2.309 -34.344 -3.99 1 98.62 174 ASP B CA 1
ATOM 3337 C C . ASP B 1 174 ? 1.907 -33 -4.641 1 98.62 174 ASP B C 1
ATOM 3339 O O . ASP B 1 174 ? 0.785 -32.875 -5.133 1 98.62 174 ASP B O 1
ATOM 3343 N N . LEU B 1 175 ? 2.83 -32.062 -4.586 1 98.81 175 LEU B N 1
ATOM 3344 C CA . LEU B 1 175 ? 2.539 -30.797 -5.238 1 98.81 175 LEU B CA 1
ATOM 3345 C C . LEU B 1 175 ? 2.375 -30.984 -6.746 1 98.81 175 LEU B C 1
ATOM 3347 O O . LEU B 1 175 ? 1.439 -30.453 -7.344 1 98.81 175 LEU B O 1
ATOM 3351 N N . LEU B 1 176 ? 3.258 -31.75 -7.359 1 98.69 176 LEU B N 1
ATOM 3352 C CA . LEU B 1 176 ? 3.172 -31.984 -8.797 1 98.69 176 LEU B CA 1
ATOM 3353 C C . LEU B 1 176 ? 1.853 -32.656 -9.156 1 98.69 176 LEU B C 1
ATOM 3355 O O . LEU B 1 176 ? 1.254 -32.344 -10.188 1 98.69 176 LEU B O 1
ATOM 3359 N N . ALA B 1 177 ? 1.433 -33.562 -8.352 1 98.75 177 ALA B N 1
ATOM 3360 C CA . ALA B 1 177 ? 0.14 -34.219 -8.57 1 98.75 177 ALA B CA 1
ATOM 3361 C C . ALA B 1 177 ? -0.999 -33.188 -8.492 1 98.75 177 ALA B C 1
ATOM 3363 O O . ALA B 1 177 ? -1.919 -33.219 -9.312 1 98.75 177 ALA B O 1
ATOM 3364 N N . ALA B 1 178 ? -0.94 -32.344 -7.508 1 98.81 178 ALA B N 1
ATOM 3365 C CA . ALA B 1 178 ? -1.951 -31.281 -7.355 1 98.81 178 ALA B CA 1
ATOM 3366 C C . ALA B 1 178 ? -1.956 -30.344 -8.555 1 98.81 178 ALA B C 1
ATOM 3368 O O . ALA B 1 178 ? -3.018 -29.906 -9.008 1 98.81 178 ALA B O 1
ATOM 3369 N N . LEU B 1 179 ? -0.793 -30.016 -9.055 1 98.88 179 LEU B N 1
ATOM 3370 C CA . LEU B 1 179 ? -0.687 -29.141 -10.211 1 98.88 179 LEU B CA 1
ATOM 3371 C C . LEU B 1 179 ? -1.279 -29.812 -11.453 1 98.88 179 LEU B C 1
ATOM 3373 O O . LEU B 1 179 ? -1.956 -29.156 -12.25 1 98.88 179 LEU B O 1
ATOM 3377 N N . ALA B 1 180 ? -1.01 -31.078 -11.617 1 98.75 180 ALA B N 1
ATOM 3378 C CA . ALA B 1 180 ? -1.581 -31.812 -12.734 1 98.75 180 ALA B CA 1
ATOM 3379 C C . ALA B 1 180 ? -3.105 -31.812 -12.672 1 98.75 180 ALA B C 1
ATOM 3381 O O . ALA B 1 180 ? -3.775 -31.625 -13.695 1 98.75 180 ALA B O 1
ATOM 3382 N N . GLN B 1 181 ? -3.633 -32.062 -11.469 1 98.69 181 GLN B N 1
ATOM 3383 C CA . GLN B 1 181 ? -5.078 -32 -11.273 1 98.69 181 GLN B CA 1
ATOM 3384 C C . GLN B 1 181 ? -5.629 -30.609 -11.594 1 98.69 181 GLN B C 1
ATOM 3386 O O . GLN B 1 181 ? -6.688 -30.484 -12.211 1 98.69 181 GLN B O 1
ATOM 3391 N N . THR B 1 182 ? -4.938 -29.578 -11.172 1 98.88 182 THR B N 1
ATOM 3392 C CA . THR B 1 182 ? -5.324 -28.203 -11.43 1 98.88 182 THR B CA 1
ATOM 3393 C C . THR B 1 182 ? -5.406 -27.922 -12.93 1 98.88 182 THR B C 1
ATOM 3395 O O . THR B 1 182 ? -6.383 -27.344 -13.406 1 98.88 182 THR B O 1
ATOM 3398 N N . ARG B 1 183 ? -4.469 -28.375 -13.695 1 98.44 183 ARG B N 1
ATOM 3399 C CA . ARG B 1 183 ? -4.465 -28.203 -15.141 1 98.44 183 ARG B CA 1
ATOM 3400 C C . ARG B 1 183 ? -5.652 -28.922 -15.781 1 98.44 183 ARG B C 1
ATOM 3402 O O . ARG B 1 183 ? -6.305 -28.375 -16.672 1 98.44 183 ARG B O 1
ATOM 3409 N N . ALA B 1 184 ? -5.883 -30.078 -15.281 1 98.44 184 ALA B N 1
ATOM 3410 C CA . ALA B 1 184 ? -6.914 -30.922 -15.875 1 98.44 184 ALA B CA 1
ATOM 3411 C C . ALA B 1 184 ? -8.305 -30.328 -15.656 1 98.44 184 ALA B C 1
ATOM 3413 O O . ALA B 1 184 ? -9.156 -30.391 -16.547 1 98.44 184 ALA B O 1
ATOM 3414 N N . GLN B 1 185 ? -8.523 -29.781 -14.469 1 98.25 185 GLN B N 1
ATOM 3415 C CA . GLN B 1 185 ? -9.883 -29.344 -14.148 1 98.25 185 GLN B CA 1
ATOM 3416 C C . GLN B 1 185 ? -10.039 -27.844 -14.344 1 98.25 185 GLN B C 1
ATOM 3418 O O . GLN B 1 185 ? -11.164 -27.328 -14.359 1 98.25 185 GLN B O 1
ATOM 3423 N N . GLY B 1 186 ? -8.914 -27.078 -14.398 1 98.38 186 GLY B N 1
ATOM 3424 C CA . GLY B 1 186 ? -8.961 -25.656 -14.695 1 98.38 186 GLY B CA 1
ATOM 3425 C C . GLY B 1 186 ? -9.062 -24.781 -13.461 1 98.38 186 GLY B C 1
ATOM 3426 O O . GLY B 1 186 ? -9.188 -23.562 -13.562 1 98.38 186 GLY B O 1
ATOM 3427 N N . TYR B 1 187 ? -9.086 -25.406 -12.258 1 98.88 187 TYR B N 1
ATOM 3428 C CA . TYR B 1 187 ? -9.117 -24.688 -10.992 1 98.88 187 TYR B CA 1
ATOM 3429 C C . TYR B 1 187 ? -8.336 -25.438 -9.922 1 98.88 187 TYR B C 1
ATOM 3431 O O . TYR B 1 187 ? -8.039 -26.625 -10.07 1 98.88 187 TYR B O 1
ATOM 3439 N N . ALA B 1 188 ? -7.93 -24.719 -8.906 1 98.94 188 ALA B N 1
ATOM 3440 C CA . ALA B 1 188 ? -7.266 -25.328 -7.758 1 98.94 188 ALA B CA 1
ATOM 3441 C C . ALA B 1 188 ? -8.094 -25.156 -6.488 1 98.94 188 ALA B C 1
ATOM 3443 O O . ALA B 1 188 ? -8.867 -24.203 -6.367 1 98.94 188 ALA B O 1
ATOM 3444 N N . LEU B 1 189 ? -7.898 -26.078 -5.617 1 98.56 189 LEU B N 1
ATOM 3445 C CA . LEU B 1 189 ? -8.516 -26.031 -4.297 1 98.56 189 LEU B CA 1
ATOM 3446 C C . LEU B 1 189 ? -7.461 -26.031 -3.199 1 98.56 189 LEU B C 1
ATOM 3448 O O . LEU B 1 189 ? -6.379 -26.594 -3.373 1 98.56 189 LEU B O 1
ATOM 3452 N N . ASP B 1 190 ? -7.652 -25.312 -2.211 1 98.12 190 ASP B N 1
ATOM 3453 C CA . ASP B 1 190 ? -7.031 -25.391 -0.894 1 98.12 190 ASP B CA 1
ATOM 3454 C C . ASP B 1 190 ? -8.055 -25.766 0.177 1 98.12 190 ASP B C 1
ATOM 3456 O O . ASP B 1 190 ? -8.922 -24.953 0.52 1 98.12 190 ASP B O 1
ATOM 3460 N N . SER B 1 191 ? -8.008 -26.922 0.618 1 97.75 191 SER B N 1
ATOM 3461 C CA . SER B 1 191 ? -8.906 -27.406 1.665 1 97.75 191 SER B CA 1
ATOM 3462 C C . SER B 1 191 ? -8.188 -27.516 3.006 1 97.75 191 SER B C 1
ATOM 3464 O O . SER B 1 191 ? -7.836 -28.609 3.443 1 97.75 191 SER B O 1
ATOM 3466 N N . GLU B 1 192 ? -8.094 -26.438 3.568 1 98.06 192 GLU B N 1
ATOM 3467 C CA . GLU B 1 192 ? -7.48 -26.312 4.887 1 98.06 192 GLU B CA 1
ATOM 3468 C C . GLU B 1 192 ? -5.992 -26.656 4.84 1 98.06 192 GLU B C 1
ATOM 3470 O O . GLU B 1 192 ? -5.461 -27.266 5.773 1 98.06 192 GLU B O 1
ATOM 3475 N N . GLU B 1 193 ? -5.383 -26.391 3.754 1 98.5 193 GLU B N 1
ATOM 3476 C CA . GLU B 1 193 ? -3.963 -26.703 3.592 1 98.5 193 GLU B CA 1
ATOM 3477 C C . GLU B 1 193 ? -3.094 -25.594 4.203 1 98.5 193 GLU B C 1
ATOM 3479 O O . GLU B 1 193 ? -2.041 -25.891 4.777 1 98.5 193 GLU B O 1
ATOM 3484 N N . ASN B 1 194 ? -3.543 -24.312 4.039 1 97.69 194 ASN B N 1
ATOM 3485 C CA . ASN B 1 194 ? -2.785 -23.156 4.527 1 97.69 194 ASN B CA 1
ATOM 3486 C C . ASN B 1 194 ? -3.215 -22.766 5.938 1 97.69 194 ASN B C 1
ATOM 3488 O O . ASN B 1 194 ? -2.389 -22.344 6.746 1 97.69 194 ASN B O 1
ATOM 3492 N N . GLU B 1 195 ? -4.516 -22.844 6.191 1 97.19 195 GLU B N 1
ATOM 3493 C CA . GLU B 1 195 ? -5.129 -22.484 7.469 1 97.19 195 GLU B CA 1
ATOM 3494 C C . GLU B 1 195 ? -6.277 -23.422 7.812 1 97.19 195 GLU B C 1
ATOM 3496 O O . GLU B 1 195 ? -7.141 -23.688 6.977 1 97.19 195 GLU B O 1
ATOM 3501 N N . GLN B 1 196 ? -6.227 -23.859 9.047 1 96.75 196 GLN B N 1
ATOM 3502 C CA . GLN B 1 196 ? -7.312 -24.734 9.5 1 96.75 196 GLN B CA 1
ATOM 3503 C C . GLN B 1 196 ? -8.648 -24 9.453 1 96.75 196 GLN B C 1
ATOM 3505 O O . GLN B 1 196 ? -8.758 -22.859 9.898 1 96.75 196 GLN B O 1
ATOM 3510 N N . GLY B 1 197 ? -9.641 -24.625 8.852 1 97 197 GLY B N 1
ATOM 3511 C CA . GLY B 1 197 ? -10.984 -24.062 8.828 1 97 197 GLY B CA 1
ATOM 3512 C C . GLY B 1 197 ? -11.25 -23.203 7.605 1 97 197 GLY B C 1
ATOM 3513 O O . GLY B 1 197 ? -12.375 -22.734 7.398 1 97 197 GLY B O 1
ATOM 3514 N N . VAL B 1 198 ? -10.219 -23.016 6.785 1 97.81 198 VAL B N 1
ATOM 3515 C CA . VAL B 1 198 ? -10.367 -22.156 5.617 1 97.81 198 VAL B CA 1
ATOM 3516 C C . VAL B 1 198 ? -10.227 -22.984 4.34 1 97.81 198 VAL B C 1
ATOM 3518 O O . VAL B 1 198 ? -9.344 -23.828 4.242 1 97.81 198 VAL B O 1
ATOM 3521 N N . ARG B 1 199 ? -11.125 -22.781 3.396 1 97.75 199 ARG B N 1
ATOM 3522 C CA . ARG B 1 199 ? -11.062 -23.359 2.061 1 97.75 199 ARG B CA 1
ATOM 3523 C C . ARG B 1 199 ? -11.031 -22.281 0.989 1 97.75 199 ARG B C 1
ATOM 3525 O O . ARG B 1 199 ? -11.68 -21.234 1.128 1 97.75 199 ARG B O 1
ATOM 3532 N N . CYS B 1 200 ? -10.273 -22.578 -0.002 1 98.44 200 CYS B N 1
ATOM 3533 C CA . CYS B 1 200 ? -10.172 -21.609 -1.092 1 98.44 200 CYS B CA 1
ATOM 3534 C C . CYS B 1 200 ? -10.281 -22.297 -2.445 1 98.44 200 CYS B C 1
ATOM 3536 O O . CYS B 1 200 ? -9.914 -23.469 -2.578 1 98.44 200 CYS B O 1
ATOM 3538 N N . VAL B 1 201 ? -10.828 -21.625 -3.359 1 98.81 201 VAL B N 1
ATOM 3539 C CA . VAL B 1 201 ? -10.82 -22.016 -4.762 1 98.81 201 VAL B CA 1
ATOM 3540 C C . VAL B 1 201 ? -10.195 -20.922 -5.609 1 98.81 201 VAL B C 1
ATOM 3542 O O . VAL B 1 201 ? -10.359 -19.734 -5.316 1 98.81 201 VAL B O 1
ATOM 3545 N N . SER B 1 202 ? -9.422 -21.266 -6.578 1 98.94 202 SER B N 1
ATOM 3546 C CA . SER B 1 202 ? -8.727 -20.297 -7.414 1 98.94 202 SER B CA 1
ATOM 3547 C C . SER B 1 202 ? -8.742 -20.719 -8.883 1 98.94 202 SER B C 1
ATOM 3549 O O . SER B 1 202 ? -8.766 -21.906 -9.188 1 98.94 202 SER B O 1
ATOM 3551 N N . VAL B 1 203 ? -8.766 -19.734 -9.734 1 98.94 203 VAL B N 1
ATOM 3552 C CA . VAL B 1 203 ? -8.758 -19.969 -11.172 1 98.94 203 VAL B CA 1
ATOM 3553 C C . VAL B 1 203 ? -7.715 -19.078 -11.836 1 98.94 203 VAL B C 1
ATOM 3555 O O . VAL B 1 203 ? -7.359 -18.016 -11.305 1 98.94 203 VAL B O 1
ATOM 3558 N N . PRO B 1 204 ? -7.215 -19.484 -12.992 1 98.88 204 PRO B N 1
ATOM 3559 C CA . PRO B 1 204 ? -6.18 -18.703 -13.672 1 98.88 204 PRO B CA 1
ATOM 3560 C C . PRO B 1 204 ? -6.746 -17.5 -14.406 1 98.88 204 PRO B C 1
ATOM 3562 O O . PRO B 1 204 ? -7.93 -17.469 -14.758 1 98.88 204 PRO B O 1
ATOM 3565 N N . VAL B 1 205 ? -5.992 -16.516 -14.547 1 98.75 205 VAL B N 1
ATOM 3566 C CA . VAL B 1 205 ? -6.199 -15.398 -15.461 1 98.75 205 VAL B CA 1
ATOM 3567 C C . VAL B 1 205 ? -5.172 -15.453 -16.594 1 98.75 205 VAL B C 1
ATOM 3569 O O . VAL B 1 205 ? -3.967 -15.344 -16.344 1 98.75 205 VAL B O 1
ATOM 3572 N N . TRP B 1 206 ? -5.676 -15.578 -17.781 1 98.31 206 TRP B N 1
ATOM 3573 C CA . TRP B 1 206 ? -4.84 -15.742 -18.969 1 98.31 206 TRP B CA 1
ATOM 3574 C C . TRP B 1 206 ? -4.711 -14.43 -19.734 1 98.31 206 TRP B C 1
ATOM 3576 O O . TRP B 1 206 ? -5.652 -13.633 -19.766 1 98.31 206 TRP B O 1
ATOM 3586 N N . ASN B 1 207 ? -3.537 -14.266 -20.281 1 96.94 207 ASN B N 1
ATOM 3587 C CA . ASN B 1 207 ? -3.365 -13.094 -21.125 1 96.94 207 ASN B CA 1
ATOM 3588 C C . ASN B 1 207 ? -3.484 -13.453 -22.609 1 96.94 207 ASN B C 1
ATOM 3590 O O . ASN B 1 207 ? -3.887 -14.562 -22.953 1 96.94 207 ASN B O 1
ATOM 3594 N N . HIS B 1 208 ? -3.197 -12.5 -23.484 1 96.06 208 HIS B N 1
ATOM 3595 C CA . HIS B 1 208 ? -3.352 -12.656 -24.938 1 96.06 208 HIS B CA 1
ATOM 3596 C C . HIS B 1 208 ? -2.393 -13.711 -25.484 1 96.06 208 HIS B C 1
ATOM 3598 O O . HIS B 1 208 ? -2.619 -14.266 -26.562 1 96.06 208 HIS B O 1
ATOM 3604 N N . GLU B 1 209 ? -1.326 -14.031 -24.75 1 95.88 209 GLU B N 1
ATOM 3605 C CA . GLU B 1 209 ? -0.353 -15.039 -25.156 1 95.88 209 GLU B CA 1
ATOM 3606 C C . GLU B 1 209 ? -0.702 -16.406 -24.578 1 95.88 209 GLU B C 1
ATOM 3608 O O . GLU B 1 209 ? 0.099 -17.344 -24.641 1 95.88 209 GLU B O 1
ATOM 3613 N N . SER B 1 210 ? -1.829 -16.5 -23.938 1 96.62 210 SER B N 1
ATOM 3614 C CA . SER B 1 210 ? -2.301 -17.719 -23.312 1 96.62 210 SER B CA 1
ATOM 3615 C C . SER B 1 210 ? -1.363 -18.172 -22.188 1 96.62 210 SER B C 1
ATOM 3617 O O . SER B 1 210 ? -1.049 -19.359 -22.078 1 96.62 210 SER B O 1
ATOM 3619 N N . ARG B 1 211 ? -0.875 -17.219 -21.5 1 97 211 ARG B N 1
ATOM 3620 C CA . ARG B 1 211 ? -0.094 -17.453 -20.297 1 97 211 ARG B CA 1
ATOM 3621 C C . ARG B 1 211 ? -0.863 -17.031 -19.047 1 97 211 ARG B C 1
ATOM 3623 O O . ARG B 1 211 ? -1.557 -16.016 -19.062 1 97 211 ARG B O 1
ATOM 3630 N N . VAL B 1 212 ? -0.686 -17.781 -17.984 1 98.31 212 VAL B N 1
ATOM 3631 C CA . VAL B 1 212 ? -1.287 -17.406 -16.719 1 98.31 212 VAL B CA 1
ATOM 3632 C C . VAL B 1 212 ? -0.495 -16.25 -16.094 1 98.31 212 VAL B C 1
ATOM 3634 O O . VAL B 1 212 ? 0.688 -16.406 -15.781 1 98.31 212 VAL B O 1
ATOM 3637 N N . ILE B 1 213 ? -1.138 -15.102 -15.883 1 97.44 213 ILE B N 1
ATOM 3638 C CA . ILE B 1 213 ? -0.42 -13.93 -15.398 1 97.44 213 ILE B CA 1
ATOM 3639 C C . ILE B 1 213 ? -0.913 -13.57 -14 1 97.44 213 ILE B C 1
ATOM 3641 O O . ILE B 1 213 ? -0.327 -12.711 -13.328 1 97.44 213 ILE B O 1
ATOM 3645 N N . ALA B 1 214 ? -1.968 -14.172 -13.547 1 98.75 214 ALA B N 1
ATOM 3646 C CA . ALA B 1 214 ? -2.564 -13.953 -12.234 1 98.75 214 ALA B CA 1
ATOM 3647 C C . ALA B 1 214 ? -3.561 -15.062 -11.891 1 98.75 214 ALA B C 1
ATOM 3649 O O . ALA B 1 214 ? -3.795 -15.961 -12.703 1 98.75 214 ALA B O 1
ATOM 3650 N N . ALA B 1 215 ? -4.039 -14.984 -10.695 1 98.88 215 ALA B N 1
ATOM 3651 C CA . ALA B 1 215 ? -5.062 -15.922 -10.234 1 98.88 215 ALA B CA 1
ATOM 3652 C C . ALA B 1 215 ? -6.152 -15.195 -9.445 1 98.88 215 ALA B C 1
ATOM 3654 O O . ALA B 1 215 ? -5.855 -14.328 -8.625 1 98.88 215 ALA B O 1
ATOM 3655 N N . LEU B 1 216 ? -7.402 -15.508 -9.742 1 98.81 216 LEU B N 1
ATOM 3656 C CA . LEU B 1 216 ? -8.531 -15.125 -8.906 1 98.81 216 LEU B CA 1
ATOM 3657 C C . LEU B 1 216 ? -8.828 -16.188 -7.859 1 98.81 216 LEU B C 1
ATOM 3659 O O . LEU B 1 216 ? -8.719 -17.391 -8.141 1 98.81 216 LEU B O 1
ATOM 3663 N N . SER B 1 217 ? -9.25 -15.742 -6.77 1 98.62 217 SER B N 1
ATOM 3664 C CA . SER B 1 217 ? -9.586 -16.734 -5.75 1 98.62 217 SER B CA 1
ATOM 3665 C C . SER B 1 217 ? -10.742 -16.266 -4.883 1 98.62 217 SER B C 1
ATOM 3667 O O . SER B 1 217 ? -11.062 -15.07 -4.855 1 98.62 217 SER B O 1
ATOM 3669 N N . LEU B 1 218 ? -11.406 -17.188 -4.309 1 98.5 218 LEU B N 1
ATOM 3670 C CA . LEU B 1 218 ? -12.445 -17.016 -3.301 1 98.5 218 LEU B CA 1
ATOM 3671 C C . LEU B 1 218 ? -12.141 -17.844 -2.062 1 98.5 218 LEU B C 1
ATOM 3673 O O . LEU B 1 218 ? -11.875 -19.047 -2.168 1 98.5 218 LEU B O 1
ATOM 3677 N N . SER B 1 219 ? -12.141 -17.203 -0.946 1 98.38 219 SER B N 1
ATOM 3678 C CA . SER B 1 219 ? -11.867 -17.875 0.326 1 98.38 219 SER B CA 1
ATOM 3679 C C . SER B 1 219 ? -13.125 -17.938 1.188 1 98.38 219 SER B C 1
ATOM 3681 O O . SER B 1 219 ? -13.898 -16.984 1.253 1 98.38 219 SER B O 1
ATOM 3683 N N . THR B 1 220 ? -13.297 -19.062 1.821 1 97.88 220 THR B N 1
ATOM 3684 C CA . THR B 1 220 ? -14.477 -19.281 2.654 1 97.88 220 THR B CA 1
ATOM 3685 C C . THR B 1 220 ? -14.117 -20.062 3.908 1 97.88 220 THR B C 1
ATOM 3687 O O . THR B 1 220 ? -12.961 -20.469 4.09 1 97.88 220 THR B O 1
ATOM 3690 N N . LEU B 1 221 ? -15.062 -20.25 4.75 1 97.06 221 LEU B N 1
ATOM 3691 C CA . LEU B 1 221 ? -14.922 -21.016 5.98 1 97.06 221 LEU B CA 1
ATOM 3692 C C . LEU B 1 221 ? -15.633 -22.359 5.867 1 97.06 221 LEU B C 1
ATOM 3694 O O . LEU B 1 221 ? -16.766 -22.422 5.387 1 97.06 221 LEU B O 1
ATOM 3698 N N . THR B 1 222 ? -14.977 -23.375 6.328 1 96.06 222 THR B N 1
ATOM 3699 C CA . THR B 1 222 ? -15.562 -24.703 6.277 1 96.06 222 THR B CA 1
ATOM 3700 C C . THR B 1 222 ? -16.828 -24.781 7.137 1 96.06 222 THR B C 1
ATOM 3702 O O . THR B 1 222 ? -17.734 -25.562 6.852 1 96.06 222 THR B O 1
ATOM 3705 N N . SER B 1 223 ? -16.984 -23.969 8.141 1 96.12 223 SER B N 1
ATOM 3706 C CA . SER B 1 223 ? -18.109 -23.953 9.07 1 96.12 223 SER B CA 1
ATOM 3707 C C . SER B 1 223 ? -19.344 -23.344 8.43 1 96.12 223 SER B C 1
ATOM 3709 O O . SER B 1 223 ? -20.453 -23.547 8.914 1 96.12 223 SER B O 1
ATOM 3711 N N . ARG B 1 224 ? -19.172 -22.703 7.301 1 95.81 224 ARG B N 1
ATOM 3712 C CA . ARG B 1 224 ? -20.281 -21.922 6.77 1 95.81 224 ARG B CA 1
ATOM 3713 C C . ARG B 1 224 ? -20.688 -22.406 5.379 1 95.81 224 ARG B C 1
ATOM 3715 O O . ARG B 1 224 ? -21.844 -22.297 4.988 1 95.81 224 ARG B O 1
ATOM 3722 N N . VAL B 1 225 ? -19.734 -22.828 4.633 1 97.44 225 VAL B N 1
ATOM 3723 C CA . VAL B 1 225 ? -19.953 -23.156 3.227 1 97.44 225 VAL B CA 1
ATOM 3724 C C . VAL B 1 225 ? -19.766 -24.656 3.006 1 97.44 225 VAL B C 1
ATOM 3726 O O . VAL B 1 225 ? -18.688 -25.188 3.25 1 97.44 225 VAL B O 1
ATOM 3729 N N . ASP B 1 226 ? -20.75 -25.281 2.533 1 97.25 226 ASP B N 1
ATOM 3730 C CA . ASP B 1 226 ? -20.641 -26.703 2.268 1 97.25 226 ASP B CA 1
ATOM 3731 C C . ASP B 1 226 ? -20.141 -26.969 0.848 1 97.25 226 ASP B C 1
ATOM 3733 O O . ASP B 1 226 ? -19.828 -26.031 0.11 1 97.25 226 ASP B O 1
ATOM 3737 N N . ASP B 1 227 ? -20.094 -28.203 0.46 1 97.25 227 ASP B N 1
ATOM 3738 C CA . ASP B 1 227 ? -19.484 -28.578 -0.81 1 97.25 227 ASP B CA 1
ATOM 3739 C C . ASP B 1 227 ? -20.312 -28.094 -1.99 1 97.25 227 ASP B C 1
ATOM 3741 O O . ASP B 1 227 ? -19.781 -27.688 -3.018 1 97.25 227 ASP B O 1
ATOM 3745 N N . ASN B 1 228 ? -21.562 -28.125 -1.83 1 97.88 228 ASN B N 1
ATOM 3746 C CA . ASN B 1 228 ? -22.438 -27.672 -2.904 1 97.88 228 ASN B CA 1
ATOM 3747 C C . ASN B 1 228 ? -22.312 -26.172 -3.137 1 97.88 228 ASN B C 1
ATOM 3749 O O . ASN B 1 228 ? -22.25 -25.719 -4.281 1 97.88 228 ASN B O 1
ATOM 3753 N N . GLU B 1 229 ? -22.281 -25.453 -2.053 1 97.56 229 GLU B N 1
ATOM 3754 C CA . GLU B 1 229 ? -22.109 -24.016 -2.156 1 97.56 229 GLU B CA 1
ATOM 3755 C C . GLU B 1 229 ? -20.75 -23.672 -2.756 1 97.56 229 GLU B C 1
ATOM 3757 O O . GLU B 1 229 ? -20.656 -22.766 -3.594 1 97.56 229 GLU B O 1
ATOM 3762 N N . LEU B 1 230 ? -19.797 -24.422 -2.314 1 98.06 230 LEU B N 1
ATOM 3763 C CA . LEU B 1 230 ? -18.469 -24.156 -2.844 1 98.06 230 LEU B CA 1
ATOM 3764 C C . LEU B 1 230 ? -18.422 -24.406 -4.348 1 98.06 230 LEU B C 1
ATOM 3766 O O . LEU B 1 230 ? -17.75 -23.688 -5.082 1 98.06 230 LEU B O 1
ATOM 3770 N N . THR B 1 231 ? -19.094 -25.438 -4.777 1 98.25 231 THR B N 1
ATOM 3771 C CA . THR B 1 231 ? -19.156 -25.734 -6.203 1 98.25 231 THR B CA 1
ATOM 3772 C C . THR B 1 231 ? -19.812 -24.594 -6.969 1 98.25 231 THR B C 1
ATOM 3774 O O . THR B 1 231 ? -19.344 -24.219 -8.047 1 98.25 231 THR B O 1
ATOM 3777 N N . ARG B 1 232 ? -20.828 -24.047 -6.398 1 98.38 232 ARG B N 1
ATOM 3778 C CA . ARG B 1 232 ? -21.484 -22.906 -7.008 1 98.38 232 ARG B CA 1
ATOM 3779 C C . ARG B 1 232 ? -20.547 -21.703 -7.086 1 98.38 232 ARG B C 1
ATOM 3781 O O . ARG B 1 232 ? -20.484 -21.016 -8.109 1 98.38 232 ARG B O 1
ATOM 3788 N N . PHE B 1 233 ? -19.844 -21.484 -6.02 1 98.44 233 PHE B N 1
ATOM 3789 C CA . PHE B 1 233 ? -18.875 -20.391 -5.992 1 98.44 233 PHE B CA 1
ATOM 3790 C C . PHE B 1 233 ? -17.781 -20.609 -7.035 1 98.44 233 PHE B C 1
ATOM 3792 O O . PHE B 1 233 ? -17.375 -19.672 -7.723 1 98.44 233 PHE B O 1
ATOM 3799 N N . ARG B 1 234 ? -17.344 -21.812 -7.109 1 98.69 234 ARG B N 1
ATOM 3800 C CA . ARG B 1 234 ? -16.297 -22.156 -8.07 1 98.69 234 ARG B CA 1
ATOM 3801 C C . ARG B 1 234 ? -16.75 -21.844 -9.5 1 98.69 234 ARG B C 1
ATOM 3803 O O . ARG B 1 234 ? -15.984 -21.266 -10.273 1 98.69 234 ARG B O 1
ATOM 3810 N N . LEU B 1 235 ? -17.969 -22.188 -9.828 1 98.69 235 LEU B N 1
ATOM 3811 C CA . LEU B 1 235 ? -18.484 -21.953 -11.172 1 98.69 235 LEU B CA 1
ATOM 3812 C C . LEU B 1 235 ? -18.547 -20.453 -11.469 1 98.69 235 LEU B C 1
ATOM 3814 O O . LEU B 1 235 ? -18.219 -20.031 -12.578 1 98.69 235 LEU B O 1
ATOM 3818 N N . GLN B 1 236 ? -18.922 -19.688 -10.469 1 98.69 236 GLN B N 1
ATOM 3819 C CA . GLN B 1 236 ? -18.938 -18.234 -10.617 1 98.69 236 GLN B CA 1
ATOM 3820 C C . GLN B 1 236 ? -17.531 -17.688 -10.797 1 98.69 236 GLN B C 1
ATOM 3822 O O . GLN B 1 236 ? -17.312 -16.797 -11.617 1 98.69 236 GLN B O 1
ATOM 3827 N N . LEU B 1 237 ? -16.641 -18.234 -10.062 1 98.81 237 LEU B N 1
ATOM 3828 C CA . LEU B 1 237 ? -15.242 -17.812 -10.125 1 98.81 237 LEU B CA 1
ATOM 3829 C C . LEU B 1 237 ? -14.641 -18.141 -11.484 1 98.81 237 LEU B C 1
ATOM 3831 O O . LEU B 1 237 ? -13.898 -17.344 -12.055 1 98.81 237 LEU B O 1
ATOM 3835 N N . GLU B 1 238 ? -14.914 -19.328 -11.945 1 98.75 238 GLU B N 1
ATOM 3836 C CA . GLU B 1 238 ? -14.438 -19.75 -13.258 1 98.75 238 GLU B CA 1
ATOM 3837 C C . GLU B 1 238 ? -14.938 -18.828 -14.359 1 98.75 238 GLU B C 1
ATOM 3839 O O . GLU B 1 238 ? -14.18 -18.438 -15.25 1 98.75 238 GLU B O 1
ATOM 3844 N N . GLU B 1 239 ? -16.203 -18.484 -14.242 1 98.38 239 GLU B N 1
ATOM 3845 C CA . GLU B 1 239 ? -16.781 -17.562 -15.219 1 98.38 239 GLU B CA 1
ATOM 3846 C C . GLU B 1 239 ? -16.094 -16.203 -15.164 1 98.38 239 GLU B C 1
ATOM 3848 O O . GLU B 1 239 ? -15.75 -15.633 -16.203 1 98.38 239 GLU B O 1
ATOM 3853 N N . ALA B 1 240 ? -15.883 -15.719 -13.984 1 98.38 240 ALA B N 1
ATOM 3854 C CA . ALA B 1 240 ? -15.211 -14.438 -13.805 1 98.38 240 ALA B CA 1
ATOM 3855 C C . ALA B 1 240 ? -13.789 -14.484 -14.359 1 98.38 240 ALA B C 1
ATOM 3857 O O . ALA B 1 240 ? -13.359 -13.562 -15.055 1 98.38 240 ALA B O 1
ATOM 3858 N N . GLY B 1 241 ? -13.023 -15.57 -14.016 1 98.38 241 GLY B N 1
ATOM 3859 C CA . GLY B 1 241 ? -11.664 -15.727 -14.523 1 98.38 241 GLY B CA 1
ATOM 3860 C C . GLY B 1 241 ? -11.594 -15.742 -16.047 1 98.38 241 GLY B C 1
ATOM 3861 O O . GLY B 1 241 ? -10.703 -15.125 -16.625 1 98.38 241 GLY B O 1
ATOM 3862 N N . LEU B 1 242 ? -12.57 -16.422 -16.625 1 97.94 242 LEU B N 1
ATOM 3863 C CA . LEU B 1 242 ? -12.609 -16.531 -18.078 1 97.94 242 LEU B CA 1
ATOM 3864 C C . LEU B 1 242 ? -12.93 -15.172 -18.703 1 97.94 242 LEU B C 1
ATOM 3866 O O . LEU B 1 242 ? -12.297 -14.773 -19.688 1 97.94 242 LEU B O 1
ATOM 3870 N N . GLN B 1 243 ? -13.914 -14.484 -18.188 1 97.62 243 GLN B N 1
ATOM 3871 C CA . GLN B 1 243 ? -14.297 -13.188 -18.719 1 97.62 243 GLN B CA 1
ATOM 3872 C C . GLN B 1 243 ? -13.156 -12.18 -18.578 1 97.62 243 GLN B C 1
ATOM 3874 O O . GLN B 1 243 ? -12.898 -11.406 -19.516 1 97.62 243 GLN B O 1
ATOM 3879 N N . LEU B 1 244 ? -12.516 -12.188 -17.453 1 98 244 LEU B N 1
ATOM 3880 C CA . LEU B 1 244 ? -11.359 -11.32 -17.266 1 98 244 LEU B CA 1
ATOM 3881 C C . LEU B 1 244 ? -10.25 -11.664 -18.25 1 98 244 LEU B C 1
ATOM 3883 O O . LEU B 1 244 ? -9.625 -10.773 -18.844 1 98 244 LEU B O 1
ATOM 3887 N N . SER B 1 245 ? -10.016 -12.938 -18.438 1 98.38 245 SER B N 1
ATOM 3888 C CA . SER B 1 245 ? -9 -13.391 -19.375 1 98.38 245 SER B CA 1
ATOM 3889 C C . SER B 1 245 ? -9.305 -12.898 -20.797 1 98.38 245 SER B C 1
ATOM 3891 O O . SER B 1 245 ? -8.414 -12.422 -21.5 1 98.38 245 SER B O 1
ATOM 3893 N N . ARG B 1 246 ? -10.578 -12.992 -21.156 1 97.5 246 ARG B N 1
ATOM 3894 C CA . ARG B 1 246 ? -10.992 -12.523 -22.484 1 97.5 246 ARG B CA 1
ATOM 3895 C C . ARG B 1 246 ? -10.781 -11.023 -22.625 1 97.5 246 ARG B C 1
ATOM 3897 O O . ARG B 1 246 ? -10.336 -10.555 -23.672 1 97.5 246 ARG B O 1
ATOM 3904 N N . ALA B 1 247 ? -11.125 -10.344 -21.578 1 96.31 247 ALA B N 1
ATOM 3905 C CA . ALA B 1 247 ? -10.914 -8.898 -21.578 1 96.31 247 ALA B CA 1
ATOM 3906 C C . ALA B 1 247 ? -9.438 -8.562 -21.75 1 96.31 247 ALA B C 1
ATOM 3908 O O . ALA B 1 247 ? -9.086 -7.465 -22.203 1 96.31 247 ALA B O 1
ATOM 3909 N N . LEU B 1 248 ? -8.562 -9.562 -21.422 1 96.06 248 LEU B N 1
ATOM 3910 C CA . LEU B 1 248 ? -7.121 -9.367 -21.531 1 96.06 248 LEU B CA 1
ATOM 3911 C C . LEU B 1 248 ? -6.586 -9.938 -22.844 1 96.06 248 LEU B C 1
ATOM 3913 O O . LEU B 1 248 ? -5.375 -10.023 -23.031 1 96.06 248 LEU B O 1
ATOM 3917 N N . GLY B 1 249 ? -7.492 -10.422 -23.688 1 95.88 249 GLY B N 1
ATOM 3918 C CA . GLY B 1 249 ? -7.117 -10.844 -25.016 1 95.88 249 GLY B CA 1
ATOM 3919 C C . GLY B 1 249 ? -6.91 -12.344 -25.141 1 95.88 249 GLY B C 1
ATOM 3920 O O . GLY B 1 249 ? -6.398 -12.828 -26.141 1 95.88 249 GLY B O 1
ATOM 3921 N N . TYR B 1 250 ? -7.242 -13.086 -24.094 1 95.44 250 TYR B N 1
ATOM 3922 C CA . TYR B 1 250 ? -7.133 -14.539 -24.156 1 95.44 250 TYR B CA 1
ATOM 3923 C C . TYR B 1 250 ? -8 -15.102 -25.281 1 95.44 250 TYR B C 1
ATOM 3925 O O . TYR B 1 250 ? -9.203 -14.828 -25.344 1 95.44 250 TYR B O 1
ATOM 3933 N N . PRO B 1 251 ? -7.332 -15.766 -26.234 1 90.56 251 PRO B N 1
ATOM 3934 C CA . PRO B 1 251 ? -8.055 -16.234 -27.422 1 90.56 251 PRO B CA 1
ATOM 3935 C C . PRO B 1 251 ? -8.961 -17.422 -27.125 1 90.56 251 PRO B C 1
ATOM 3937 O O . PRO B 1 251 ? -9.742 -17.844 -27.984 1 90.56 251 PRO B O 1
ATOM 3940 N N . ALA B 1 252 ? -9.047 -18.047 -26.031 1 69.94 252 ALA B N 1
ATOM 3941 C CA . ALA B 1 252 ? -9.734 -19.312 -25.844 1 69.94 252 ALA B CA 1
ATOM 3942 C C . ALA B 1 252 ? -11.008 -19.375 -26.688 1 69.94 252 ALA B C 1
ATOM 3944 O O . ALA B 1 252 ? -11.602 -18.344 -27 1 69.94 252 ALA B O 1
#

Radius of gyration: 24.12 Å; Cα contacts (8 Å, |Δi|>4): 986; chains: 2; bounding box: 55×70×53 Å

Foldseek 3Di:
DDDDVLVVLLVVLLVVDDPVPQWADLVRSCVVSVHDSVSSVVSQVVCVVVFQKDADPVPRTIHGGCVCVVVVCVVLVPDPLCVLLVVLQQVLLVVLLFKKFKWFDDQLWIFTSDIDHGNADDDPVDDGGDTHHLQQAFFSLQNCLPPDPVVNVVSCVVNAQDFQDPQADGDPVSSNVQSVVCVVVQKHKHDCRNHRQKIKIKGFAAALVRHGGMIMMTMDGPVPADPVSVVVSNVSRHVSSVVSNVVRNHPD/DDDDVLVVLLVVLLVVDDPVPQWADLVRSCVVSVHDSVSSVVSQVVCVVVFQKDADPVPRTIHGGCVCVVVVCVVLVPDPLCVLLVVLQQVLLVVLLFKKFKWFDDQLWIFTSDIDHGNADDDPVDDGGDTHHLQQAFFSLQNCLPPDPVVNVVSCVVNAQDFQDPQADGDPVSSNVQSVVCVVVQKHKHDCRNHRQKIKIKGFAAALVRHGGMIMMTMDGCVPADPVSVVVSNVSRHVSSVVSNVVRNHPD

Sequence (504 aa):
MPIIQSVERALQILDLFNEQATELKITDISKLMGLSKSTLHSLLKTLQLHGYIDQNPENGKYRLGMKLVERGHFVVGSMDIRQKAKSWLTALSRDTGQTTHLGILDGREGVYIEKIEGKLAAIAYSRIGRRLPVHATAIGKVLIAWLDEAELNPLLEGYQYTTFTPATITSREDLLAALAQTRAQGYALDSEENEQGVRCVSVPVWNHESRVIAALSLSTLTSRVDDNELTRFRLQLEEAGLQLSRALGYPAMPIIQSVERALQILDLFNEQATELKITDISKLMGLSKSTLHSLLKTLQLHGYIDQNPENGKYRLGMKLVERGHFVVGSMDIRQKAKSWLTALSRDTGQTTHLGILDGREGVYIEKIEGKLAAIAYSRIGRRLPVHATAIGKVLIAWLDEAELNPLLEGYQYTTFTPATITSREDLLAALAQTRAQGYALDSEENEQGVRCVSVPVWNHESRVIAALSLSTLTSRVDDNELTRFRLQLEEAGLQLSRALGYPA

pLDDT: mean 96.64, std 3.55, range [69.12, 98.94]

Solvent-accessible surface area (backbone atoms only — not comparable to full-atom values): 25790 Å² total; per-residue (Å²): 128,65,70,44,61,68,41,49,50,49,55,51,55,64,64,66,51,43,96,92,33,62,56,42,44,70,68,56,50,23,65,77,68,72,47,54,66,68,60,45,48,21,47,50,50,38,34,35,76,67,28,49,28,39,63,41,85,88,77,62,26,33,31,76,23,63,44,29,26,28,52,8,39,50,55,57,68,68,37,66,66,51,67,68,43,44,64,53,40,47,50,49,13,66,76,66,24,26,18,20,38,32,30,33,72,55,90,69,24,22,30,29,68,39,71,37,82,12,90,74,20,78,62,86,85,69,49,52,32,42,72,35,56,32,61,28,32,11,46,19,32,39,53,50,38,80,50,50,68,85,58,40,49,67,54,51,58,89,55,79,53,69,77,64,33,95,59,25,42,60,44,70,68,56,37,53,52,52,22,52,49,20,60,73,70,58,40,25,69,16,74,20,12,60,40,80,58,35,31,30,38,11,20,45,25,32,28,57,82,71,41,72,68,27,17,40,31,42,38,41,40,58,91,75,47,53,70,69,55,47,49,53,51,46,53,53,46,47,49,45,24,51,53,51,10,42,76,48,46,26,72,124,127,64,69,44,62,66,40,50,50,49,54,52,56,64,64,67,51,44,94,92,31,61,57,42,44,71,70,57,49,23,65,76,69,72,46,54,66,68,60,45,48,20,46,48,50,38,35,35,76,67,28,49,29,38,64,41,86,88,76,65,26,33,31,78,23,63,43,29,26,27,52,7,38,50,57,57,69,68,37,66,67,50,66,67,42,46,66,54,38,48,51,49,13,66,75,67,24,25,18,20,37,33,30,32,71,57,91,68,25,21,29,28,69,40,70,37,81,12,88,75,20,77,60,86,85,68,48,53,34,41,72,35,55,31,62,29,32,11,45,20,31,39,53,50,37,78,48,49,68,85,58,40,49,68,53,53,57,88,56,79,54,68,76,65,32,96,58,25,41,61,44,70,68,58,36,52,52,50,23,51,50,22,61,74,71,58,40,23,70,15,74,20,12,60,41,79,58,35,32,31,38,12,21,46,24,31,28,57,84,69,41,72,70,26,18,37,31,41,38,42,40,58,92,75,47,51,72,69,54,46,51,53,50,46,53,53,46,46,49,46,26,50,52,52,10,43,76,48,45,27,72,124

InterPro domains:
  IPR005471 Transcription regulator IclR, N-terminal [PF09339] (6-57)
  IPR005471 Transcription regulator IclR, N-terminal [PS51077] (4-66)
  IPR005471 Transcription regulator IclR, N-terminal [SM00346] (4-94)
  IPR014757 Transcription regulator IclR, C-terminal [PF01614] (74-246)
  IPR014757 Transcription regulator IclR, C-terminal [PS51078] (67-250)
  IPR029016 GAF-like domain superfamily [G3DSA:3.30.450.40] (77-251)
  IPR036388 Winged helix-like DNA-binding domain superfamily [G3DSA:1.10.10.10] (3-76)
  IPR036390 Winged helix DNA-binding domain superfamily [SSF46785] (4-77)
  IPR050707 HTH-type Transcriptional Regulators in Metabolic Pathways [PTHR30136] (4-249)

Secondary structure (DSSP, 8-state):
-PPPHHHHHHHHHHHT--SS-SSB-HHHHHHHHT--HHHHHHHHHHHHHTTSEEE-TTT--EEE-THHHHHHHHHHHT-HHHHHHHHHHHHHHHHH-SEEEEEEEETTEEEEEEEE--SS---TT--TT-EEETTT-HHHHHHHHT--HHHHHHHHTT------STT---SHHHHHHHHHHHHHHS-EEEESSSSTTEEEEEEEEE-TTS-EEEEEEEEEETTT--HHHHHHHHHHHHHHHHHHHHHTT---/-PPPHHHHHHHHHHHT--SS-SSB-HHHHHHHHT--HHHHHHHHHHHHHTTSEEE-TTT--EEE-THHHHHHHHHHHT-HHHHHHHHHHHHHHHHH-SEEEEEEEETTEEEEEEEE--SS---TT--TT-EEETTT-HHHHHHHHT--HHHHHHHHTT------STT---SHHHHHHHHHHHHHHS-EEEESSSSTTEEEEEEEEE-TTS-EEEEEEEEEETTT--HHHHHHHHHHHHHHHHHHHHHTT---

Nearest PDB structures (foldseek):
  1mkm-assembly1_B  TM=8.114E-01  e=3.315E-26  Thermotoga maritima
  3r4k-assembly1_B  TM=8.067E-01  e=1.513E-22  Ruegeria sp. TM1040
  2ia2-assembly3_B  TM=6.742E-01  e=1.193E-22  Rhodococcus jostii RHA1
  2ia2-assembly1_A  TM=6.668E-01  e=4.402E-22  Rhodococcus jostii RHA1
  1tf1-assembly2_B  TM=9.088E-01  e=6.583E-18  Escherichia coli